Protein AF-A0A381U1M8-F1 (afdb_monomer_lite)

Sequence (579 aa):
MKIGQVRMILFVRGAVVLVLLVTGTWTYVDATQSLPVLIRAESIYTVTNGVIRNGEILIRDGKIQEVGVGIPIPTTVKEYAAEYVIPGMIDAHAHLGLDRSGRNRIPGPVTSEWKAVEHLNLNDPMIQVALSGGVTSLVTRPGSGVISSGQSVALKMKSRPGDESMVLKPYVDLKMAVRPLIGIRPGESPQTVMGWYATADEHYRQASEYMETWDAYRSGGIDQRPQVDERLEALAAVIRGDVMAHVHSHYPSEIMMVMRLARKYGFIDRLALGHAEEVFPLVELLSGTKIIPVVGPMMIVQYYGDPEPHHIIKELMEAGVSASVQTDMSRQHFKDFREYGAFLTRHGLKEEHALEALTINGAKAMMLDDRIGSIEPGKDADLVLLDGHFFDLTADRIERVFVDGVLEYEREEVLQQDQLRLVGPFEAIENEFGPEDSTYAIINAHVFTVNNGDIPNATVVVKDGKFVRVDSGRTVPPGMPVMDIGGRIVHPGYVLARAYPNDWIGDLKWQVQNDEIIEPIVPEMNAVFAVDPWFPSYKVNMDMGVTAINVTPGRANLVGGNGVVVKTVGMDIEKMVRR

InterPro domains:
  IPR006680 Amidohydrolase-related [PF01979] (313-406)
  IPR011059 Metal-dependent hydrolase, composite domain superfamily [G3DSA:2.30.40.10] (436-501)
  IPR011059 Metal-dependent hydrolase, composite domain superfamily [SSF51338] (28-408)
  IPR011059 Metal-dependent hydrolase, composite domain superfamily [SSF51338] (437-497)
  IPR032466 Metal-dependent hydrolase [SSF51556] (87-374)
  IPR051781 Metallo-dependent Hydrolase Enzymes [PTHR43135] (312-410)

Foldseek 3Di:
DDDDDDDDDDDDDDDDDDDDDDPDDPDPPPPPQDFKAKEFEQWEQQLVPGIAGRKIFIAGQQFGADIHHPDDDDPTHHYYYFHYKFFQFEFLAAQAQFPPVPPDQDPAQADQLDFSLVGGNQVGVLLVLQVLQRHQKYKRDDDAQHQWRYFIWIFGRFLDTDDPVRTPDRGLETEGEQDDNNNADVPGPDPDSVSSLVVLLVLLVVLVVVVVVCVCCVVVVDVDDDDDDSRSVSSVCLLVPVHAYEYEDAAPVSVVSVCVSCVVSVNNLRYEYEQNVHVLVCLLVQQPGNYEYAHDPDQWFDDPPDPHIDRRLQSNVVSVHQYAYHYNYNPDRDSHPLQQLLVSVVVPHDSSSSLQRRFLSSCSNRVNSQATRGNDRPHRRWMWGFNDDSSPPLDSGTAFTDGSNDTRDGDDDDDRPDDDDDQDDDDDFDDPDDPPPQWAKEFQEQEQAVVPGTAGRWMFTGDNNDTPDIHHDGDDPPPHHYGYPNNYYDYQFDEAAEDAALDHPPPPVVLVQQADQPAQADQVDERLVRHQLPRCVLVVSVVVRHQKYWHHGDDNHPHRHDIWIFGSDDRDSVVGTDD

Radius of gyration: 30.69 Å; chains: 1; bounding box: 78×107×83 Å

Structure (mmCIF, N/CA/C/O backbone):
data_AF-A0A381U1M8-F1
#
_entry.id   AF-A0A381U1M8-F1
#
loop_
_atom_site.group_PDB
_atom_site.id
_atom_site.type_symbol
_atom_site.label_atom_id
_atom_site.label_alt_id
_atom_site.label_comp_id
_atom_site.label_asym_id
_atom_site.label_entity_id
_atom_site.label_seq_id
_atom_site.pdbx_PDB_ins_code
_atom_site.Cartn_x
_atom_site.Cartn_y
_atom_site.Cartn_z
_atom_site.occupancy
_atom_site.B_iso_or_equiv
_atom_site.auth_seq_id
_atom_site.auth_comp_id
_atom_site.auth_asym_id
_atom_site.auth_atom_id
_atom_site.pdbx_PDB_model_num
ATOM 1 N N . MET A 1 1 ? 49.892 -57.057 14.000 1.00 35.03 1 MET A N 1
ATOM 2 C CA . MET A 1 1 ? 49.853 -55.785 13.239 1.00 35.03 1 MET A CA 1
ATOM 3 C C . MET A 1 1 ? 49.102 -56.062 11.941 1.00 35.03 1 MET A C 1
ATOM 5 O O . MET A 1 1 ? 49.669 -56.709 11.081 1.00 35.03 1 MET A O 1
ATOM 9 N N . LYS A 1 2 ? 47.761 -56.020 11.941 1.00 29.83 2 LYS A N 1
ATOM 10 C CA . LYS A 1 2 ? 46.850 -54.862 11.747 1.00 29.83 2 LYS A CA 1
ATOM 11 C C . LYS A 1 2 ? 46.909 -54.304 10.307 1.00 29.83 2 LYS A C 1
ATOM 13 O O . LYS A 1 2 ? 47.966 -53.820 9.945 1.00 29.83 2 LYS A O 1
ATOM 18 N N . ILE A 1 3 ? 45.859 -54.277 9.474 1.00 31.00 3 ILE A N 1
ATOM 19 C CA . ILE A 1 3 ? 44.477 -54.821 9.472 1.00 31.00 3 ILE A CA 1
ATOM 20 C C . ILE A 1 3 ? 44.132 -55.059 7.986 1.00 31.00 3 ILE A C 1
ATOM 22 O O . ILE A 1 3 ? 44.377 -54.181 7.164 1.00 31.00 3 ILE A O 1
ATOM 26 N N . GLY A 1 4 ? 43.619 -56.246 7.645 1.00 29.33 4 GLY A N 1
ATOM 27 C CA . GLY A 1 4 ? 43.347 -56.680 6.270 1.00 29.33 4 GLY A CA 1
ATOM 28 C C . GLY A 1 4 ? 41.906 -56.444 5.812 1.00 29.33 4 GLY A C 1
ATOM 29 O O . GLY A 1 4 ? 40.969 -56.524 6.604 1.00 29.33 4 GLY A O 1
ATOM 30 N N . GLN A 1 5 ? 41.751 -56.193 4.510 1.00 33.78 5 GLN A N 1
ATOM 31 C CA . GLN A 1 5 ? 40.482 -56.257 3.787 1.00 33.78 5 GLN A CA 1
ATOM 32 C C . GLN A 1 5 ? 40.053 -57.720 3.611 1.00 33.78 5 GLN A C 1
ATOM 34 O O . GLN A 1 5 ? 40.835 -58.543 3.136 1.00 33.78 5 GLN A O 1
ATOM 39 N N . VAL A 1 6 ? 38.802 -58.036 3.950 1.00 29.05 6 VAL A N 1
ATOM 40 C CA . VAL A 1 6 ? 38.196 -59.354 3.717 1.00 29.05 6 VAL A CA 1
ATOM 41 C C . VAL A 1 6 ? 36.999 -59.198 2.782 1.00 29.05 6 VAL A C 1
ATOM 43 O O . VAL A 1 6 ? 36.048 -58.481 3.077 1.00 29.05 6 VAL A O 1
ATOM 46 N N . ARG A 1 7 ? 37.071 -59.896 1.644 1.00 31.23 7 ARG A N 1
ATOM 47 C CA . ARG A 1 7 ? 35.945 -60.242 0.766 1.00 31.23 7 ARG A CA 1
ATOM 48 C C . ARG A 1 7 ? 35.165 -61.411 1.382 1.00 31.23 7 ARG A C 1
ATOM 50 O O . ARG A 1 7 ? 35.782 -62.383 1.802 1.00 31.23 7 ARG A O 1
ATOM 57 N N . MET A 1 8 ? 33.835 -61.370 1.329 1.00 25.62 8 MET A N 1
ATOM 58 C CA . MET A 1 8 ? 32.950 -62.519 1.581 1.00 25.62 8 MET A CA 1
ATOM 59 C C . MET A 1 8 ? 31.783 -62.421 0.582 1.00 25.62 8 MET A C 1
ATOM 61 O O . MET A 1 8 ? 31.054 -61.439 0.595 1.00 25.62 8 MET A O 1
ATOM 65 N N . ILE A 1 9 ? 31.819 -63.158 -0.533 1.00 28.67 9 ILE A N 1
ATOM 66 C CA . ILE A 1 9 ? 31.205 -64.483 -0.768 1.00 28.67 9 ILE A CA 1
ATOM 67 C C . ILE A 1 9 ? 29.703 -64.497 -0.436 1.00 28.67 9 ILE A C 1
ATOM 69 O O . ILE A 1 9 ? 29.313 -64.714 0.707 1.00 28.67 9 ILE A O 1
ATOM 73 N N . LEU A 1 10 ? 28.875 -64.327 -1.475 1.00 25.73 10 LEU A N 1
ATOM 74 C CA . LEU A 1 10 ? 27.472 -64.745 -1.496 1.00 25.73 10 LEU A CA 1
ATOM 75 C C . LEU A 1 10 ? 27.404 -66.189 -2.021 1.00 25.73 10 LEU A C 1
ATOM 77 O O . LEU A 1 10 ? 27.926 -66.489 -3.095 1.00 25.73 10 LEU A O 1
ATOM 81 N N . PHE A 1 11 ? 26.752 -67.074 -1.270 1.00 26.11 11 PHE A N 1
ATOM 82 C CA . PHE A 1 11 ? 26.402 -68.422 -1.714 1.00 26.11 11 PHE A CA 1
ATOM 83 C C . PHE A 1 11 ? 25.172 -68.368 -2.629 1.00 26.11 11 PHE A C 1
ATOM 85 O O . PHE A 1 11 ? 24.130 -67.837 -2.253 1.00 26.11 11 PHE A O 1
ATOM 92 N N . VAL A 1 12 ? 25.286 -68.972 -3.812 1.00 30.33 12 VAL A N 1
ATOM 93 C CA . VAL A 1 12 ? 24.169 -69.268 -4.716 1.00 30.33 12 VAL A CA 1
ATOM 94 C C . VAL A 1 12 ? 23.486 -70.557 -4.257 1.00 30.33 12 VAL A C 1
ATOM 96 O O . VAL A 1 12 ? 24.141 -71.594 -4.157 1.00 30.33 12 VAL A O 1
ATOM 99 N N . ARG A 1 13 ? 22.163 -70.527 -4.063 1.00 29.48 13 ARG A N 1
ATOM 100 C CA . ARG A 1 13 ? 21.290 -71.704 -4.191 1.00 29.48 13 ARG A CA 1
ATOM 101 C C . ARG A 1 13 ? 19.911 -71.285 -4.699 1.00 29.48 13 ARG A C 1
ATOM 103 O O . ARG A 1 13 ? 19.218 -70.543 -4.019 1.00 29.48 13 ARG A O 1
ATOM 110 N N . GLY A 1 14 ? 19.504 -71.866 -5.827 1.00 28.92 14 GLY A N 1
ATOM 111 C CA . GLY A 1 14 ? 18.095 -72.177 -6.075 1.00 28.92 14 GLY A CA 1
ATOM 112 C C . GLY A 1 14 ? 17.435 -71.508 -7.278 1.00 28.92 14 GLY A C 1
ATOM 113 O O . GLY A 1 14 ? 16.822 -70.466 -7.134 1.00 28.92 14 GLY A O 1
ATOM 114 N N . ALA A 1 15 ? 17.481 -72.226 -8.402 1.00 30.25 15 ALA A N 1
ATOM 115 C CA . ALA A 1 15 ? 16.415 -72.383 -9.396 1.00 30.25 15 ALA A CA 1
ATOM 116 C C . ALA A 1 15 ? 15.934 -71.173 -10.228 1.00 30.25 15 ALA A C 1
ATOM 118 O O . ALA A 1 15 ? 15.303 -70.231 -9.766 1.00 30.25 15 ALA A O 1
ATOM 119 N N . VAL A 1 16 ? 16.155 -71.336 -11.533 1.00 32.31 16 VAL A N 1
ATOM 120 C CA . VAL A 1 16 ? 15.501 -70.671 -12.663 1.00 32.31 16 VAL A CA 1
ATOM 121 C C . VAL A 1 16 ? 13.974 -70.726 -12.528 1.00 32.31 16 VAL A C 1
ATOM 123 O O . VAL A 1 16 ? 13.412 -71.816 -12.440 1.00 32.31 16 VAL A O 1
ATOM 126 N N . VAL A 1 17 ? 13.307 -69.571 -12.618 1.00 29.50 17 VAL A N 1
ATOM 127 C CA . VAL A 1 17 ? 11.889 -69.477 -12.993 1.00 29.50 17 VAL A CA 1
ATOM 128 C C . VAL A 1 17 ? 11.735 -68.418 -14.085 1.00 29.50 17 VAL A C 1
ATOM 130 O O . VAL A 1 17 ? 12.222 -67.297 -13.975 1.00 29.50 17 VAL A O 1
ATOM 133 N N . LEU A 1 18 ? 11.089 -68.866 -15.157 1.00 26.02 18 LEU A N 1
ATOM 134 C CA . LEU A 1 18 ? 10.565 -68.177 -16.332 1.00 26.02 18 LEU A CA 1
ATOM 135 C C . LEU A 1 18 ? 10.289 -66.666 -16.143 1.00 26.02 18 LEU A C 1
ATOM 137 O O . LEU A 1 18 ? 9.447 -66.278 -15.335 1.00 26.02 18 LEU A O 1
ATOM 141 N N . VAL A 1 19 ? 10.927 -65.819 -16.956 1.00 27.55 19 VAL A N 1
ATOM 142 C CA . VAL A 1 19 ? 10.545 -64.405 -17.110 1.00 27.55 19 VAL A CA 1
ATOM 143 C C . VAL A 1 19 ? 9.306 -64.338 -18.006 1.00 27.55 19 VAL A C 1
ATOM 145 O O . VAL A 1 19 ? 9.398 -64.495 -19.221 1.00 27.55 19 VAL A O 1
ATOM 148 N N . LEU A 1 20 ? 8.139 -64.113 -17.401 1.00 27.81 20 LEU A N 1
ATOM 149 C CA . LEU A 1 20 ? 6.952 -63.610 -18.092 1.00 27.81 20 LEU A CA 1
ATOM 150 C C . LEU A 1 20 ? 7.110 -62.093 -18.250 1.00 27.81 20 LEU A C 1
ATOM 152 O O . LEU A 1 20 ? 7.100 -61.352 -17.268 1.00 27.81 20 LEU A O 1
ATOM 156 N N . LEU A 1 21 ? 7.277 -61.637 -19.491 1.00 31.34 21 LEU A N 1
ATOM 157 C CA . LEU A 1 21 ? 7.191 -60.226 -19.865 1.00 31.34 21 LEU A CA 1
ATOM 158 C C . LEU A 1 21 ? 5.753 -59.738 -19.642 1.00 31.34 21 LEU A C 1
ATOM 160 O O . LEU A 1 21 ? 4.882 -59.948 -20.481 1.00 31.34 21 LEU A O 1
ATOM 164 N N . VAL A 1 22 ? 5.510 -59.082 -18.508 1.00 29.77 22 VAL A N 1
ATOM 165 C CA . VAL A 1 22 ? 4.328 -58.240 -18.308 1.00 29.77 22 VAL A CA 1
ATOM 166 C C . VAL A 1 22 ? 4.742 -56.814 -18.647 1.00 29.77 22 VAL A C 1
ATOM 168 O O . VAL A 1 22 ? 5.419 -56.146 -17.867 1.00 29.77 22 VAL A O 1
ATOM 171 N N . THR A 1 23 ? 4.357 -56.339 -19.829 1.00 40.28 23 THR A N 1
ATOM 172 C CA . THR A 1 23 ? 4.408 -54.915 -20.177 1.00 40.28 23 THR A CA 1
ATOM 173 C C . THR A 1 23 ? 3.305 -54.190 -19.408 1.00 40.28 23 THR A C 1
ATOM 175 O O . THR A 1 23 ? 2.226 -53.932 -19.936 1.00 40.28 23 THR A O 1
ATOM 178 N N . GLY A 1 24 ? 3.552 -53.918 -18.129 1.00 31.80 24 GLY A N 1
ATOM 179 C CA . GLY A 1 24 ? 2.744 -52.996 -17.344 1.00 31.80 24 GLY A CA 1
ATOM 180 C C . GLY A 1 24 ? 3.204 -51.575 -17.634 1.00 31.80 24 GLY A C 1
ATOM 181 O O . GLY A 1 24 ? 4.286 -51.176 -17.208 1.00 31.80 24 GLY A O 1
ATOM 182 N N . THR A 1 25 ? 2.401 -50.809 -18.366 1.00 34.72 25 THR A N 1
ATOM 183 C CA . THR A 1 25 ? 2.501 -49.349 -18.381 1.00 34.72 25 THR A CA 1
ATOM 184 C C . THR A 1 25 ? 2.248 -48.854 -16.962 1.00 34.72 25 THR A C 1
ATOM 186 O O . THR A 1 25 ? 1.112 -48.872 -16.492 1.00 34.72 25 THR A O 1
ATOM 189 N N . TRP A 1 26 ? 3.304 -48.447 -16.259 1.00 33.69 26 TRP A N 1
ATOM 190 C CA . TRP A 1 26 ? 3.168 -47.675 -15.030 1.00 33.69 26 TRP A CA 1
ATOM 191 C C . TRP A 1 26 ? 2.674 -46.285 -15.419 1.00 33.69 26 TRP A C 1
ATOM 193 O O . TRP A 1 26 ? 3.454 -45.392 -15.737 1.00 33.69 26 TRP A O 1
ATOM 203 N N . THR A 1 27 ? 1.357 -46.109 -15.445 1.00 30.77 27 THR A N 1
ATOM 204 C CA . THR A 1 27 ? 0.769 -44.781 -15.321 1.00 30.77 27 THR A CA 1
ATOM 205 C C . THR A 1 27 ? 1.081 -44.303 -13.909 1.00 30.77 27 THR A C 1
ATOM 207 O O . THR A 1 27 ? 0.524 -44.830 -12.945 1.00 30.77 27 THR A O 1
ATOM 210 N N . TYR A 1 28 ? 1.988 -43.335 -13.779 1.00 34.75 28 TYR A N 1
ATOM 211 C CA . TYR A 1 28 ? 1.998 -42.458 -12.614 1.00 34.75 28 TYR A CA 1
ATOM 212 C C . TYR A 1 28 ? 0.637 -41.760 -12.595 1.00 34.75 28 TYR A C 1
ATOM 214 O O . TYR A 1 28 ? 0.394 -40.826 -13.355 1.00 34.75 28 TYR A O 1
ATOM 222 N N . VAL 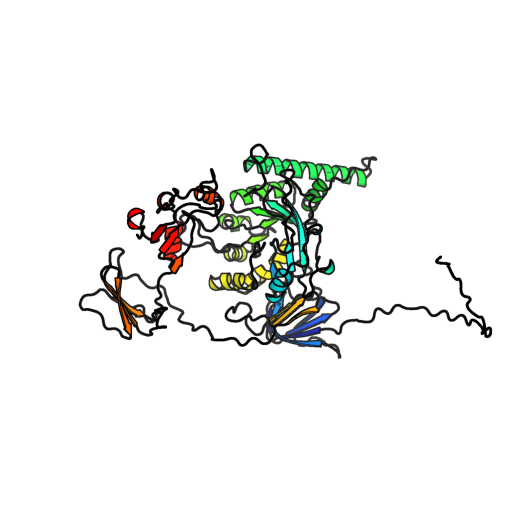A 1 29 ? -0.288 -42.290 -11.801 1.00 30.28 29 VAL A N 1
ATOM 223 C CA . VAL A 1 29 ? -1.494 -41.564 -11.431 1.00 30.28 29 VAL A CA 1
ATOM 224 C C . VAL A 1 29 ? -1.065 -40.667 -10.281 1.00 30.28 29 VAL A C 1
ATOM 226 O O . VAL A 1 29 ? -0.894 -41.136 -9.157 1.00 30.28 29 VAL A O 1
ATOM 229 N N . ASP A 1 30 ? -0.834 -39.396 -10.585 1.00 37.00 30 ASP A N 1
ATOM 230 C CA . ASP A 1 30 ? -0.715 -38.352 -9.575 1.00 37.00 30 ASP A CA 1
ATOM 231 C C . ASP A 1 30 ? -2.118 -38.132 -8.983 1.00 37.00 30 ASP A C 1
ATOM 233 O O . ASP A 1 30 ? -2.916 -37.331 -9.463 1.00 37.00 30 ASP A O 1
ATOM 237 N N . ALA A 1 31 ? -2.497 -38.992 -8.036 1.00 40.44 31 ALA A N 1
ATOM 238 C CA . ALA A 1 31 ? -3.797 -38.983 -7.375 1.00 40.44 31 ALA A CA 1
ATOM 239 C C . ALA A 1 31 ? -3.637 -38.633 -5.899 1.00 40.44 31 ALA A C 1
ATOM 241 O O . ALA A 1 31 ? -3.806 -39.468 -5.014 1.00 40.44 31 ALA A O 1
ATOM 242 N N . THR A 1 32 ? -3.426 -37.348 -5.653 1.00 40.84 32 THR A N 1
ATOM 243 C CA . THR A 1 32 ? -4.148 -36.657 -4.585 1.00 40.84 32 THR A CA 1
ATOM 244 C C . THR A 1 32 ? -4.735 -35.378 -5.168 1.00 40.84 32 THR A C 1
ATOM 246 O O . THR A 1 32 ? -4.250 -34.287 -4.888 1.00 40.84 32 THR A O 1
ATOM 249 N N . GLN A 1 33 ? -5.777 -35.498 -6.002 1.00 52.28 33 GLN A N 1
ATOM 250 C CA . GLN A 1 33 ? -6.678 -34.361 -6.203 1.00 52.28 33 GLN A CA 1
ATOM 251 C C . GLN A 1 33 ? -7.272 -34.044 -4.829 1.00 52.28 33 GLN A C 1
ATOM 253 O O . GLN A 1 33 ? -7.962 -34.883 -4.241 1.00 52.28 33 GLN A O 1
ATOM 258 N N . SER A 1 34 ? -6.931 -32.881 -4.277 1.00 73.94 34 SER A N 1
ATOM 259 C CA . SER A 1 34 ? -7.553 -32.390 -3.054 1.00 73.94 34 SER A CA 1
ATOM 260 C C . SER A 1 34 ? -9.063 -32.310 -3.275 1.00 73.94 34 SER A C 1
ATOM 262 O O . SER A 1 34 ? -9.537 -31.962 -4.359 1.00 73.94 34 SER A O 1
ATOM 264 N N . LEU A 1 35 ? -9.836 -32.697 -2.258 1.00 88.00 35 LEU A N 1
ATOM 265 C CA . LEU A 1 35 ? -11.289 -32.557 -2.315 1.00 88.00 35 LEU A CA 1
ATOM 266 C C . LEU A 1 35 ? -11.641 -31.088 -2.608 1.00 88.00 35 LEU A C 1
ATOM 268 O O . LEU A 1 35 ? -11.022 -30.211 -1.997 1.00 88.00 35 LEU A O 1
ATOM 272 N N . PRO A 1 36 ? -12.626 -30.808 -3.485 1.00 95.50 36 PRO A N 1
ATOM 273 C CA . PRO A 1 36 ? -13.111 -29.449 -3.676 1.00 95.50 36 PRO A CA 1
ATOM 274 C C . PRO A 1 36 ? -13.537 -28.842 -2.339 1.00 95.50 36 PRO A C 1
ATOM 276 O O . PRO A 1 36 ? -14.077 -29.541 -1.474 1.00 95.50 36 PRO A O 1
ATOM 279 N N . VAL A 1 37 ? -13.294 -27.548 -2.171 1.00 97.88 37 VAL A N 1
ATOM 280 C CA . VAL A 1 37 ? -13.663 -26.815 -0.959 1.00 97.88 37 VAL A CA 1
ATOM 281 C C . VAL A 1 37 ? -14.937 -26.027 -1.238 1.00 97.88 37 VAL A C 1
ATOM 283 O O . VAL A 1 37 ? -15.034 -25.342 -2.252 1.00 97.88 37 VAL A O 1
ATOM 286 N N . LEU A 1 38 ? -15.916 -26.134 -0.347 1.00 98.31 38 LEU A N 1
ATOM 287 C CA . LEU A 1 38 ? -17.125 -25.322 -0.349 1.00 98.31 38 LEU A CA 1
ATOM 288 C C . LEU A 1 38 ? -17.069 -24.361 0.835 1.00 98.31 38 LEU A C 1
ATOM 290 O O . LEU A 1 38 ? -16.888 -24.792 1.972 1.00 98.31 38 LEU A O 1
ATOM 294 N N . ILE A 1 39 ? -17.267 -23.075 0.577 1.00 98.56 39 ILE A N 1
ATOM 295 C CA . ILE A 1 39 ? -17.373 -22.051 1.616 1.00 98.56 39 ILE A CA 1
ATOM 296 C C . ILE A 1 39 ? -18.774 -21.462 1.562 1.00 98.56 39 ILE A C 1
ATOM 298 O O . ILE A 1 39 ? -19.205 -20.997 0.510 1.00 98.56 39 ILE A O 1
ATOM 302 N N . ARG A 1 40 ? -19.480 -21.480 2.690 1.00 98.50 40 ARG A N 1
ATOM 303 C CA . ARG A 1 40 ? -20.771 -20.813 2.872 1.00 98.50 40 ARG A CA 1
ATOM 304 C C . ARG A 1 40 ? -20.582 -19.565 3.710 1.00 98.50 40 ARG A C 1
ATOM 306 O O . ARG A 1 40 ? -19.889 -19.618 4.723 1.00 98.50 40 ARG A O 1
ATOM 313 N N . ALA A 1 41 ? -21.218 -18.469 3.319 1.00 98.12 41 ALA A N 1
ATOM 314 C CA . ALA A 1 41 ? -21.165 -17.254 4.114 1.00 98.12 41 ALA A CA 1
ATOM 315 C C . ALA A 1 41 ? -22.471 -16.472 4.113 1.00 98.12 41 ALA A C 1
ATOM 317 O O . ALA A 1 41 ? -23.192 -16.446 3.111 1.00 98.12 41 ALA A O 1
ATOM 318 N N . GLU A 1 42 ? -22.755 -15.787 5.221 1.00 98.12 42 GLU A N 1
ATOM 319 C CA . GLU A 1 42 ? -23.891 -14.866 5.275 1.00 98.12 42 GLU A CA 1
ATOM 320 C C . GLU A 1 42 ? -23.698 -13.706 4.294 1.00 98.12 42 GLU A C 1
ATOM 322 O O . GLU A 1 42 ? -24.664 -13.268 3.664 1.00 98.12 42 GLU A O 1
ATOM 327 N N . SER A 1 43 ? -22.457 -13.233 4.127 1.00 98.06 43 SER A N 1
ATOM 328 C CA . SER A 1 43 ? -22.104 -12.157 3.197 1.00 98.06 43 SER A CA 1
ATOM 329 C C . SER A 1 43 ? -20.762 -12.407 2.503 1.00 98.06 43 SER A C 1
ATOM 331 O O . SER A 1 43 ? -19.719 -12.453 3.148 1.00 98.06 43 SER A O 1
ATOM 333 N N . ILE A 1 44 ? -20.772 -12.500 1.173 1.00 98.50 44 ILE A N 1
ATOM 334 C CA . ILE A 1 44 ? -19.568 -12.576 0.336 1.00 98.50 44 ILE A CA 1
ATOM 335 C C . ILE A 1 44 ? -19.382 -11.235 -0.367 1.00 98.50 44 ILE A C 1
ATOM 337 O O . ILE A 1 44 ? -20.193 -10.858 -1.213 1.00 98.50 44 ILE A O 1
ATOM 341 N N . TYR A 1 45 ? -18.307 -10.528 -0.045 1.00 98.31 45 TYR A N 1
ATOM 342 C CA . TYR A 1 45 ? -17.935 -9.269 -0.679 1.00 98.31 45 TYR A CA 1
ATOM 343 C C . TYR A 1 45 ? -17.025 -9.573 -1.858 1.00 98.31 45 TYR A C 1
ATOM 345 O O . TYR A 1 45 ? -15.847 -9.876 -1.696 1.00 98.31 45 TYR A O 1
ATOM 353 N N . THR A 1 46 ? -17.577 -9.502 -3.065 1.00 98.12 46 THR A N 1
ATOM 354 C CA . THR A 1 46 ? -16.840 -9.889 -4.275 1.00 98.12 46 THR A CA 1
ATOM 355 C C . THR A 1 46 ? -15.880 -8.814 -4.774 1.00 98.12 46 THR A C 1
ATOM 357 O O . THR A 1 46 ? -15.044 -9.108 -5.624 1.00 98.12 46 THR A O 1
ATOM 360 N N . VAL A 1 47 ? -15.983 -7.593 -4.233 1.00 97.62 47 VAL A N 1
ATOM 361 C CA . VAL A 1 47 ? -15.345 -6.347 -4.696 1.00 97.62 47 VAL A CA 1
ATOM 362 C C . VAL A 1 47 ? -15.948 -5.841 -6.003 1.00 97.62 47 VAL A C 1
ATOM 364 O O . VAL A 1 47 ? -16.515 -4.758 -6.031 1.00 97.62 47 VAL A O 1
ATOM 367 N N . THR A 1 48 ? -15.910 -6.633 -7.070 1.00 95.06 48 THR A N 1
ATOM 368 C CA . THR A 1 48 ? -16.290 -6.191 -8.423 1.00 95.06 48 THR A CA 1
ATOM 369 C C . THR A 1 48 ? -17.764 -6.399 -8.774 1.00 95.06 48 THR A C 1
ATOM 371 O O . THR A 1 48 ? -18.282 -5.708 -9.647 1.00 95.06 48 THR A O 1
ATOM 374 N N . ASN A 1 49 ? -18.459 -7.324 -8.103 1.00 94.69 49 ASN A N 1
ATOM 375 C CA . ASN A 1 49 ? -19.847 -7.709 -8.399 1.00 94.69 49 ASN A CA 1
ATOM 376 C C . ASN A 1 49 ? -20.781 -7.531 -7.184 1.00 94.69 49 ASN A C 1
ATOM 378 O O . ASN A 1 49 ? -21.806 -8.204 -7.061 1.00 94.69 49 ASN A O 1
ATOM 382 N N . GLY A 1 50 ? -20.424 -6.625 -6.267 1.00 95.12 50 GLY A N 1
ATOM 383 C CA . GLY A 1 50 ? -21.198 -6.325 -5.062 1.00 95.12 50 GLY A CA 1
ATOM 384 C C . GLY A 1 50 ? -21.129 -7.417 -3.988 1.00 95.12 50 GLY A C 1
ATOM 385 O O . GLY A 1 50 ? -20.149 -8.164 -3.885 1.00 95.12 50 GLY A O 1
ATOM 386 N N . VAL A 1 51 ? -22.172 -7.483 -3.156 1.00 97.62 51 VAL A N 1
ATOM 387 C CA . VAL A 1 51 ? -22.263 -8.399 -2.009 1.00 97.62 51 VAL A CA 1
ATOM 388 C C . VAL A 1 51 ? -23.305 -9.482 -2.269 1.00 97.62 51 VAL A C 1
ATOM 390 O O . VAL A 1 51 ? -24.473 -9.180 -2.518 1.00 97.62 51 VAL A O 1
ATOM 393 N N . ILE A 1 52 ? -22.906 -10.747 -2.148 1.00 98.31 52 ILE A N 1
ATOM 394 C CA . ILE A 1 52 ? -23.803 -11.904 -2.246 1.00 98.31 52 ILE A CA 1
ATOM 395 C C . ILE A 1 52 ? -24.204 -12.319 -0.831 1.00 98.31 52 ILE A C 1
ATOM 397 O O . ILE A 1 52 ? -23.346 -12.620 -0.003 1.00 98.31 52 ILE A O 1
ATOM 401 N N . ARG A 1 53 ? -25.509 -12.331 -0.542 1.00 98.12 53 ARG A N 1
ATOM 402 C CA . ARG A 1 53 ? -26.048 -12.746 0.762 1.00 98.12 53 ARG A CA 1
ATOM 403 C C . ARG A 1 53 ? -26.418 -14.225 0.752 1.00 98.12 53 ARG A C 1
ATOM 405 O O . ARG A 1 53 ? -27.021 -14.680 -0.217 1.00 98.12 53 ARG A O 1
ATOM 412 N N . ASN A 1 54 ? -26.119 -14.938 1.840 1.00 97.75 54 ASN A N 1
ATOM 413 C CA . ASN A 1 54 ? -26.301 -16.392 1.965 1.00 97.75 54 ASN A CA 1
ATOM 414 C C . ASN A 1 54 ? -25.653 -17.149 0.796 1.00 97.75 54 ASN A C 1
ATOM 416 O O . ASN A 1 54 ? -26.284 -17.980 0.139 1.00 97.75 54 ASN A O 1
ATOM 420 N N . GLY A 1 55 ? -24.417 -16.764 0.489 1.00 98.12 55 GLY A N 1
ATOM 421 C CA . GLY A 1 55 ? -23.705 -17.211 -0.692 1.00 98.12 55 GLY A CA 1
ATOM 422 C C . GLY A 1 55 ? -22.841 -18.443 -0.452 1.00 98.12 55 GLY A C 1
ATOM 423 O O . GLY A 1 55 ? -22.525 -18.823 0.677 1.00 98.12 55 GLY A O 1
ATOM 424 N N . GLU A 1 56 ? -22.432 -19.039 -1.561 1.00 98.62 56 GLU A N 1
ATOM 425 C CA . GLU A 1 56 ? -21.572 -20.208 -1.654 1.00 98.62 56 GLU A CA 1
ATOM 426 C C . GLU A 1 56 ? -20.395 -19.894 -2.590 1.00 98.62 56 GLU A C 1
ATOM 428 O O . GLU A 1 56 ? -20.576 -19.250 -3.626 1.00 98.62 56 GLU A O 1
ATOM 433 N N . ILE A 1 57 ? -19.199 -20.372 -2.241 1.00 98.75 57 ILE A N 1
ATOM 434 C CA . ILE A 1 57 ? -18.000 -20.360 -3.088 1.00 98.75 57 ILE A CA 1
ATOM 435 C C . ILE A 1 57 ? -17.525 -21.801 -3.235 1.00 98.75 57 ILE A C 1
ATOM 437 O O . ILE A 1 57 ? -17.191 -22.448 -2.241 1.00 98.75 57 ILE A O 1
ATOM 441 N N . LEU A 1 58 ? -17.469 -22.299 -4.468 1.00 98.56 58 LEU A N 1
ATOM 442 C CA . LEU A 1 58 ? -16.882 -23.594 -4.790 1.00 98.56 58 LEU A CA 1
ATOM 443 C C . LEU A 1 58 ? -15.463 -23.390 -5.319 1.00 98.56 58 LEU A C 1
ATOM 445 O O . LEU A 1 58 ? -15.252 -22.706 -6.320 1.00 98.56 58 LEU A O 1
ATOM 449 N N . ILE A 1 59 ? -14.497 -24.021 -4.663 1.00 98.38 59 ILE A N 1
ATOM 450 C CA . ILE A 1 59 ? -13.073 -23.948 -4.984 1.00 98.38 59 ILE A CA 1
ATOM 451 C C . ILE A 1 59 ? -12.605 -25.307 -5.489 1.00 98.38 59 ILE A C 1
ATOM 453 O O . ILE A 1 59 ? -12.875 -26.347 -4.877 1.00 98.38 59 ILE A O 1
ATOM 457 N N . ARG A 1 60 ? -11.850 -25.292 -6.586 1.00 96.75 60 ARG A N 1
ATOM 458 C CA . ARG A 1 60 ? -11.252 -26.485 -7.177 1.00 96.75 60 ARG A CA 1
ATOM 459 C C . ARG A 1 60 ? -9.898 -26.156 -7.787 1.00 96.75 60 ARG A C 1
ATOM 461 O O . ARG A 1 60 ? -9.755 -25.126 -8.436 1.00 96.75 60 ARG A O 1
ATOM 468 N N . ASP A 1 61 ? -8.920 -27.035 -7.568 1.00 94.88 61 ASP A N 1
ATOM 469 C CA . ASP A 1 61 ? -7.565 -26.916 -8.130 1.00 94.88 61 ASP A CA 1
ATOM 470 C C . ASP A 1 61 ? -6.943 -25.523 -7.876 1.00 94.88 61 ASP A C 1
ATOM 472 O O . ASP A 1 61 ? -6.319 -24.913 -8.741 1.00 94.88 61 ASP A O 1
ATOM 476 N N . GLY A 1 62 ? -7.188 -25.000 -6.669 1.00 95.94 62 GLY A N 1
ATOM 477 C CA . GLY A 1 62 ? -6.712 -23.706 -6.183 1.00 95.94 62 GLY A CA 1
ATOM 478 C C . GLY A 1 62 ? -7.383 -22.462 -6.765 1.00 95.94 62 GLY A C 1
ATOM 479 O O . GLY A 1 62 ? -6.948 -21.344 -6.492 1.00 95.94 62 GLY A O 1
ATOM 480 N N . LYS A 1 63 ? -8.464 -22.631 -7.532 1.00 98.50 63 LYS A N 1
ATOM 481 C CA . LYS A 1 63 ? -9.214 -21.542 -8.164 1.00 98.50 63 LYS A CA 1
ATOM 482 C C . LYS A 1 63 ? -10.666 -21.505 -7.722 1.00 98.50 63 LYS A C 1
ATOM 484 O O . LYS A 1 63 ? -11.252 -22.526 -7.361 1.00 98.50 63 LYS A O 1
ATOM 489 N N . ILE A 1 64 ? -11.257 -20.319 -7.797 1.00 98.69 64 ILE A N 1
ATOM 490 C CA . ILE A 1 64 ? -12.695 -20.123 -7.633 1.00 98.69 64 ILE A CA 1
ATOM 491 C C . ILE A 1 64 ? -13.365 -20.714 -8.873 1.00 98.69 64 ILE A C 1
ATOM 493 O O . ILE A 1 64 ? -13.206 -20.202 -9.978 1.00 98.69 64 ILE A O 1
ATOM 497 N N . GLN A 1 65 ? -14.087 -21.817 -8.711 1.00 98.31 65 GLN A N 1
ATOM 498 C CA . GLN A 1 65 ? -14.828 -22.437 -9.805 1.00 98.31 65 GLN A CA 1
ATOM 499 C C . GLN A 1 65 ? -16.162 -21.719 -10.019 1.00 98.31 65 GLN A C 1
ATOM 501 O O . GLN A 1 65 ? -16.530 -21.423 -11.153 1.00 98.31 65 GLN A O 1
ATOM 506 N N . GLU A 1 66 ? -16.881 -21.444 -8.931 1.00 98.19 66 GLU A N 1
ATOM 507 C CA . GLU A 1 66 ? -18.202 -20.820 -8.964 1.00 98.19 66 GLU A CA 1
ATOM 508 C C . GLU A 1 66 ? -18.459 -20.058 -7.659 1.00 98.19 66 GLU A C 1
ATOM 510 O O . GLU A 1 66 ? -17.990 -20.461 -6.594 1.00 98.19 66 GLU A O 1
ATOM 515 N N . VAL A 1 67 ? -19.192 -18.950 -7.746 1.00 98.56 67 VAL A N 1
ATOM 516 C CA . VAL A 1 67 ? -19.622 -18.142 -6.602 1.00 98.56 67 VAL A CA 1
ATOM 517 C C . VAL A 1 67 ? -21.042 -17.642 -6.859 1.00 98.56 67 VAL A C 1
ATOM 519 O O . VAL A 1 67 ? -21.340 -17.166 -7.954 1.00 98.56 67 VAL A O 1
ATOM 522 N N . GLY A 1 68 ? -21.936 -17.776 -5.882 1.00 98.12 68 GLY A N 1
ATOM 523 C CA . GLY A 1 68 ? -23.348 -17.445 -6.077 1.00 98.12 68 GLY A CA 1
ATOM 524 C C . GLY A 1 68 ? -24.248 -17.934 -4.951 1.00 98.12 68 GLY A C 1
ATOM 525 O O . GLY A 1 68 ? -23.792 -18.155 -3.835 1.00 98.12 68 GLY A O 1
ATOM 526 N N . VAL A 1 69 ? -25.537 -18.095 -5.249 1.00 97.88 69 VAL A N 1
ATOM 527 C CA . VAL A 1 69 ? -26.540 -18.653 -4.330 1.00 97.88 69 VAL A CA 1
ATOM 528 C C . VAL A 1 69 ? -27.135 -19.903 -4.966 1.00 97.88 69 VAL A C 1
ATOM 530 O O . VAL A 1 69 ? -27.650 -19.829 -6.081 1.00 97.88 69 VAL A O 1
ATOM 533 N N . GLY A 1 70 ? -27.106 -21.030 -4.255 1.00 95.62 70 GLY A N 1
ATOM 534 C CA . GLY A 1 70 ? -27.640 -22.299 -4.746 1.00 95.62 70 GLY A CA 1
ATOM 535 C C . GLY A 1 70 ? -26.818 -22.880 -5.897 1.00 95.62 70 GLY A C 1
ATOM 536 O O . GLY A 1 70 ? -27.395 -23.408 -6.850 1.00 95.62 70 GLY A O 1
ATOM 537 N N . ILE A 1 71 ? -25.491 -22.745 -5.834 1.00 96.81 71 ILE A N 1
ATOM 538 C CA . ILE A 1 71 ? -24.580 -23.241 -6.868 1.00 96.81 71 ILE A CA 1
ATOM 539 C C . ILE A 1 71 ? -24.581 -24.782 -6.893 1.00 96.81 71 ILE A C 1
ATOM 541 O O . ILE A 1 71 ? -24.831 -25.427 -5.869 1.00 96.81 71 ILE A O 1
ATOM 545 N N . PRO A 1 72 ? -24.299 -25.425 -8.037 1.00 94.94 72 PRO A N 1
ATOM 546 C CA . PRO A 1 72 ? -24.156 -26.875 -8.104 1.00 94.94 72 PRO A CA 1
ATOM 547 C C . PRO A 1 72 ? -22.972 -27.373 -7.260 1.00 94.94 72 PRO A C 1
ATOM 549 O O . PRO A 1 72 ? -21.809 -27.125 -7.575 1.00 94.94 72 PRO A O 1
ATOM 552 N N . ILE A 1 73 ? -23.261 -28.135 -6.204 1.00 94.38 73 ILE A N 1
ATOM 553 C CA . ILE A 1 73 ? -22.243 -28.672 -5.293 1.00 94.38 73 ILE A CA 1
ATOM 554 C C . ILE A 1 73 ? -22.000 -30.163 -5.591 1.00 94.38 73 ILE A C 1
ATOM 556 O O . ILE A 1 73 ? -22.957 -30.944 -5.639 1.00 94.38 73 ILE A O 1
ATOM 560 N N . PRO A 1 74 ? -20.738 -30.600 -5.776 1.00 92.62 74 PRO A N 1
ATOM 561 C CA . PRO A 1 74 ? -20.394 -32.016 -5.881 1.00 92.62 74 PRO A CA 1
ATOM 562 C C . PRO A 1 74 ? -20.803 -32.818 -4.639 1.00 92.62 74 PRO A C 1
ATOM 564 O O . PRO A 1 74 ? -20.846 -32.302 -3.529 1.00 92.62 74 PRO A O 1
ATOM 567 N N . THR A 1 75 ? -21.002 -34.128 -4.782 1.00 90.81 75 THR A N 1
ATOM 568 C CA . THR A 1 75 ? -21.391 -35.004 -3.658 1.00 90.81 75 THR A CA 1
ATOM 569 C C . THR A 1 75 ? -20.363 -35.079 -2.527 1.00 90.81 75 THR A C 1
ATOM 571 O O . THR A 1 75 ? -20.693 -35.521 -1.430 1.00 90.81 75 THR A O 1
ATOM 574 N N . THR A 1 76 ? -19.105 -34.718 -2.787 1.00 94.06 76 THR A N 1
ATOM 575 C CA . THR A 1 76 ? -18.024 -34.775 -1.799 1.00 94.06 76 THR A CA 1
ATOM 576 C C . THR A 1 76 ? -17.210 -33.495 -1.872 1.00 94.06 76 THR A C 1
ATOM 578 O O . THR A 1 76 ? -16.512 -33.254 -2.855 1.00 94.06 76 THR A O 1
ATOM 581 N N . VAL A 1 77 ? -17.309 -32.690 -0.817 1.00 96.19 77 VAL A N 1
ATOM 582 C CA . VAL A 1 77 ? -16.591 -31.426 -0.642 1.00 96.19 77 VAL A CA 1
ATOM 583 C C . VAL A 1 77 ? -16.113 -31.308 0.801 1.00 96.19 77 VAL A C 1
ATOM 585 O O . VAL A 1 77 ? -16.684 -31.926 1.702 1.00 96.19 77 VAL A O 1
ATOM 588 N N . LYS A 1 78 ? -15.068 -30.514 1.030 1.00 97.06 78 LYS A N 1
ATOM 589 C CA . LYS A 1 78 ? -14.710 -30.042 2.369 1.00 97.06 78 LYS A CA 1
ATOM 590 C C . LYS A 1 78 ? -15.414 -28.713 2.612 1.00 97.06 78 LYS A C 1
ATOM 592 O O . LYS A 1 78 ? -15.211 -27.779 1.846 1.00 97.06 78 LYS A O 1
ATOM 597 N N . GLU A 1 79 ? -16.235 -28.638 3.649 1.00 96.69 79 GLU A N 1
ATOM 598 C CA . GLU A 1 79 ? -17.108 -27.490 3.885 1.00 96.69 79 GLU A CA 1
ATOM 599 C C . GLU A 1 79 ? -16.590 -26.581 5.002 1.00 96.69 79 GLU A C 1
ATOM 601 O O . GLU A 1 79 ? -16.084 -27.057 6.020 1.00 96.69 79 GLU A O 1
ATOM 606 N N . TYR A 1 80 ? -16.743 -25.275 4.800 1.00 97.81 80 TYR A N 1
ATOM 607 C CA . TYR A 1 80 ? -16.469 -24.223 5.771 1.00 97.81 80 TYR A CA 1
ATOM 608 C C . TYR A 1 80 ? -17.633 -23.234 5.808 1.00 97.81 80 TYR A C 1
ATOM 610 O O . TYR A 1 80 ? -18.302 -23.015 4.797 1.00 97.81 80 TYR A O 1
ATOM 618 N N . ALA A 1 81 ? -17.837 -22.608 6.964 1.00 96.75 81 ALA A N 1
ATOM 619 C CA . ALA A 1 81 ? -18.795 -21.528 7.153 1.00 96.75 81 ALA A CA 1
ATOM 620 C C . ALA A 1 81 ? -18.088 -20.291 7.725 1.00 96.75 81 ALA A C 1
ATOM 622 O O . ALA A 1 81 ? -17.091 -20.437 8.436 1.00 96.75 81 ALA A O 1
ATOM 623 N N . ALA A 1 82 ? -18.604 -19.108 7.404 1.00 96.56 82 ALA A N 1
ATOM 624 C CA . ALA A 1 82 ? -18.192 -17.825 7.970 1.00 96.56 82 ALA A CA 1
ATOM 625 C C . ALA A 1 82 ? -19.370 -16.840 7.960 1.00 96.56 82 ALA A C 1
ATOM 627 O O . ALA A 1 82 ? -20.310 -17.005 7.184 1.00 96.56 82 ALA A O 1
ATOM 628 N N . GLU A 1 83 ? -19.321 -15.785 8.768 1.00 96.38 83 GLU A N 1
ATOM 629 C CA . GLU A 1 83 ? -20.297 -14.697 8.639 1.00 96.38 83 GLU A CA 1
ATOM 630 C C . GLU A 1 83 ? -19.973 -13.840 7.406 1.00 96.38 83 GLU A C 1
ATOM 632 O O . GLU A 1 83 ? -20.834 -13.569 6.563 1.00 96.38 83 GLU A O 1
ATOM 637 N N . TYR A 1 84 ? -18.697 -13.482 7.247 1.00 97.81 84 TYR A N 1
ATOM 638 C CA . TYR A 1 84 ? -18.212 -12.631 6.166 1.00 97.81 84 TYR A CA 1
ATOM 639 C C . TYR A 1 84 ? -17.083 -13.312 5.397 1.00 97.81 84 TYR A C 1
ATOM 641 O O . TYR A 1 84 ? -16.215 -13.962 5.978 1.00 97.81 84 TYR A O 1
ATOM 649 N N . VAL A 1 85 ? -17.069 -13.121 4.078 1.00 98.62 85 VAL A N 1
ATOM 650 C CA . VAL A 1 85 ? -15.947 -13.495 3.211 1.00 98.62 85 VAL A CA 1
ATOM 651 C C . VAL A 1 85 ? -15.552 -12.309 2.346 1.00 98.62 85 VAL A C 1
ATOM 653 O O . VAL A 1 85 ? -16.401 -11.719 1.677 1.00 98.62 85 VAL A O 1
ATOM 656 N N . ILE A 1 86 ? -14.261 -11.991 2.338 1.00 98.62 86 ILE A N 1
ATOM 657 C CA . ILE A 1 86 ? -13.633 -11.000 1.453 1.00 98.62 86 ILE A CA 1
ATOM 658 C C . ILE A 1 86 ? -12.505 -11.684 0.656 1.00 98.62 86 ILE A C 1
ATOM 660 O O . ILE A 1 86 ? -12.003 -12.727 1.098 1.00 98.62 86 ILE A O 1
ATOM 664 N N . PRO A 1 87 ? -12.078 -11.156 -0.507 1.00 98.62 87 PRO A N 1
ATOM 665 C CA . PRO A 1 87 ? -10.870 -11.658 -1.147 1.00 98.62 87 PRO A CA 1
ATOM 666 C C . PRO A 1 87 ? -9.654 -11.371 -0.265 1.00 98.62 87 PRO A C 1
ATOM 668 O O . PRO A 1 87 ? -9.643 -10.427 0.527 1.00 98.62 87 PRO A O 1
ATOM 671 N N . GLY A 1 88 ? -8.616 -12.183 -0.432 1.00 98.19 88 GLY A N 1
ATOM 672 C CA . GLY A 1 88 ? -7.319 -11.951 0.182 1.00 98.19 88 GLY A CA 1
ATOM 673 C C . GLY A 1 88 ? -6.810 -10.538 -0.089 1.00 98.19 88 GLY A C 1
ATOM 674 O O . GLY A 1 88 ? -6.830 -10.070 -1.232 1.00 98.19 88 GLY A O 1
ATOM 675 N N . MET A 1 89 ? -6.386 -9.848 0.969 1.00 97.50 89 MET A N 1
ATOM 676 C CA . MET A 1 89 ? -5.884 -8.483 0.851 1.00 97.50 89 MET A CA 1
ATOM 677 C C . MET A 1 89 ? -4.490 -8.459 0.228 1.00 97.50 89 MET A C 1
ATOM 679 O O . MET A 1 89 ? -3.719 -9.418 0.344 1.00 97.50 89 MET A O 1
ATOM 683 N N . ILE A 1 90 ? -4.185 -7.343 -0.435 1.00 97.38 90 ILE A N 1
ATOM 684 C CA . ILE A 1 90 ? -2.995 -7.168 -1.260 1.00 97.38 90 ILE A CA 1
ATOM 685 C C . ILE A 1 90 ? -2.248 -5.914 -0.824 1.00 97.38 90 ILE A C 1
ATOM 687 O O . ILE A 1 90 ? -2.740 -4.801 -1.002 1.00 97.38 90 ILE A O 1
ATOM 691 N N . ASP A 1 91 ? -1.024 -6.091 -0.333 1.00 94.94 91 ASP A N 1
ATOM 692 C CA . ASP A 1 91 ? -0.112 -4.970 -0.111 1.00 94.94 91 ASP A CA 1
ATOM 693 C C . ASP A 1 91 ? 0.773 -4.746 -1.344 1.00 94.94 91 ASP A C 1
ATOM 695 O O . ASP A 1 91 ? 1.740 -5.469 -1.602 1.00 94.94 91 ASP A O 1
ATOM 699 N N . ALA A 1 92 ? 0.434 -3.735 -2.140 1.00 95.00 92 ALA A N 1
ATOM 700 C CA . ALA A 1 92 ? 1.112 -3.460 -3.404 1.00 95.00 92 ALA A CA 1
ATOM 701 C C . ALA A 1 92 ? 2.525 -2.857 -3.235 1.00 95.00 92 ALA A C 1
ATOM 703 O O . ALA A 1 92 ? 3.278 -2.782 -4.216 1.00 95.00 92 ALA A O 1
ATOM 704 N N . HIS A 1 93 ? 2.916 -2.443 -2.022 1.00 94.50 93 HIS A N 1
ATOM 705 C CA . HIS A 1 93 ? 4.254 -1.917 -1.752 1.00 94.50 93 HIS A CA 1
ATOM 706 C C . HIS A 1 93 ? 4.712 -2.199 -0.321 1.00 94.50 93 HIS A C 1
ATOM 708 O O . HIS A 1 93 ? 4.399 -1.478 0.626 1.00 94.50 93 HIS A O 1
ATOM 714 N N . ALA A 1 94 ? 5.593 -3.191 -0.221 1.00 91.69 94 ALA A N 1
ATOM 715 C CA . ALA A 1 94 ? 6.345 -3.509 0.977 1.00 91.69 94 ALA A CA 1
ATOM 716 C C . ALA A 1 94 ? 7.825 -3.784 0.651 1.00 91.69 94 ALA A C 1
ATOM 718 O O . ALA A 1 94 ? 8.282 -3.801 -0.496 1.00 91.69 94 ALA A O 1
ATOM 719 N N . HIS A 1 95 ? 8.584 -4.050 1.703 1.00 90.44 95 HIS A N 1
ATOM 720 C CA . HIS A 1 95 ? 9.957 -4.546 1.693 1.00 90.44 95 HIS A CA 1
ATOM 721 C C . HIS A 1 95 ? 10.086 -5.874 2.467 1.00 90.44 95 HIS A C 1
ATOM 723 O O . HIS A 1 95 ? 11.200 -6.292 2.792 1.00 90.44 95 HIS A O 1
ATOM 729 N N . LEU A 1 96 ? 8.955 -6.511 2.796 1.00 88.31 96 LEU A N 1
ATOM 730 C CA . LEU A 1 96 ? 8.874 -7.758 3.555 1.00 88.31 96 LEU A CA 1
ATOM 731 C C . LEU A 1 96 ? 9.627 -8.894 2.854 1.00 88.31 96 LEU A C 1
ATOM 733 O O . LEU A 1 96 ? 9.518 -9.054 1.640 1.00 88.31 96 LEU A O 1
ATOM 737 N N . GLY A 1 97 ? 10.374 -9.702 3.608 1.00 85.62 97 GLY A N 1
ATOM 738 C CA . GLY A 1 97 ? 11.072 -10.855 3.049 1.00 85.62 97 GLY A CA 1
ATOM 739 C C . GLY A 1 97 ? 12.232 -10.499 2.119 1.00 85.62 97 GLY A C 1
ATOM 740 O O . GLY A 1 97 ? 12.796 -11.404 1.522 1.00 85.62 97 GLY A O 1
ATOM 741 N N . LEU A 1 98 ? 12.633 -9.228 1.990 1.00 87.25 98 LEU A N 1
ATOM 742 C CA . LEU A 1 98 ? 13.884 -8.869 1.318 1.00 87.25 98 LEU A CA 1
ATOM 743 C C . LEU A 1 98 ? 15.045 -8.864 2.304 1.00 87.25 98 LEU A C 1
ATOM 745 O O . LEU A 1 98 ? 15.006 -8.187 3.336 1.00 87.25 98 LEU A O 1
ATOM 749 N N . ASP A 1 99 ? 16.125 -9.561 1.955 1.00 78.38 99 ASP A N 1
ATOM 750 C CA . ASP A 1 99 ? 17.362 -9.461 2.717 1.00 78.38 99 ASP A CA 1
ATOM 751 C C . ASP A 1 99 ? 18.041 -8.109 2.454 1.00 78.38 99 ASP A C 1
ATOM 753 O O . ASP A 1 99 ? 18.621 -7.846 1.401 1.00 78.38 99 ASP A O 1
ATOM 757 N N . ARG A 1 100 ? 17.978 -7.231 3.459 1.00 70.25 100 ARG A N 1
ATOM 758 C CA . ARG A 1 100 ? 18.588 -5.892 3.442 1.00 70.25 100 ARG A CA 1
ATOM 759 C C . ARG A 1 100 ? 19.909 -5.826 4.217 1.00 70.25 100 ARG A C 1
ATOM 761 O O . ARG A 1 100 ? 20.385 -4.730 4.519 1.00 70.25 100 ARG A O 1
ATOM 768 N N . SER A 1 101 ? 20.481 -6.967 4.609 1.00 57.72 101 SER A N 1
ATOM 769 C CA . SER A 1 101 ? 21.704 -7.038 5.422 1.00 57.72 101 SER A CA 1
ATOM 770 C C . SER A 1 101 ? 22.980 -6.705 4.633 1.00 57.72 101 SER A C 1
ATOM 772 O O . SER A 1 101 ? 23.966 -6.234 5.213 1.00 57.72 101 SER A O 1
ATOM 774 N N . GLY A 1 102 ? 22.948 -6.861 3.305 1.00 55.69 102 GLY A N 1
ATOM 775 C CA . GLY A 1 102 ? 24.044 -6.531 2.396 1.00 55.69 102 GLY A CA 1
ATOM 776 C C . GLY A 1 102 ? 24.269 -5.024 2.253 1.00 55.69 102 GLY A C 1
ATOM 777 O O . GLY A 1 102 ? 23.717 -4.382 1.364 1.00 55.69 102 GLY A O 1
ATOM 778 N N . ARG A 1 103 ? 25.132 -4.439 3.091 1.00 50.62 103 ARG A N 1
ATOM 779 C CA . ARG A 1 103 ? 25.567 -3.029 2.983 1.00 50.62 103 ARG A CA 1
ATOM 780 C C . ARG A 1 103 ? 26.679 -2.835 1.943 1.00 50.62 103 ARG A C 1
ATOM 782 O O . ARG A 1 103 ? 27.726 -2.267 2.249 1.00 50.62 103 ARG A O 1
ATOM 789 N N . ASN A 1 104 ? 26.467 -3.315 0.720 1.00 56.38 104 ASN A N 1
ATOM 790 C CA . ASN A 1 104 ? 27.396 -3.067 -0.381 1.00 56.38 104 ASN A CA 1
ATOM 791 C C . ASN A 1 104 ? 27.134 -1.707 -1.042 1.00 56.38 104 ASN A C 1
ATOM 793 O O . ASN A 1 104 ? 26.032 -1.162 -1.010 1.00 56.38 104 ASN A O 1
ATOM 797 N N . ARG A 1 105 ? 28.188 -1.148 -1.643 1.00 69.50 105 ARG A N 1
ATOM 798 C CA . ARG A 1 105 ? 28.135 0.089 -2.429 1.00 69.50 105 ARG A CA 1
ATOM 799 C C . ARG A 1 105 ? 27.174 -0.084 -3.609 1.00 69.50 105 ARG A C 1
ATOM 801 O O . ARG A 1 105 ? 27.443 -0.904 -4.481 1.00 69.50 105 ARG A O 1
ATOM 808 N N . ILE A 1 106 ? 26.123 0.737 -3.668 1.00 79.44 106 ILE A N 1
ATOM 809 C CA . ILE A 1 106 ? 25.306 0.883 -4.880 1.00 79.44 106 ILE A CA 1
ATOM 810 C C . ILE A 1 106 ? 26.206 1.485 -5.980 1.00 79.44 106 ILE A C 1
ATOM 812 O O . ILE A 1 106 ? 26.883 2.483 -5.713 1.00 79.44 106 ILE A O 1
ATOM 816 N N . PRO A 1 107 ? 26.304 0.862 -7.169 1.00 84.12 107 PRO A N 1
ATOM 817 C CA . PRO A 1 107 ? 27.294 1.220 -8.187 1.00 84.12 107 PRO A CA 1
ATOM 818 C C . PRO A 1 107 ? 26.965 2.506 -8.956 1.00 84.12 107 PRO A C 1
ATOM 820 O O . PRO A 1 107 ? 27.863 3.085 -9.563 1.00 84.12 107 PRO A O 1
ATOM 823 N N . GLY A 1 108 ? 25.714 2.964 -8.931 1.00 88.00 108 GLY A N 1
ATOM 824 C CA . GLY A 1 108 ? 25.288 4.174 -9.625 1.00 88.00 108 GLY A CA 1
ATOM 825 C C . GLY A 1 108 ? 23.789 4.444 -9.477 1.00 88.00 108 GLY A C 1
ATOM 826 O O . GLY A 1 108 ? 23.102 3.717 -8.760 1.00 88.00 108 GLY A O 1
ATOM 827 N N . PRO A 1 109 ? 23.267 5.478 -10.160 1.00 91.19 109 PRO A N 1
ATOM 828 C CA . PRO A 1 109 ? 21.882 5.922 -10.013 1.00 91.19 109 PRO A CA 1
ATOM 829 C C . PRO A 1 109 ? 20.846 4.974 -10.640 1.00 91.19 109 PRO A C 1
ATOM 831 O O . PRO A 1 109 ? 19.653 5.147 -10.399 1.00 91.19 109 PRO A O 1
ATOM 834 N N . VAL A 1 110 ? 21.266 4.004 -11.456 1.00 94.31 110 VAL A N 1
ATOM 835 C CA . VAL A 1 110 ? 20.378 3.081 -12.174 1.00 94.31 110 VAL A CA 1
ATOM 836 C C . VAL A 1 110 ? 20.928 1.661 -12.056 1.00 94.31 110 VAL A C 1
ATOM 838 O O . VAL A 1 110 ? 21.983 1.353 -12.605 1.00 94.31 110 VAL A O 1
ATOM 841 N N . THR A 1 111 ? 20.199 0.807 -11.342 1.00 94.56 111 THR A N 1
ATOM 842 C CA . THR A 1 111 ? 20.485 -0.622 -11.148 1.00 94.56 111 THR A CA 1
ATOM 843 C C . THR A 1 111 ? 19.271 -1.471 -11.536 1.00 94.56 111 THR A C 1
ATOM 845 O O . THR A 1 111 ? 18.827 -2.336 -10.782 1.00 94.56 111 THR A O 1
ATOM 848 N N . SER A 1 112 ? 18.659 -1.171 -12.687 1.00 96.81 112 SER A N 1
ATOM 849 C CA . SER A 1 112 ? 17.443 -1.838 -13.185 1.00 96.81 112 SER A CA 1
ATOM 850 C C . SER A 1 112 ? 17.608 -3.351 -13.383 1.00 96.81 112 SER A C 1
ATOM 852 O O . SER A 1 112 ? 16.623 -4.081 -13.361 1.00 96.81 112 SER A O 1
ATOM 854 N N . GLU A 1 113 ? 18.844 -3.821 -13.540 1.00 95.88 113 GLU A N 1
ATOM 855 C CA . GLU A 1 113 ? 19.201 -5.233 -13.668 1.00 95.88 113 GLU A CA 1
ATOM 856 C C . GLU A 1 113 ? 19.094 -6.029 -12.356 1.00 95.88 113 GLU A C 1
ATOM 858 O O . GLU A 1 113 ? 19.032 -7.255 -12.392 1.00 95.88 113 GLU A O 1
ATOM 863 N N . TRP A 1 114 ? 19.068 -5.366 -11.193 1.00 94.25 114 TRP A N 1
ATOM 864 C CA . TRP A 1 114 ? 18.981 -6.053 -9.900 1.00 94.25 114 TRP A CA 1
ATOM 865 C C . TRP A 1 114 ? 17.598 -6.650 -9.690 1.00 94.25 114 TRP A C 1
ATOM 867 O O . TRP A 1 114 ? 16.594 -5.973 -9.901 1.00 94.25 114 TRP A O 1
ATOM 877 N N . LYS A 1 115 ? 17.534 -7.899 -9.223 1.00 95.19 115 LYS A N 1
ATOM 878 C CA . LYS A 1 115 ? 16.275 -8.636 -9.097 1.00 95.19 115 LYS A CA 1
ATOM 879 C C . LYS A 1 115 ? 15.986 -8.968 -7.645 1.00 95.19 115 LYS A C 1
ATOM 881 O O . LYS A 1 115 ? 16.726 -9.717 -7.015 1.00 95.19 115 LYS A O 1
ATOM 886 N N . ALA A 1 116 ? 14.874 -8.450 -7.125 1.00 93.81 116 ALA A N 1
ATOM 887 C CA . ALA A 1 116 ? 14.416 -8.743 -5.769 1.00 93.81 116 ALA A CA 1
ATOM 888 C C . ALA A 1 116 ? 14.268 -10.252 -5.511 1.00 93.81 116 ALA A C 1
ATOM 890 O O . ALA A 1 116 ? 14.605 -10.715 -4.426 1.00 93.81 116 ALA A O 1
ATOM 891 N N . VAL A 1 117 ? 13.832 -11.020 -6.519 1.00 95.00 117 VAL A N 1
ATOM 892 C CA . VAL A 1 117 ? 13.633 -12.477 -6.424 1.00 95.00 117 VAL A CA 1
ATOM 893 C C . VAL A 1 117 ? 14.907 -13.249 -6.049 1.00 95.00 117 VAL A C 1
ATOM 895 O O . VAL A 1 117 ? 14.819 -14.292 -5.413 1.00 95.00 117 VAL A O 1
ATOM 898 N N . GLU A 1 118 ? 16.090 -12.724 -6.381 1.00 91.62 118 GLU A N 1
ATOM 899 C CA . GLU A 1 118 ? 17.386 -13.351 -6.076 1.00 91.62 118 GLU A CA 1
ATOM 900 C C . GLU A 1 118 ? 17.853 -13.064 -4.629 1.00 91.62 118 GLU A C 1
ATOM 902 O O . GLU A 1 118 ? 18.832 -13.645 -4.163 1.00 91.62 118 GLU A O 1
ATOM 907 N N . HIS A 1 119 ? 17.146 -12.190 -3.898 1.00 88.56 119 HIS A N 1
ATOM 908 C CA . HIS A 1 119 ? 17.517 -11.701 -2.563 1.00 88.56 119 HIS A CA 1
ATOM 909 C C . HIS A 1 119 ? 16.369 -11.794 -1.546 1.00 88.56 119 HIS A C 1
ATOM 911 O O . HIS A 1 119 ? 16.185 -10.914 -0.698 1.00 88.56 119 HIS A O 1
ATOM 917 N N . LEU A 1 120 ? 15.596 -12.877 -1.618 1.00 90.38 120 LEU A N 1
ATOM 918 C CA . LEU A 1 120 ? 14.487 -13.136 -0.707 1.00 90.38 120 LEU A CA 1
ATOM 919 C C . LEU A 1 120 ? 14.912 -13.962 0.512 1.00 90.38 120 LEU A C 1
ATOM 921 O O . LEU A 1 120 ? 15.509 -15.029 0.393 1.00 90.38 120 LEU A O 1
ATOM 925 N N . ASN A 1 121 ? 14.513 -13.506 1.694 1.00 89.62 121 ASN A N 1
ATOM 926 C CA . ASN A 1 121 ? 14.375 -14.323 2.886 1.00 89.62 121 ASN A CA 1
ATOM 927 C C . ASN A 1 121 ? 12.920 -14.793 3.011 1.00 89.62 121 ASN A C 1
ATOM 929 O O . ASN A 1 121 ? 12.107 -14.188 3.710 1.00 89.62 121 ASN A O 1
ATOM 933 N N . LEU A 1 122 ? 12.600 -15.909 2.358 1.00 90.25 122 LEU A N 1
ATOM 934 C CA . LEU A 1 122 ? 11.271 -16.520 2.434 1.00 90.25 122 LEU A CA 1
ATOM 935 C C . LEU A 1 122 ? 10.976 -17.174 3.791 1.00 90.25 122 LEU A C 1
ATOM 937 O O . LEU A 1 122 ? 9.888 -17.686 3.971 1.00 90.25 122 LEU A O 1
ATOM 941 N N . ASN A 1 123 ? 11.903 -17.160 4.752 1.00 88.12 123 ASN A N 1
ATOM 942 C CA . ASN A 1 123 ? 11.652 -17.615 6.124 1.00 88.12 123 ASN A CA 1
ATOM 943 C C . ASN A 1 123 ? 11.387 -16.442 7.085 1.00 88.12 123 ASN A C 1
ATOM 945 O O . ASN A 1 123 ? 11.482 -16.608 8.301 1.00 88.12 123 ASN A O 1
ATOM 949 N N . ASP A 1 124 ? 11.111 -15.243 6.564 1.00 86.25 124 ASP A N 1
ATOM 950 C CA . ASP A 1 124 ? 10.759 -14.089 7.388 1.00 86.25 124 ASP A CA 1
ATOM 951 C C . ASP A 1 124 ? 9.477 -14.384 8.199 1.00 86.25 124 ASP A C 1
ATOM 953 O O . ASP A 1 124 ? 8.420 -14.623 7.607 1.00 86.25 124 ASP A O 1
ATOM 957 N N . PRO A 1 125 ? 9.523 -14.367 9.546 1.00 84.50 125 PRO A N 1
ATOM 958 C CA . PRO A 1 125 ? 8.353 -14.666 10.373 1.00 84.50 125 PRO A CA 1
ATOM 959 C C . PRO A 1 125 ? 7.192 -13.692 10.138 1.00 84.50 125 PRO A C 1
ATOM 961 O O . PRO A 1 125 ? 6.040 -14.030 10.411 1.00 84.50 125 PRO A O 1
ATOM 964 N N . MET A 1 126 ? 7.459 -12.495 9.606 1.00 85.75 126 MET A N 1
ATOM 965 C CA . MET A 1 126 ? 6.411 -11.523 9.303 1.00 85.75 126 MET A CA 1
ATOM 966 C C . MET A 1 126 ? 5.504 -11.962 8.142 1.00 85.75 126 MET A C 1
ATOM 968 O O . MET A 1 126 ? 4.395 -11.450 8.029 1.00 85.75 126 MET A O 1
ATOM 972 N N . ILE A 1 127 ? 5.896 -12.963 7.343 1.00 88.94 127 ILE A N 1
ATOM 973 C CA . ILE A 1 127 ? 5.016 -13.591 6.343 1.00 88.94 127 ILE A CA 1
ATOM 974 C C . ILE A 1 127 ? 3.795 -14.230 7.018 1.00 88.94 127 ILE A C 1
ATOM 976 O O . ILE A 1 127 ? 2.664 -14.027 6.582 1.00 88.94 127 ILE A O 1
ATOM 980 N N . GLN A 1 128 ? 4.007 -14.974 8.107 1.00 89.88 128 GLN A N 1
ATOM 981 C CA . GLN A 1 128 ? 2.915 -15.606 8.855 1.00 89.88 128 GLN A CA 1
ATOM 982 C C . GLN A 1 128 ? 2.064 -14.566 9.589 1.00 89.88 128 GLN A C 1
ATOM 984 O O . GLN A 1 128 ? 0.852 -14.733 9.712 1.00 89.88 128 GLN A O 1
ATOM 989 N N . VAL A 1 129 ? 2.684 -13.474 10.049 1.00 88.44 129 VAL A N 1
ATOM 990 C CA . VAL A 1 129 ? 1.966 -12.354 10.671 1.00 88.44 129 VAL A CA 1
ATOM 991 C C . VAL A 1 129 ? 1.043 -11.679 9.656 1.00 88.44 129 VAL A C 1
ATOM 993 O O . VAL A 1 129 ? -0.146 -11.551 9.939 1.00 88.44 129 VAL A O 1
ATOM 996 N N . ALA A 1 130 ? 1.544 -11.341 8.464 1.00 90.12 130 ALA A N 1
ATOM 997 C CA . ALA A 1 130 ? 0.743 -10.773 7.379 1.00 90.12 130 ALA A CA 1
ATOM 998 C C . ALA A 1 130 ? -0.400 -11.716 6.960 1.00 90.12 130 ALA A C 1
ATOM 1000 O O . ALA A 1 130 ? -1.551 -11.288 6.859 1.00 90.12 130 ALA A O 1
ATOM 1001 N N . LEU A 1 131 ? -0.107 -13.016 6.823 1.00 92.94 131 LEU A N 1
ATOM 1002 C CA . LEU A 1 131 ? -1.111 -14.044 6.544 1.00 92.94 131 LEU A CA 1
ATOM 1003 C C . LEU A 1 131 ? -2.214 -14.072 7.607 1.00 92.94 131 LEU A C 1
ATOM 1005 O O . LEU A 1 131 ? -3.390 -14.075 7.262 1.00 92.94 131 LEU A O 1
ATOM 1009 N N . SER A 1 132 ? -1.856 -14.052 8.895 1.00 91.44 132 SER A N 1
ATOM 1010 C CA . SER A 1 132 ? -2.834 -14.038 9.995 1.00 91.44 132 SER A CA 1
ATOM 1011 C C . SER A 1 132 ? -3.694 -12.770 10.028 1.00 91.44 132 SER A C 1
ATOM 1013 O O . SER A 1 132 ? -4.749 -12.753 10.651 1.00 91.44 132 SER A O 1
ATOM 1015 N N . GLY A 1 133 ? -3.234 -11.707 9.367 1.00 91.19 133 GLY A N 1
ATOM 1016 C CA . GLY A 1 133 ? -3.965 -10.470 9.138 1.00 91.19 133 GLY A CA 1
ATOM 1017 C C . GLY A 1 133 ? -4.790 -10.445 7.857 1.00 91.19 133 GLY A C 1
ATOM 1018 O O . GLY A 1 133 ? -5.347 -9.402 7.535 1.00 91.19 133 GLY A O 1
ATOM 1019 N N . GLY A 1 134 ? -4.872 -11.555 7.116 1.00 94.50 134 GLY A N 1
ATOM 1020 C CA . GLY A 1 134 ? -5.666 -11.663 5.889 1.00 94.50 134 GLY A CA 1
ATOM 1021 C C . GLY A 1 134 ? -4.977 -11.129 4.632 1.00 94.50 134 GLY A C 1
ATOM 1022 O O . GLY A 1 134 ? -5.612 -11.060 3.579 1.00 94.50 134 GLY A O 1
ATOM 1023 N N . VAL A 1 135 ? -3.692 -10.766 4.712 1.00 95.69 135 VAL A N 1
ATOM 1024 C CA . VAL A 1 135 ? -2.880 -10.447 3.532 1.00 95.69 135 VAL A CA 1
ATOM 1025 C C . VAL A 1 135 ? -2.454 -11.757 2.880 1.00 95.69 135 VAL A C 1
ATOM 1027 O O . VAL A 1 135 ? -1.720 -12.546 3.473 1.00 95.69 135 VAL A O 1
ATOM 1030 N N . THR A 1 136 ? -2.908 -12.004 1.655 1.00 97.56 136 THR A N 1
ATOM 1031 C CA . THR A 1 136 ? -2.581 -13.236 0.914 1.00 97.56 136 THR A CA 1
ATOM 1032 C C . THR A 1 136 ? -1.520 -13.006 -0.144 1.00 97.56 136 THR A C 1
ATOM 1034 O O . THR A 1 136 ? -0.819 -13.946 -0.508 1.00 97.56 136 THR A O 1
ATOM 1037 N N . SER A 1 137 ? -1.378 -11.770 -0.625 1.00 96.88 137 SER A N 1
ATOM 1038 C CA . SER A 1 137 ? -0.382 -11.390 -1.619 1.00 96.88 137 SER A CA 1
ATOM 1039 C C . SER A 1 137 ? 0.257 -10.050 -1.275 1.00 96.88 137 SER A C 1
ATOM 1041 O O . SER A 1 137 ? -0.378 -9.173 -0.698 1.00 96.88 137 SER A O 1
ATOM 1043 N N . LEU A 1 138 ? 1.516 -9.867 -1.660 1.00 94.19 138 LEU A N 1
ATOM 1044 C CA . LEU A 1 138 ? 2.183 -8.568 -1.580 1.00 94.19 138 LEU A CA 1
ATOM 1045 C C . LEU A 1 138 ? 3.233 -8.408 -2.670 1.00 94.19 138 LEU A C 1
ATOM 1047 O O . LEU A 1 138 ? 3.680 -9.396 -3.260 1.00 94.19 138 LEU A O 1
ATOM 1051 N N . VAL A 1 139 ? 3.685 -7.175 -2.892 1.00 95.38 139 VAL A N 1
ATOM 1052 C CA . VAL A 1 139 ? 4.924 -6.924 -3.630 1.00 95.38 139 VAL A CA 1
ATOM 1053 C C . VAL A 1 139 ? 6.029 -6.504 -2.687 1.00 95.38 139 VAL A C 1
ATOM 1055 O O . VAL A 1 139 ? 5.918 -5.492 -1.996 1.00 95.38 139 VAL A O 1
ATOM 1058 N N . THR A 1 140 ? 7.141 -7.230 -2.746 1.00 92.94 140 THR A N 1
ATOM 1059 C CA . THR A 1 140 ? 8.370 -6.822 -2.081 1.00 92.94 140 THR A CA 1
ATOM 1060 C C . THR A 1 140 ? 9.352 -6.213 -3.072 1.00 92.94 140 THR A C 1
ATOM 1062 O O . THR A 1 140 ? 9.534 -6.697 -4.197 1.00 92.94 140 THR A O 1
ATOM 1065 N N . ARG A 1 141 ? 9.929 -5.074 -2.682 1.00 92.19 141 ARG A N 1
ATOM 1066 C CA . ARG A 1 141 ? 10.592 -4.151 -3.610 1.00 92.19 141 ARG A CA 1
ATOM 1067 C C . ARG A 1 141 ? 11.888 -3.592 -3.042 1.00 92.19 141 ARG A C 1
ATOM 1069 O O . ARG A 1 141 ? 11.981 -3.365 -1.835 1.00 92.19 141 ARG A O 1
ATOM 1076 N N . PRO A 1 142 ? 12.860 -3.238 -3.891 1.00 89.56 142 PRO A N 1
ATOM 1077 C CA . PRO A 1 142 ? 13.974 -2.398 -3.475 1.00 89.56 142 PRO A CA 1
ATOM 1078 C C . PRO A 1 142 ? 13.525 -1.018 -2.934 1.00 89.56 142 PRO A C 1
ATOM 1080 O O . PRO A 1 142 ? 12.419 -0.533 -3.193 1.00 89.56 142 PRO A O 1
ATOM 1083 N N . GLY A 1 143 ? 14.401 -0.369 -2.161 1.00 85.38 143 GLY A N 1
ATOM 1084 C CA . GLY A 1 143 ? 14.147 0.955 -1.575 1.00 85.38 143 GLY A CA 1
ATOM 1085 C C . GLY A 1 143 ? 14.271 2.119 -2.569 1.00 85.38 143 GLY A C 1
ATOM 1086 O O . GLY A 1 143 ? 14.506 1.931 -3.761 1.00 85.38 143 GLY A O 1
ATOM 1087 N N . SER A 1 144 ? 14.172 3.350 -2.067 1.00 86.69 144 SER A N 1
ATOM 1088 C CA . SER A 1 144 ? 14.184 4.592 -2.860 1.00 86.69 144 SER A CA 1
ATOM 1089 C C . SER A 1 144 ? 15.572 5.224 -3.051 1.00 86.69 144 SER A C 1
ATOM 1091 O O . SER A 1 144 ? 15.683 6.406 -3.356 1.00 86.69 144 SER A O 1
ATOM 1093 N N . GLY A 1 145 ? 16.653 4.470 -2.826 1.00 83.56 145 GLY A N 1
ATOM 1094 C CA . GLY A 1 145 ? 18.005 5.031 -2.719 1.00 83.56 145 GLY A CA 1
ATOM 1095 C C . GLY A 1 145 ? 18.552 5.681 -3.994 1.00 83.56 145 GLY A C 1
ATOM 1096 O O . GLY A 1 145 ? 19.384 6.580 -3.893 1.00 83.56 145 GLY A O 1
ATOM 1097 N N . VAL A 1 146 ? 18.098 5.250 -5.171 1.00 90.44 146 VAL A N 1
ATOM 1098 C CA . VAL A 1 146 ? 18.571 5.706 -6.487 1.00 90.44 146 VAL A CA 1
ATOM 1099 C C . VAL A 1 146 ? 17.404 5.806 -7.483 1.00 90.44 146 VAL A C 1
ATOM 1101 O O . VAL A 1 146 ? 16.275 5.470 -7.133 1.00 90.44 146 VAL A O 1
ATOM 1104 N N . ILE A 1 147 ? 17.648 6.281 -8.713 1.00 94.69 147 ILE A N 1
ATOM 1105 C CA . ILE A 1 147 ? 16.590 6.499 -9.721 1.00 94.69 147 ILE A CA 1
ATOM 1106 C C . ILE A 1 147 ? 15.852 5.207 -10.039 1.00 94.69 147 ILE A C 1
ATOM 1108 O O . ILE A 1 147 ? 14.631 5.230 -10.102 1.00 94.69 147 ILE A O 1
ATOM 1112 N N . SER A 1 148 ? 16.576 4.108 -10.254 1.00 95.69 148 SER A N 1
ATOM 1113 C CA . SER A 1 148 ? 16.003 2.774 -10.443 1.00 95.69 148 SER A CA 1
ATOM 1114 C C . SER A 1 148 ? 16.749 1.792 -9.563 1.00 95.69 148 SER A C 1
ATOM 1116 O O . SER A 1 148 ? 17.935 1.567 -9.788 1.00 95.69 148 SER A O 1
ATOM 1118 N N . SER A 1 149 ? 16.050 1.187 -8.609 1.00 92.00 149 SER A N 1
ATOM 1119 C CA . SER A 1 149 ? 16.647 0.292 -7.611 1.00 92.00 149 SER A CA 1
ATOM 1120 C C . SER A 1 149 ? 16.503 -1.193 -7.961 1.00 92.00 149 SER A C 1
ATOM 1122 O O . SER A 1 149 ? 16.959 -2.039 -7.195 1.00 92.00 149 SER A O 1
ATOM 1124 N N . GLY A 1 150 ? 15.876 -1.512 -9.096 1.00 95.00 150 GLY A N 1
ATOM 1125 C CA . GLY A 1 150 ? 15.752 -2.875 -9.611 1.00 95.00 150 GLY A CA 1
ATOM 1126 C C . GLY A 1 150 ? 14.309 -3.339 -9.787 1.00 95.00 150 GLY A C 1
ATOM 1127 O O . GLY A 1 150 ? 13.357 -2.559 -9.717 1.00 95.00 150 GLY A O 1
ATOM 1128 N N . GLN A 1 151 ? 14.177 -4.631 -10.043 1.00 97.56 151 GLN A N 1
ATOM 1129 C CA . GLN A 1 151 ? 12.945 -5.357 -10.316 1.00 97.56 151 GLN A CA 1
ATOM 1130 C C . GLN A 1 151 ? 12.305 -5.819 -9.007 1.00 97.56 151 GLN A C 1
ATOM 1132 O O . GLN A 1 151 ? 12.989 -6.391 -8.155 1.00 97.56 151 GLN A O 1
ATOM 1137 N N . SER A 1 152 ? 11.001 -5.598 -8.859 1.00 97.44 152 SER A N 1
ATOM 1138 C CA . SER A 1 152 ? 10.219 -6.067 -7.708 1.00 97.44 152 SER A CA 1
ATOM 1139 C C . SER A 1 152 ? 9.632 -7.461 -7.954 1.00 97.44 152 SER A C 1
ATOM 1141 O O . SER A 1 152 ? 9.456 -7.871 -9.104 1.00 97.44 152 SER A O 1
ATOM 1143 N N . VAL A 1 153 ? 9.267 -8.168 -6.880 1.00 97.25 153 VAL A N 1
ATOM 1144 C CA . VAL A 1 153 ? 8.691 -9.523 -6.934 1.00 97.25 153 VAL A CA 1
ATOM 1145 C C . VAL A 1 153 ? 7.379 -9.595 -6.160 1.00 97.25 153 VAL A C 1
ATOM 1147 O O . VAL A 1 153 ? 7.276 -9.101 -5.037 1.00 97.25 153 VAL A O 1
ATOM 1150 N N . ALA A 1 154 ? 6.369 -10.208 -6.777 1.00 97.50 154 ALA A N 1
ATOM 1151 C CA . ALA A 1 154 ? 5.088 -10.486 -6.142 1.00 97.50 154 ALA A CA 1
ATOM 1152 C C . ALA A 1 154 ? 5.141 -11.848 -5.445 1.00 97.50 154 ALA A C 1
ATOM 1154 O O . ALA A 1 154 ? 5.586 -12.831 -6.045 1.00 97.50 154 ALA A O 1
ATOM 1155 N N . LEU A 1 155 ? 4.661 -11.904 -4.206 1.00 96.44 155 LEU A N 1
ATOM 1156 C CA . LEU A 1 155 ? 4.658 -13.095 -3.362 1.00 96.44 155 LEU A CA 1
ATOM 1157 C C . LEU A 1 155 ? 3.240 -13.431 -2.901 1.00 96.44 155 LEU A C 1
ATOM 1159 O O . LEU A 1 155 ? 2.462 -12.520 -2.624 1.00 96.44 155 LEU A O 1
ATOM 1163 N N . LYS A 1 156 ? 2.951 -14.724 -2.745 1.00 96.94 156 LYS A N 1
ATOM 1164 C CA . LYS A 1 156 ? 1.810 -15.251 -1.995 1.00 96.94 156 LYS A CA 1
ATOM 1165 C C . LYS A 1 156 ? 2.246 -15.698 -0.605 1.00 96.94 156 LYS A C 1
ATOM 1167 O O . LYS A 1 156 ? 3.290 -16.334 -0.451 1.00 96.94 156 LYS A O 1
ATOM 1172 N N . MET A 1 157 ? 1.466 -15.341 0.407 1.00 94.25 157 MET A N 1
ATOM 1173 C CA . MET A 1 157 ? 1.755 -15.671 1.802 1.00 94.25 157 MET A CA 1
ATOM 1174 C C . MET A 1 157 ? 1.398 -17.133 2.084 1.00 94.25 157 MET A C 1
ATOM 1176 O O . MET A 1 157 ? 0.415 -17.640 1.556 1.00 94.25 157 MET A O 1
ATOM 1180 N N . LYS A 1 158 ? 2.187 -17.820 2.917 1.00 93.00 158 LYS A N 1
ATOM 1181 C CA . LYS A 1 158 ? 1.967 -19.233 3.267 1.00 93.00 158 LYS A CA 1
ATOM 1182 C C . LYS A 1 158 ? 2.226 -19.491 4.743 1.00 93.00 158 LYS A C 1
ATOM 1184 O O . LYS A 1 158 ? 3.069 -18.839 5.358 1.00 93.00 158 LYS A O 1
ATOM 1189 N N . SER A 1 159 ? 1.532 -20.482 5.293 1.00 91.50 159 SER A N 1
ATOM 1190 C CA . SER A 1 159 ? 1.685 -20.960 6.672 1.00 91.50 159 SER A CA 1
ATOM 1191 C C . SER A 1 159 ? 3.046 -21.591 6.926 1.00 91.50 159 SER A C 1
ATOM 1193 O O . SER A 1 159 ? 3.582 -21.518 8.029 1.00 91.50 159 SER A O 1
ATOM 1195 N N . ARG A 1 160 ? 3.620 -22.205 5.890 1.00 90.19 160 ARG A N 1
ATOM 1196 C CA . ARG A 1 160 ? 4.958 -22.794 5.876 1.00 90.19 160 ARG A CA 1
ATOM 1197 C C . ARG A 1 160 ? 5.780 -22.062 4.824 1.00 90.19 160 ARG A C 1
ATOM 1199 O O . ARG A 1 160 ? 5.902 -22.555 3.704 1.00 90.19 160 ARG A O 1
ATOM 1206 N N . PRO A 1 161 ? 6.261 -20.854 5.143 1.00 86.38 161 PRO A N 1
ATOM 1207 C CA . PRO A 1 161 ? 7.028 -20.080 4.190 1.00 86.38 161 PRO A CA 1
ATOM 1208 C C . PRO A 1 161 ? 8.429 -20.705 4.041 1.00 86.38 161 PRO A C 1
ATOM 1210 O O . PRO A 1 161 ? 8.854 -21.486 4.897 1.00 86.38 161 PRO A O 1
ATOM 1213 N N . GLY A 1 162 ? 9.130 -20.406 2.945 1.00 85.50 162 GLY A N 1
ATOM 1214 C CA . GLY A 1 162 ? 10.518 -20.851 2.756 1.00 85.50 162 GLY A CA 1
ATOM 1215 C C . GLY A 1 162 ? 10.858 -21.476 1.403 1.00 85.50 162 GLY A C 1
ATOM 1216 O O . GLY A 1 162 ? 12.019 -21.830 1.204 1.00 85.50 162 GLY A O 1
ATOM 1217 N N . ASP A 1 163 ? 9.905 -21.597 0.473 1.00 87.62 163 ASP A N 1
ATOM 1218 C CA . ASP A 1 163 ? 10.159 -22.143 -0.866 1.00 87.62 163 ASP A CA 1
ATOM 1219 C C . ASP A 1 163 ? 9.595 -21.283 -2.012 1.00 87.62 163 ASP A C 1
ATOM 1221 O O . ASP A 1 163 ? 8.762 -20.393 -1.822 1.00 87.62 163 ASP A O 1
ATOM 1225 N N . GLU A 1 164 ? 10.070 -21.559 -3.230 1.00 88.06 164 GLU A N 1
ATOM 1226 C CA . GLU A 1 164 ? 9.771 -20.787 -4.444 1.00 88.06 164 GLU A CA 1
ATOM 1227 C C . GLU A 1 164 ? 8.290 -20.796 -4.847 1.00 88.06 164 GLU A C 1
ATOM 1229 O O . GLU A 1 164 ? 7.877 -19.938 -5.625 1.00 88.06 164 GLU A O 1
ATOM 1234 N N . SER A 1 165 ? 7.461 -21.695 -4.302 1.00 91.31 165 SER A N 1
ATOM 1235 C CA . SER A 1 165 ? 6.019 -21.713 -4.584 1.00 91.31 165 SER A CA 1
ATOM 1236 C C . SER A 1 165 ? 5.282 -20.489 -4.030 1.00 91.31 165 SER A C 1
ATOM 1238 O O . SER A 1 165 ? 4.107 -20.287 -4.333 1.00 91.31 165 SER A O 1
ATOM 1240 N N . MET A 1 166 ? 5.955 -19.673 -3.215 1.00 95.62 166 MET A N 1
ATOM 1241 C CA . MET A 1 166 ? 5.485 -18.350 -2.816 1.00 95.62 166 MET A CA 1
ATOM 1242 C C . MET A 1 166 ? 5.625 -17.300 -3.925 1.00 95.62 166 MET A C 1
ATOM 1244 O O . MET A 1 166 ? 4.960 -16.273 -3.858 1.00 95.62 166 MET A O 1
ATOM 1248 N N . VAL A 1 167 ? 6.487 -17.493 -4.927 1.00 96.81 167 VAL A N 1
ATOM 1249 C CA . VAL A 1 167 ? 6.720 -16.486 -5.972 1.00 96.81 167 VAL A CA 1
ATOM 1250 C C . VAL A 1 167 ? 5.555 -16.483 -6.961 1.00 96.81 167 VAL A C 1
ATOM 1252 O O . VAL A 1 167 ? 5.400 -17.394 -7.769 1.00 96.81 167 VAL A O 1
ATOM 1255 N N . LEU A 1 168 ? 4.751 -15.418 -6.927 1.00 97.00 168 LEU A N 1
ATOM 1256 C CA . LEU A 1 168 ? 3.623 -15.220 -7.837 1.00 97.00 168 LEU A CA 1
ATOM 1257 C C . LEU A 1 168 ? 4.084 -14.706 -9.205 1.00 97.00 168 LEU A C 1
ATOM 1259 O O . LEU A 1 168 ? 3.661 -15.212 -10.246 1.00 97.00 168 LEU A O 1
ATOM 1263 N N . LYS A 1 169 ? 4.950 -13.687 -9.201 1.00 97.12 169 LYS A N 1
ATOM 1264 C CA . LYS A 1 169 ? 5.549 -13.099 -10.407 1.00 97.12 169 LYS A CA 1
ATOM 1265 C C . LYS A 1 169 ? 6.956 -12.584 -10.070 1.00 97.12 169 LYS A C 1
ATOM 1267 O O . LYS A 1 169 ? 7.059 -11.641 -9.284 1.00 97.12 169 LYS A O 1
ATOM 1272 N N . PRO A 1 170 ? 8.031 -13.162 -10.645 1.00 96.06 170 PRO A N 1
ATOM 1273 C CA . PRO A 1 170 ? 9.419 -12.850 -10.273 1.00 96.06 170 PRO A CA 1
ATOM 1274 C C . PRO A 1 170 ? 9.853 -11.428 -10.656 1.00 96.06 170 PRO A C 1
ATOM 1276 O O . PRO A 1 170 ? 10.721 -10.863 -9.998 1.00 96.06 170 PRO A O 1
ATOM 1279 N N . TYR A 1 171 ? 9.235 -10.857 -11.694 1.00 97.25 171 TYR A N 1
ATOM 1280 C CA . TYR A 1 171 ? 9.404 -9.468 -12.112 1.00 97.25 171 TYR A CA 1
ATOM 1281 C C . TYR A 1 171 ? 8.028 -8.847 -12.345 1.00 97.25 171 TYR A C 1
ATOM 1283 O O . TYR A 1 171 ? 7.416 -9.041 -13.394 1.00 97.25 171 TYR A O 1
ATOM 1291 N N . VAL A 1 172 ? 7.501 -8.162 -11.332 1.00 97.31 172 VAL A N 1
ATOM 1292 C CA . VAL A 1 172 ? 6.152 -7.572 -11.382 1.00 97.31 172 VAL A CA 1
ATOM 1293 C C . VAL A 1 172 ? 6.153 -6.128 -11.885 1.00 97.31 172 VAL A C 1
ATOM 1295 O O . VAL A 1 172 ? 5.231 -5.732 -12.595 1.00 97.31 172 VAL A O 1
ATOM 1298 N N . ASP A 1 173 ? 7.219 -5.383 -11.602 1.00 97.94 173 ASP A N 1
ATOM 1299 C CA . ASP A 1 173 ? 7.409 -3.980 -11.978 1.00 97.94 173 ASP A CA 1
ATOM 1300 C C . ASP A 1 173 ? 8.867 -3.545 -11.788 1.00 97.94 173 ASP A C 1
ATOM 1302 O O . ASP A 1 173 ? 9.652 -4.210 -11.098 1.00 97.94 173 ASP A O 1
ATOM 1306 N N . LEU A 1 174 ? 9.207 -2.394 -12.370 1.00 98.12 174 LEU A N 1
ATOM 1307 C CA . LEU A 1 174 ? 10.475 -1.710 -12.145 1.00 98.12 174 LEU A CA 1
ATOM 1308 C C . LEU A 1 174 ? 10.325 -0.626 -11.067 1.00 98.12 174 LEU A C 1
ATOM 1310 O O . LEU A 1 174 ? 9.587 0.346 -11.257 1.00 98.12 174 LEU A O 1
ATOM 1314 N N . LYS A 1 175 ? 11.065 -0.751 -9.957 1.00 96.94 175 LYS A N 1
ATOM 1315 C CA . LYS A 1 175 ? 11.084 0.253 -8.886 1.00 96.94 175 LYS A CA 1
ATOM 1316 C C . LYS A 1 175 ? 11.969 1.430 -9.275 1.00 96.94 175 LYS A C 1
ATOM 1318 O O . LYS A 1 175 ? 13.185 1.289 -9.417 1.00 96.94 175 LYS A O 1
ATOM 1323 N N . MET A 1 176 ? 11.361 2.609 -9.329 1.00 96.69 176 MET A N 1
ATOM 1324 C CA . MET A 1 176 ? 12.045 3.886 -9.471 1.00 96.69 176 MET A CA 1
ATOM 1325 C C . MET A 1 176 ? 11.774 4.816 -8.286 1.00 96.69 176 MET A C 1
ATOM 1327 O O . MET A 1 176 ? 10.806 4.631 -7.547 1.00 96.69 176 MET A O 1
ATOM 1331 N N . ALA A 1 177 ? 12.605 5.842 -8.110 1.00 93.94 177 ALA A N 1
ATOM 1332 C CA . ALA A 1 177 ? 12.384 6.884 -7.113 1.00 93.94 177 ALA A CA 1
ATOM 1333 C C . ALA A 1 177 ? 12.834 8.259 -7.593 1.00 93.94 177 ALA A C 1
ATOM 1335 O O . ALA A 1 177 ? 13.860 8.377 -8.258 1.00 93.94 177 ALA A O 1
ATOM 1336 N N . VAL A 1 178 ? 12.080 9.299 -7.224 1.00 90.00 178 VAL A N 1
ATOM 1337 C CA . VAL A 1 178 ? 12.462 10.699 -7.452 1.00 90.00 178 VAL A CA 1
ATOM 1338 C C . VAL A 1 178 ? 13.241 11.244 -6.259 1.00 90.00 178 VAL A C 1
ATOM 1340 O O . VAL A 1 178 ? 14.375 11.687 -6.429 1.00 90.00 178 VAL A O 1
ATOM 1343 N N . ARG A 1 179 ? 12.652 11.205 -5.056 1.00 78.06 179 ARG A N 1
ATOM 1344 C CA . ARG A 1 179 ? 13.267 11.585 -3.771 1.00 78.06 179 ARG A CA 1
ATOM 1345 C C . ARG A 1 179 ? 12.586 10.826 -2.612 1.00 78.06 179 ARG A C 1
ATOM 1347 O O . ARG A 1 179 ? 11.414 10.501 -2.760 1.00 78.06 179 ARG A O 1
ATOM 1354 N N . PRO A 1 180 ? 13.277 10.613 -1.470 1.00 63.81 180 PRO A N 1
ATOM 1355 C CA . PRO A 1 180 ? 14.691 10.919 -1.229 1.00 63.81 180 PRO A CA 1
ATOM 1356 C C . PRO A 1 180 ? 15.623 9.858 -1.841 1.00 63.81 180 PRO A C 1
ATOM 1358 O O . PRO A 1 180 ? 15.424 8.665 -1.630 1.00 63.81 180 PRO A O 1
ATOM 1361 N N . LEU A 1 181 ? 16.676 10.299 -2.544 1.00 70.19 181 LEU A N 1
ATOM 1362 C CA . LEU A 1 181 ? 17.699 9.428 -3.145 1.00 70.19 181 LEU A CA 1
ATOM 1363 C C . LEU A 1 181 ? 18.871 9.213 -2.182 1.00 70.19 181 LEU A C 1
ATOM 1365 O O . LEU A 1 181 ? 19.985 9.687 -2.401 1.00 70.19 181 LEU A O 1
ATOM 1369 N N . ILE A 1 182 ? 18.604 8.515 -1.081 1.00 64.50 182 ILE A N 1
ATOM 1370 C CA . ILE A 1 182 ? 19.553 8.331 0.032 1.00 64.50 182 ILE A CA 1
ATOM 1371 C C . ILE A 1 182 ? 20.839 7.562 -0.335 1.00 64.50 182 ILE A C 1
ATOM 1373 O O . ILE A 1 182 ? 21.748 7.456 0.484 1.00 64.50 182 ILE A O 1
ATOM 1377 N N . GLY A 1 183 ? 20.912 6.992 -1.539 1.00 64.38 183 GLY A N 1
ATOM 1378 C CA . GLY A 1 183 ? 22.066 6.258 -2.053 1.00 64.38 183 GLY A CA 1
ATOM 1379 C C . GLY A 1 183 ? 22.995 7.075 -2.953 1.00 64.38 183 GLY A C 1
ATOM 1380 O O . GLY A 1 183 ? 24.083 6.588 -3.261 1.00 64.38 183 GLY A O 1
ATOM 1381 N N . ILE A 1 184 ? 22.604 8.288 -3.368 1.00 76.88 184 ILE A N 1
ATOM 1382 C CA . ILE A 1 184 ? 23.423 9.138 -4.244 1.00 76.88 184 ILE A CA 1
ATOM 1383 C C . ILE A 1 184 ? 24.438 9.923 -3.413 1.00 76.88 184 ILE A C 1
ATOM 1385 O O . ILE A 1 184 ? 24.081 10.623 -2.465 1.00 76.88 184 ILE A O 1
ATOM 1389 N N . ARG A 1 185 ? 25.721 9.825 -3.771 1.00 74.94 185 ARG A N 1
ATOM 1390 C CA . ARG A 1 185 ? 26.806 10.477 -3.024 1.00 74.94 185 ARG A CA 1
ATOM 1391 C C . ARG A 1 185 ? 27.063 11.905 -3.500 1.00 74.94 185 ARG A C 1
ATOM 1393 O O . ARG A 1 185 ? 26.800 12.219 -4.662 1.00 74.94 185 ARG A O 1
ATOM 1400 N N . PRO A 1 186 ? 27.685 12.754 -2.659 1.00 73.94 186 PRO A N 1
ATOM 1401 C CA . PRO A 1 186 ? 28.256 14.013 -3.122 1.00 73.94 186 PRO A CA 1
ATOM 1402 C C . PRO A 1 186 ? 29.188 13.788 -4.323 1.00 73.94 186 PRO A C 1
ATOM 1404 O O . PRO A 1 186 ? 30.094 12.957 -4.265 1.00 73.94 186 PRO A O 1
ATOM 1407 N N . GLY A 1 187 ? 28.954 14.523 -5.412 1.00 77.12 187 GLY A N 1
ATOM 1408 C CA . GLY A 1 187 ? 29.718 14.410 -6.661 1.00 77.12 187 GLY A CA 1
ATOM 1409 C C . GLY A 1 187 ? 29.165 13.412 -7.688 1.00 77.12 187 GLY A C 1
ATOM 1410 O O . GLY A 1 187 ? 29.660 13.386 -8.812 1.00 77.12 187 GLY A O 1
ATOM 1411 N N . GLU A 1 188 ? 28.130 12.635 -7.356 1.00 82.00 188 GLU A N 1
ATOM 1412 C CA . GLU A 1 188 ? 27.429 11.749 -8.297 1.00 82.00 188 GLU A CA 1
ATOM 1413 C C . GLU A 1 188 ? 26.128 12.408 -8.797 1.00 82.00 188 GLU A C 1
ATOM 1415 O O . GLU A 1 188 ? 25.445 13.106 -8.050 1.00 82.00 188 GLU A O 1
ATOM 1420 N N . SER A 1 189 ? 25.759 12.205 -10.065 1.00 82.56 189 SER A N 1
ATOM 1421 C CA . SER A 1 189 ? 24.445 12.625 -10.580 1.00 82.56 189 SER A CA 1
ATOM 1422 C C . SER A 1 189 ? 23.390 11.556 -10.251 1.00 82.56 189 SER A C 1
ATOM 1424 O O . SER A 1 189 ? 23.697 10.372 -10.405 1.00 82.56 189 SER A O 1
ATOM 1426 N N . PRO A 1 190 ? 22.153 11.921 -9.861 1.00 87.81 190 PRO A N 1
ATOM 1427 C CA . PRO A 1 190 ? 21.602 13.278 -9.804 1.00 87.81 190 PRO A CA 1
ATOM 1428 C C . PRO A 1 190 ? 21.663 13.948 -8.420 1.00 87.81 190 PRO A C 1
ATOM 1430 O O . PRO A 1 190 ? 21.301 13.358 -7.411 1.00 87.81 190 PRO A O 1
ATOM 1433 N N . GLN A 1 191 ? 22.008 15.241 -8.392 1.00 83.38 191 GLN A N 1
ATOM 1434 C CA . GLN A 1 191 ? 21.903 16.100 -7.193 1.00 83.38 191 GLN A CA 1
ATOM 1435 C C . GLN A 1 191 ? 20.672 17.022 -7.217 1.00 83.38 191 GLN A C 1
ATOM 1437 O O . GLN A 1 191 ? 20.357 17.698 -6.242 1.00 83.38 191 GLN A O 1
ATOM 1442 N N . THR A 1 192 ? 19.978 17.092 -8.354 1.00 86.06 192 THR A N 1
ATOM 1443 C CA . THR A 1 192 ? 18.815 17.959 -8.570 1.00 86.06 192 THR A CA 1
ATOM 1444 C C . THR A 1 192 ? 17.733 17.189 -9.317 1.00 86.06 192 THR A C 1
ATOM 1446 O O . THR A 1 192 ? 18.030 16.218 -10.009 1.00 86.06 192 THR A O 1
ATOM 1449 N N . VAL A 1 193 ? 16.480 17.647 -9.250 1.00 87.69 193 VAL A N 1
ATOM 1450 C CA . VAL A 1 193 ? 15.383 17.057 -10.044 1.00 87.69 193 VAL A CA 1
ATOM 1451 C C . VAL A 1 193 ? 15.599 17.209 -11.557 1.00 87.69 193 VAL A C 1
ATOM 1453 O O . VAL A 1 193 ? 15.186 16.351 -12.327 1.00 87.69 193 VAL A O 1
ATOM 1456 N N . MET A 1 194 ? 16.322 18.246 -11.997 1.00 90.00 194 MET A N 1
ATOM 1457 C CA . MET A 1 194 ? 16.725 18.393 -13.403 1.00 90.00 194 MET A CA 1
ATOM 1458 C C . MET A 1 194 ? 17.750 17.327 -13.800 1.00 90.00 194 MET A C 1
ATOM 1460 O O . MET A 1 194 ? 17.606 16.686 -14.837 1.00 90.00 194 MET A O 1
ATOM 1464 N N . GLY A 1 195 ? 18.762 17.109 -12.952 1.00 91.38 195 GLY A N 1
ATOM 1465 C CA . GLY A 1 195 ? 19.743 16.042 -13.143 1.00 91.38 195 GLY A CA 1
ATOM 1466 C C . GLY A 1 195 ? 19.095 14.662 -13.095 1.00 91.38 195 GLY A C 1
ATOM 1467 O O . GLY A 1 195 ? 19.486 13.783 -13.859 1.00 91.38 195 GLY A O 1
ATOM 1468 N N . TRP A 1 196 ? 18.075 14.486 -12.249 1.00 93.44 196 TRP A N 1
ATOM 1469 C CA . TRP A 1 196 ? 17.275 13.266 -12.202 1.00 93.44 196 TRP A CA 1
ATOM 1470 C C . TRP A 1 196 ? 16.622 13.016 -13.555 1.00 93.44 196 TRP A C 1
ATOM 1472 O O . TRP A 1 196 ? 16.857 11.963 -14.140 1.00 93.44 196 TRP A O 1
ATOM 1482 N N . TYR A 1 197 ? 15.891 14.005 -14.087 1.00 95.50 197 TYR A N 1
ATOM 1483 C CA . TYR A 1 197 ? 15.198 13.856 -15.365 1.00 95.50 197 TYR A CA 1
ATOM 1484 C C . TYR A 1 197 ? 16.179 13.558 -16.491 1.00 95.50 197 TYR A C 1
ATOM 1486 O O . TYR A 1 197 ? 15.982 12.586 -17.203 1.00 95.50 197 TYR A O 1
ATOM 1494 N N . ALA A 1 198 ? 17.267 14.325 -16.608 1.00 96.31 198 ALA A N 1
ATOM 1495 C CA . ALA A 1 198 ? 18.285 14.091 -17.632 1.00 96.31 198 ALA A CA 1
ATOM 1496 C C . ALA A 1 198 ? 18.902 12.683 -17.538 1.00 96.31 198 ALA A C 1
ATOM 1498 O O . ALA A 1 198 ? 19.119 12.036 -18.557 1.00 96.31 198 ALA A O 1
ATOM 1499 N N . THR A 1 199 ? 19.149 12.189 -16.320 1.00 96.00 199 THR A N 1
ATOM 1500 C CA . THR A 1 199 ? 19.714 10.848 -16.107 1.00 96.00 199 THR A CA 1
ATOM 1501 C C . THR A 1 199 ? 18.708 9.752 -16.466 1.00 96.00 199 THR A C 1
ATOM 1503 O O . THR A 1 199 ? 19.077 8.797 -17.146 1.00 96.00 199 THR A O 1
ATOM 1506 N N . ALA A 1 200 ? 17.449 9.871 -16.035 1.00 97.06 200 ALA A N 1
ATOM 1507 C CA . ALA A 1 200 ? 16.402 8.905 -16.370 1.00 97.06 200 ALA A CA 1
ATOM 1508 C C . ALA A 1 200 ? 16.111 8.896 -17.880 1.00 97.06 200 ALA A C 1
ATOM 1510 O O . ALA A 1 200 ? 16.047 7.831 -18.487 1.00 97.06 200 ALA A O 1
ATOM 1511 N N . ASP A 1 201 ? 15.990 10.079 -18.483 1.00 98.25 201 ASP A N 1
ATOM 1512 C CA . ASP A 1 201 ? 15.773 10.274 -19.917 1.00 98.25 201 ASP A CA 1
ATOM 1513 C C . ASP A 1 201 ? 16.861 9.590 -20.749 1.00 98.25 201 ASP A C 1
ATOM 1515 O O . ASP A 1 201 ? 16.563 8.843 -21.676 1.00 98.25 201 ASP A O 1
ATOM 1519 N N . GLU A 1 202 ? 18.126 9.759 -20.366 1.00 98.12 202 GLU A N 1
ATOM 1520 C CA . GLU A 1 202 ? 19.246 9.114 -21.047 1.00 98.12 202 GLU A CA 1
ATOM 1521 C C . GLU A 1 202 ? 19.159 7.580 -21.006 1.00 98.12 202 GLU A C 1
ATOM 1523 O O . GLU A 1 202 ? 19.334 6.929 -22.034 1.00 98.12 202 GLU A O 1
ATOM 1528 N N . HIS A 1 203 ? 18.825 6.985 -19.858 1.00 98.00 203 HIS A N 1
ATOM 1529 C CA . HIS A 1 203 ? 18.724 5.524 -19.742 1.00 98.00 203 HIS A CA 1
ATOM 1530 C C . HIS A 1 203 ? 17.521 4.958 -20.505 1.00 98.00 203 HIS A C 1
ATOM 1532 O O . HIS A 1 203 ? 17.638 3.917 -21.149 1.00 98.00 203 HIS A O 1
ATOM 1538 N N . TYR A 1 204 ? 16.375 5.644 -20.490 1.00 98.56 204 TYR A N 1
ATOM 1539 C CA . TYR A 1 204 ? 15.227 5.229 -21.298 1.00 98.56 204 TYR A CA 1
ATOM 1540 C C . TYR A 1 204 ? 15.476 5.428 -22.800 1.00 98.56 204 TYR A C 1
ATOM 1542 O O . TYR A 1 204 ? 15.050 4.595 -23.593 1.00 98.56 204 TYR A O 1
ATOM 1550 N N . ARG A 1 205 ? 16.224 6.466 -23.207 1.00 98.75 205 ARG A N 1
ATOM 1551 C CA . ARG A 1 205 ? 16.681 6.633 -24.599 1.00 98.75 205 ARG A CA 1
ATOM 1552 C C . ARG A 1 205 ? 17.546 5.450 -25.036 1.00 98.75 205 ARG A C 1
ATOM 1554 O O . ARG A 1 205 ? 17.280 4.866 -26.080 1.00 98.75 205 ARG A O 1
ATOM 1561 N N . GLN A 1 206 ? 18.528 5.069 -24.219 1.00 98.62 206 GLN A N 1
ATOM 1562 C CA . GLN A 1 206 ? 19.377 3.903 -24.481 1.00 98.62 206 GLN A CA 1
ATOM 1563 C C . GLN A 1 206 ? 18.562 2.603 -24.557 1.00 98.62 206 GLN A C 1
ATOM 1565 O O . GLN A 1 206 ? 18.827 1.768 -25.417 1.00 98.62 206 GLN A O 1
ATOM 1570 N N . ALA A 1 207 ? 17.546 2.436 -23.704 1.00 98.50 207 ALA A N 1
ATOM 1571 C CA . ALA A 1 207 ? 16.659 1.274 -23.747 1.00 98.50 207 ALA A CA 1
ATOM 1572 C C . ALA A 1 207 ? 15.813 1.228 -25.034 1.00 98.50 207 ALA A C 1
ATOM 1574 O O . ALA A 1 207 ? 15.676 0.158 -25.628 1.00 98.50 207 ALA A O 1
ATOM 1575 N N . SER A 1 208 ? 15.303 2.370 -25.510 1.00 98.44 208 SER A N 1
ATOM 1576 C CA . SER A 1 208 ? 14.628 2.461 -26.813 1.00 98.44 208 SER A CA 1
ATOM 1577 C C . SER A 1 208 ? 15.559 2.076 -27.967 1.00 98.44 208 SER A C 1
ATOM 1579 O O . SER A 1 208 ? 15.194 1.248 -28.795 1.00 98.44 208 SER A O 1
ATOM 1581 N N . GLU A 1 209 ? 16.784 2.608 -27.997 1.00 98.44 209 GLU A N 1
ATOM 1582 C CA . GLU A 1 209 ? 17.785 2.284 -29.030 1.00 98.44 209 GLU A CA 1
ATOM 1583 C C . GLU A 1 209 ? 18.192 0.804 -28.995 1.00 98.44 209 GLU A C 1
ATOM 1585 O O . GLU A 1 209 ? 18.367 0.155 -30.031 1.00 98.44 209 GLU A O 1
ATOM 1590 N N . TYR A 1 210 ? 18.294 0.240 -27.793 1.00 98.44 210 TYR A N 1
ATOM 1591 C CA . TYR A 1 210 ? 18.509 -1.185 -27.583 1.00 98.44 210 TYR A CA 1
ATOM 1592 C C . TYR A 1 210 ? 17.360 -2.021 -28.169 1.00 98.44 210 TYR A C 1
ATOM 1594 O O . TYR A 1 210 ? 17.620 -2.988 -28.888 1.00 98.44 210 TYR A O 1
ATOM 1602 N N . MET A 1 211 ? 16.100 -1.631 -27.941 1.00 98.06 211 MET A N 1
ATOM 1603 C CA . MET A 1 211 ? 14.934 -2.295 -28.541 1.00 98.06 211 MET A CA 1
ATOM 1604 C C . MET A 1 211 ? 14.949 -2.219 -30.071 1.00 98.06 211 MET A C 1
ATOM 1606 O O . MET A 1 211 ? 14.795 -3.249 -30.724 1.00 98.06 211 MET A O 1
ATOM 1610 N N . GLU A 1 212 ? 15.209 -1.040 -30.641 1.00 97.69 212 GLU A N 1
ATOM 1611 C CA . GLU A 1 212 ? 15.309 -0.844 -32.094 1.00 97.69 212 GLU A CA 1
ATOM 1612 C C . GLU A 1 212 ? 16.387 -1.744 -32.715 1.00 97.69 212 GLU A C 1
ATOM 1614 O O . GLU A 1 212 ? 16.174 -2.361 -33.761 1.00 97.69 212 GLU A O 1
ATOM 1619 N N . THR A 1 213 ? 17.529 -1.887 -32.036 1.00 97.88 213 THR A N 1
ATOM 1620 C CA . THR A 1 213 ? 18.623 -2.762 -32.476 1.00 97.88 213 THR A CA 1
ATOM 1621 C C . THR A 1 213 ? 18.200 -4.238 -32.471 1.00 97.88 213 THR A C 1
ATOM 1623 O O . THR A 1 213 ? 18.499 -4.982 -33.411 1.00 97.88 213 THR A O 1
ATOM 1626 N N . TRP A 1 214 ? 17.470 -4.682 -31.443 1.00 97.75 214 TRP A N 1
ATOM 1627 C CA . TRP A 1 214 ? 16.922 -6.042 -31.386 1.00 97.75 214 TRP A CA 1
ATOM 1628 C C . TRP A 1 214 ? 15.849 -6.299 -32.439 1.00 97.75 214 TRP A C 1
ATOM 1630 O O . TRP A 1 214 ? 15.827 -7.382 -33.026 1.00 97.75 214 TRP A O 1
ATOM 1640 N N . ASP A 1 215 ? 14.985 -5.327 -32.709 1.00 97.56 215 ASP A N 1
ATOM 1641 C CA . ASP A 1 215 ? 13.940 -5.451 -33.722 1.00 97.56 215 ASP A CA 1
ATOM 1642 C C . ASP A 1 215 ? 14.532 -5.471 -35.137 1.00 97.56 215 ASP A C 1
ATOM 1644 O O . ASP A 1 215 ? 14.110 -6.279 -35.971 1.00 97.56 215 ASP A O 1
ATOM 1648 N N . ALA A 1 216 ? 15.585 -4.689 -35.397 1.00 97.56 216 ALA A N 1
ATOM 1649 C CA . ALA A 1 216 ? 16.363 -4.775 -36.631 1.00 97.56 216 ALA A CA 1
ATOM 1650 C C . ALA A 1 216 ? 16.991 -6.167 -36.811 1.00 97.56 216 ALA A C 1
ATOM 1652 O O . ALA A 1 216 ? 16.920 -6.736 -37.897 1.00 97.56 216 ALA A O 1
ATOM 1653 N N . TYR A 1 217 ? 17.547 -6.766 -35.753 1.00 97.62 217 TYR A N 1
ATOM 1654 C CA . TYR A 1 217 ? 18.087 -8.128 -35.822 1.00 97.62 217 TYR A CA 1
ATOM 1655 C C . TYR A 1 217 ? 16.992 -9.174 -36.085 1.00 97.62 217 TYR A C 1
ATOM 1657 O O . TYR A 1 217 ? 17.123 -10.005 -36.982 1.00 97.62 217 TYR A O 1
ATOM 1665 N N . ARG A 1 218 ? 15.874 -9.115 -35.348 1.00 96.50 218 ARG A N 1
ATOM 1666 C CA . ARG A 1 218 ? 14.748 -10.062 -35.482 1.00 96.50 218 ARG A CA 1
ATOM 1667 C C . ARG A 1 218 ? 14.060 -9.985 -36.845 1.00 96.50 218 ARG A C 1
ATOM 1669 O O . ARG A 1 218 ? 13.555 -10.997 -37.321 1.00 96.50 218 ARG A O 1
ATOM 1676 N N . SER A 1 219 ? 14.043 -8.806 -37.463 1.00 97.31 219 SER A N 1
ATOM 1677 C CA . SER A 1 219 ? 13.497 -8.588 -38.809 1.00 97.31 219 SER A CA 1
ATOM 1678 C C . SER A 1 219 ? 14.495 -8.876 -39.940 1.00 97.31 219 SER A C 1
ATOM 1680 O O . SER A 1 219 ? 14.113 -8.814 -41.108 1.00 97.31 219 SER A O 1
ATOM 1682 N N . GLY A 1 220 ? 15.751 -9.217 -39.623 1.00 96.00 220 GLY A N 1
ATOM 1683 C CA . GLY A 1 220 ? 16.803 -9.487 -40.608 1.00 96.00 220 GLY A CA 1
ATOM 1684 C C . GLY A 1 220 ? 17.443 -8.235 -41.221 1.00 96.00 220 GLY A C 1
ATOM 1685 O O . GLY A 1 220 ? 18.115 -8.334 -42.242 1.00 96.00 220 GLY A O 1
ATOM 1686 N N . GLY A 1 221 ? 17.239 -7.058 -40.625 1.00 96.06 221 GLY A N 1
ATOM 1687 C CA . GLY A 1 221 ? 17.880 -5.802 -41.027 1.00 96.06 221 GLY A CA 1
ATOM 1688 C C . GLY A 1 221 ? 19.358 -5.699 -40.633 1.00 96.06 221 GLY A C 1
ATOM 1689 O O . GLY A 1 221 ? 20.087 -4.905 -41.224 1.00 96.06 221 GLY A O 1
ATOM 1690 N N . ILE A 1 222 ? 19.811 -6.508 -39.668 1.00 96.06 222 ILE A N 1
ATOM 1691 C CA . ILE A 1 222 ? 21.228 -6.687 -39.319 1.00 96.06 222 ILE A CA 1
ATOM 1692 C C . ILE A 1 222 ? 21.541 -8.169 -39.075 1.00 96.06 222 ILE A C 1
ATOM 1694 O O . ILE A 1 222 ? 20.726 -8.894 -38.508 1.00 96.06 222 ILE A O 1
ATOM 1698 N N . ASP A 1 223 ? 22.745 -8.605 -39.455 1.00 94.81 223 ASP A N 1
ATOM 1699 C CA . ASP A 1 223 ? 23.177 -10.006 -39.309 1.00 94.81 223 ASP A CA 1
ATOM 1700 C C . ASP A 1 223 ? 23.770 -10.311 -37.925 1.00 94.81 223 ASP A C 1
ATOM 1702 O O . ASP A 1 223 ? 23.717 -11.442 -37.432 1.00 94.81 223 ASP A O 1
ATOM 1706 N N . GLN A 1 224 ? 24.374 -9.306 -37.287 1.00 95.44 224 GLN A N 1
ATOM 1707 C CA . GLN A 1 224 ? 25.027 -9.483 -35.998 1.00 95.44 224 GLN A CA 1
ATOM 1708 C C . GLN A 1 224 ? 23.992 -9.482 -34.876 1.00 95.44 224 GLN A C 1
ATOM 1710 O O . GLN A 1 224 ? 23.285 -8.498 -34.669 1.00 95.44 224 GLN A O 1
ATOM 1715 N N . ARG A 1 225 ? 23.960 -10.571 -34.102 1.00 95.94 225 ARG A N 1
ATOM 1716 C CA . ARG A 1 225 ? 23.135 -10.661 -32.896 1.00 95.94 225 ARG A CA 1
ATOM 1717 C C . ARG A 1 225 ? 23.567 -9.591 -31.877 1.00 95.94 225 ARG A C 1
ATOM 1719 O O . ARG A 1 225 ? 24.733 -9.619 -31.470 1.00 95.94 225 ARG A O 1
ATOM 1726 N N . PRO A 1 226 ? 22.660 -8.702 -31.430 1.00 95.62 226 PRO A N 1
ATOM 1727 C CA . PRO A 1 226 ? 22.967 -7.717 -30.399 1.00 95.62 226 PRO A CA 1
ATOM 1728 C C . PRO A 1 226 ? 23.343 -8.391 -29.075 1.00 95.62 226 PRO A C 1
ATOM 1730 O O . PRO A 1 226 ? 22.866 -9.488 -28.762 1.00 95.62 226 PRO A O 1
ATOM 1733 N N . GLN A 1 227 ? 24.211 -7.746 -28.293 1.00 96.38 227 GLN A N 1
ATOM 1734 C CA . GLN A 1 227 ? 24.510 -8.208 -26.938 1.00 96.38 227 GLN A CA 1
ATOM 1735 C C . GLN A 1 227 ? 23.321 -7.922 -26.020 1.00 96.38 227 GLN A C 1
ATOM 1737 O O . GLN A 1 227 ? 22.664 -6.892 -26.148 1.00 96.38 227 GLN A O 1
ATOM 1742 N N . VAL A 1 228 ? 23.048 -8.845 -25.101 1.00 97.06 228 VAL A N 1
ATOM 1743 C CA . VAL A 1 228 ? 22.050 -8.628 -24.051 1.00 97.06 228 VAL A CA 1
ATOM 1744 C C . VAL A 1 228 ? 22.669 -7.718 -22.995 1.00 97.06 228 VAL A C 1
ATOM 1746 O O . VAL A 1 228 ? 23.712 -8.053 -22.437 1.00 97.06 228 VAL A O 1
ATOM 1749 N N . ASP A 1 229 ? 22.012 -6.594 -22.721 1.00 98.00 229 ASP A N 1
ATOM 1750 C CA . ASP A 1 229 ? 22.298 -5.731 -21.576 1.00 98.00 229 ASP A CA 1
ATOM 1751 C C . ASP A 1 229 ? 21.120 -5.854 -20.605 1.00 98.00 229 ASP A C 1
ATOM 1753 O O . ASP A 1 229 ? 20.011 -5.414 -20.907 1.00 98.00 229 ASP A O 1
ATOM 1757 N N . GLU A 1 230 ? 21.334 -6.492 -19.453 1.00 97.69 230 GLU A N 1
ATOM 1758 C CA . GLU A 1 230 ? 20.256 -6.782 -18.497 1.00 97.69 230 GLU A CA 1
ATOM 1759 C C . GLU A 1 230 ? 19.610 -5.517 -17.914 1.00 97.69 230 GLU A C 1
ATOM 1761 O O . GLU A 1 230 ? 18.428 -5.535 -17.560 1.00 97.69 230 GLU A O 1
ATOM 1766 N N . ARG A 1 231 ? 20.350 -4.403 -17.841 1.00 97.56 231 ARG A N 1
ATOM 1767 C CA . ARG A 1 231 ? 19.821 -3.130 -17.341 1.00 97.56 231 ARG A CA 1
ATOM 1768 C C . ARG A 1 231 ? 18.885 -2.513 -18.365 1.00 97.56 231 ARG A C 1
ATOM 1770 O O . ARG A 1 231 ? 17.785 -2.087 -18.008 1.00 97.56 231 ARG A O 1
ATOM 1777 N N . LEU A 1 232 ? 19.312 -2.477 -19.627 1.00 98.50 232 LEU A N 1
ATOM 1778 C CA . LEU A 1 232 ? 18.482 -1.966 -20.716 1.00 98.50 232 LEU A CA 1
ATOM 1779 C C . LEU A 1 232 ? 17.290 -2.884 -20.989 1.00 98.50 232 LEU A C 1
ATOM 1781 O O . LEU A 1 232 ? 16.212 -2.375 -21.264 1.00 98.50 232 LEU A O 1
ATOM 1785 N N . GLU A 1 233 ? 17.434 -4.203 -20.838 1.00 98.25 233 GLU A N 1
ATOM 1786 C CA . GLU A 1 233 ? 16.322 -5.152 -20.964 1.00 98.25 233 GLU A CA 1
ATOM 1787 C C . GLU A 1 233 ? 15.237 -4.914 -19.901 1.00 98.25 233 GLU A C 1
ATOM 1789 O O . GLU A 1 233 ? 14.048 -4.930 -20.219 1.00 98.25 233 GLU A O 1
ATOM 1794 N N . ALA A 1 234 ? 15.627 -4.621 -18.655 1.00 98.12 234 ALA A N 1
ATOM 1795 C CA . ALA A 1 234 ? 14.683 -4.277 -17.592 1.00 98.12 234 ALA A CA 1
ATOM 1796 C C . ALA A 1 234 ? 13.937 -2.959 -17.876 1.00 98.12 234 ALA A C 1
ATOM 1798 O O . ALA A 1 234 ? 12.723 -2.870 -17.708 1.00 98.12 234 ALA A O 1
ATOM 1799 N N . LEU A 1 235 ? 14.632 -1.930 -18.369 1.00 98.38 235 LEU A N 1
ATOM 1800 C CA . LEU A 1 235 ? 13.989 -0.678 -18.794 1.00 98.38 235 LEU A CA 1
ATOM 1801 C C . LEU A 1 235 ? 13.094 -0.884 -20.029 1.00 98.38 235 LEU A C 1
ATOM 1803 O O . LEU A 1 235 ? 11.996 -0.333 -20.106 1.00 98.38 235 LEU A O 1
ATOM 1807 N N . ALA A 1 236 ? 13.528 -1.715 -20.976 1.00 98.31 236 ALA A N 1
ATOM 1808 C CA . ALA A 1 236 ? 12.775 -2.063 -22.175 1.00 98.31 236 ALA A CA 1
ATOM 1809 C C . ALA A 1 236 ? 11.468 -2.797 -21.847 1.00 98.31 236 ALA A C 1
ATOM 1811 O O . ALA A 1 236 ? 10.465 -2.562 -22.516 1.00 98.31 236 ALA A O 1
ATOM 1812 N N . ALA A 1 237 ? 11.435 -3.628 -20.799 1.00 98.19 237 ALA A N 1
ATOM 1813 C CA . ALA A 1 237 ? 10.209 -4.285 -20.338 1.00 98.19 237 ALA A CA 1
ATOM 1814 C C . ALA A 1 237 ? 9.113 -3.279 -19.935 1.00 98.19 237 ALA A C 1
ATOM 1816 O O . ALA A 1 237 ? 7.933 -3.510 -20.204 1.00 98.19 237 ALA A O 1
ATOM 1817 N N . VAL A 1 238 ? 9.491 -2.127 -19.367 1.00 98.25 238 VAL A N 1
ATOM 1818 C CA . VAL A 1 238 ? 8.560 -1.021 -19.077 1.00 98.25 238 VAL A CA 1
ATOM 1819 C C . VAL A 1 238 ? 8.053 -0.380 -20.372 1.00 98.25 238 VAL A C 1
ATOM 1821 O O . VAL A 1 238 ? 6.849 -0.179 -20.523 1.00 98.25 238 VAL A O 1
ATOM 1824 N N . ILE A 1 239 ? 8.948 -0.091 -21.327 1.00 98.38 239 ILE A N 1
ATOM 1825 C CA . ILE A 1 239 ? 8.592 0.526 -22.621 1.00 98.38 239 ILE A CA 1
ATOM 1826 C C . ILE A 1 239 ? 7.646 -0.384 -23.422 1.00 98.38 239 ILE A C 1
ATOM 1828 O O . ILE A 1 239 ? 6.631 0.079 -23.942 1.00 98.38 239 ILE A O 1
ATOM 1832 N N . ARG A 1 240 ? 7.945 -1.688 -23.498 1.00 97.12 240 ARG A N 1
ATOM 1833 C CA . ARG A 1 240 ? 7.080 -2.696 -24.142 1.00 97.12 240 ARG A CA 1
ATOM 1834 C C . ARG A 1 240 ? 5.752 -2.870 -23.418 1.00 97.12 240 ARG A C 1
ATOM 1836 O O . ARG A 1 240 ? 4.746 -3.217 -24.034 1.00 97.12 240 ARG A O 1
ATOM 1843 N N . GLY A 1 241 ? 5.751 -2.584 -22.121 1.00 96.75 241 GLY A N 1
ATOM 1844 C CA . GLY A 1 241 ? 4.580 -2.680 -21.280 1.00 96.75 241 GLY A CA 1
ATOM 1845 C C . GLY A 1 241 ? 4.318 -4.068 -20.717 1.00 96.75 241 GLY A C 1
ATOM 1846 O O . GLY A 1 241 ? 3.162 -4.391 -20.442 1.00 96.75 241 GLY A O 1
ATOM 1847 N N . ASP A 1 242 ? 5.382 -4.854 -20.551 1.00 97.06 242 ASP A N 1
ATOM 1848 C CA . ASP A 1 242 ? 5.373 -6.172 -19.907 1.00 97.06 242 ASP A CA 1
ATOM 1849 C C . ASP A 1 242 ? 5.139 -6.042 -18.387 1.00 97.06 242 ASP A C 1
ATOM 1851 O O . ASP A 1 242 ? 4.594 -6.937 -17.731 1.00 97.06 242 ASP A O 1
ATOM 1855 N N . VAL A 1 243 ? 5.567 -4.908 -17.825 1.00 97.62 243 VAL A N 1
ATOM 1856 C CA . VAL A 1 243 ? 5.470 -4.570 -16.406 1.00 97.62 243 VAL A CA 1
ATOM 1857 C C . VAL A 1 243 ? 5.163 -3.082 -16.209 1.00 97.62 243 VAL A C 1
ATOM 1859 O O . VAL A 1 243 ? 5.361 -2.265 -17.111 1.00 97.62 243 VAL A O 1
ATOM 1862 N N . MET A 1 244 ? 4.708 -2.722 -15.010 1.00 97.38 244 MET A N 1
ATOM 1863 C CA . MET A 1 244 ? 4.539 -1.325 -14.601 1.00 97.38 244 MET A CA 1
ATOM 1864 C C . MET A 1 244 ? 5.897 -0.675 -14.291 1.00 97.38 244 MET A C 1
ATOM 1866 O O . MET A 1 244 ? 6.826 -1.332 -13.813 1.00 97.38 244 MET A O 1
ATOM 1870 N N . ALA A 1 245 ? 5.997 0.639 -14.484 1.00 98.06 245 ALA A N 1
ATOM 1871 C CA . ALA A 1 245 ? 6.937 1.453 -13.723 1.00 98.06 245 ALA A CA 1
ATOM 1872 C C . ALA A 1 245 ? 6.265 1.837 -12.407 1.00 98.06 245 ALA A C 1
ATOM 1874 O O . ALA A 1 245 ? 5.168 2.395 -12.416 1.00 98.06 245 ALA A O 1
ATOM 1875 N N . HIS A 1 246 ? 6.919 1.583 -11.280 1.00 98.06 246 HIS A N 1
ATOM 1876 C CA . HIS A 1 246 ? 6.425 2.037 -9.988 1.00 98.06 246 HIS A CA 1
ATOM 1877 C C . HIS A 1 246 ? 7.387 3.041 -9.397 1.00 98.06 246 HIS A C 1
ATOM 1879 O O . HIS A 1 246 ? 8.533 2.722 -9.068 1.00 98.06 246 HIS A O 1
ATOM 1885 N N . VAL A 1 247 ? 6.911 4.269 -9.274 1.00 97.31 247 VAL A N 1
ATOM 1886 C CA . VAL A 1 247 ? 7.768 5.415 -9.035 1.00 97.31 247 VAL A CA 1
ATOM 1887 C C . VAL A 1 247 ? 7.428 6.017 -7.689 1.00 97.31 247 VAL A C 1
ATOM 1889 O O . VAL A 1 247 ? 6.332 6.522 -7.478 1.00 97.31 247 VAL A O 1
ATOM 1892 N N . HIS A 1 248 ? 8.390 5.957 -6.778 1.00 95.19 248 HIS A N 1
ATOM 1893 C CA . HIS A 1 248 ? 8.339 6.647 -5.497 1.00 95.19 248 HIS A CA 1
ATOM 1894 C C . HIS A 1 248 ? 8.387 8.157 -5.740 1.00 95.19 248 HIS A C 1
ATOM 1896 O O . HIS A 1 248 ? 9.408 8.690 -6.193 1.00 95.19 248 HIS A O 1
ATOM 1902 N N . SER A 1 249 ? 7.289 8.840 -5.426 1.00 91.94 249 SER A N 1
ATOM 1903 C CA . SER A 1 249 ? 7.134 10.288 -5.589 1.00 91.94 249 SER A CA 1
ATOM 1904 C C . SER A 1 249 ? 6.145 10.830 -4.565 1.00 91.94 249 SER A C 1
ATOM 1906 O O . SER A 1 249 ? 5.080 10.245 -4.396 1.00 91.94 249 SER A O 1
ATOM 1908 N N . HIS A 1 250 ? 6.467 11.958 -3.933 1.00 86.81 250 HIS A N 1
ATOM 1909 C CA . HIS A 1 250 ? 5.592 12.568 -2.925 1.00 86.81 250 HIS A CA 1
ATOM 1910 C C . HIS A 1 250 ? 4.861 13.788 -3.484 1.00 86.81 250 HIS A C 1
ATOM 1912 O O . HIS A 1 250 ? 3.650 13.905 -3.329 1.00 86.81 250 HIS A O 1
ATOM 1918 N N . TYR A 1 251 ? 5.591 14.671 -4.175 1.00 86.88 251 TYR A N 1
ATOM 1919 C CA . TYR A 1 251 ? 5.095 16.004 -4.525 1.00 86.88 251 TYR A CA 1
ATOM 1920 C C . TYR A 1 251 ? 4.462 16.061 -5.926 1.00 86.88 251 TYR A C 1
ATOM 1922 O O . TYR A 1 251 ? 4.966 15.411 -6.853 1.00 86.88 251 TYR A O 1
ATOM 1930 N N . PRO A 1 252 ? 3.481 16.958 -6.164 1.00 90.19 252 PRO A N 1
ATOM 1931 C CA . PRO A 1 252 ? 2.867 17.151 -7.480 1.00 90.19 252 PRO A CA 1
ATOM 1932 C C . PRO A 1 252 ? 3.877 17.386 -8.608 1.00 90.19 252 PRO A C 1
ATOM 1934 O O . PRO A 1 252 ? 3.780 16.815 -9.692 1.00 90.19 252 PRO A O 1
ATOM 1937 N N . SER A 1 253 ? 4.900 18.207 -8.352 1.00 89.44 253 SER A N 1
ATOM 1938 C CA . SER A 1 253 ? 5.924 18.532 -9.354 1.00 89.44 253 SER A CA 1
ATOM 1939 C C . SER A 1 253 ? 6.760 17.317 -9.777 1.00 89.44 253 SER A C 1
ATOM 1941 O O . SER A 1 253 ? 7.151 17.217 -10.943 1.00 89.44 253 SER A O 1
ATOM 1943 N N . GLU A 1 254 ? 6.997 16.378 -8.856 1.00 92.12 254 GLU A N 1
ATOM 1944 C CA . GLU A 1 254 ? 7.695 15.119 -9.123 1.00 92.12 254 GLU A CA 1
ATOM 1945 C C . GLU A 1 254 ? 6.818 14.197 -9.961 1.00 92.12 254 GLU A C 1
ATOM 1947 O O . GLU A 1 254 ? 7.272 13.690 -10.985 1.00 92.12 254 GLU A O 1
ATOM 1952 N N . ILE A 1 255 ? 5.546 14.053 -9.584 1.00 95.44 255 ILE A N 1
ATOM 1953 C CA . ILE A 1 255 ? 4.569 13.246 -10.319 1.00 95.44 255 ILE A CA 1
ATOM 1954 C C . ILE A 1 255 ? 4.443 13.757 -11.760 1.00 95.44 255 ILE A C 1
ATOM 1956 O O . ILE A 1 255 ? 4.598 12.989 -12.707 1.00 95.44 255 ILE A O 1
ATOM 1960 N N . MET A 1 256 ? 4.285 15.069 -11.961 1.00 95.94 256 MET A N 1
ATOM 1961 C CA . MET A 1 256 ? 4.237 15.665 -13.301 1.00 95.94 256 MET A CA 1
ATOM 1962 C C . MET A 1 256 ? 5.518 15.414 -14.109 1.00 95.94 256 MET A C 1
ATOM 1964 O O . MET A 1 256 ? 5.462 15.222 -15.323 1.00 95.94 256 MET A O 1
ATOM 1968 N N . MET A 1 257 ? 6.686 15.436 -13.465 1.00 95.69 257 MET A N 1
ATOM 1969 C CA . MET A 1 257 ? 7.962 15.126 -14.112 1.00 95.69 257 MET A CA 1
ATOM 1970 C C . MET A 1 257 ? 8.020 13.662 -14.567 1.00 95.69 257 MET A C 1
ATOM 1972 O O . MET A 1 257 ? 8.397 13.396 -15.709 1.00 95.69 257 MET A O 1
ATOM 1976 N N . VAL A 1 258 ? 7.595 12.728 -13.717 1.00 97.12 258 VAL A N 1
ATOM 1977 C CA . VAL A 1 258 ? 7.505 11.300 -14.050 1.00 97.12 258 VAL A CA 1
ATOM 1978 C C . VAL A 1 258 ? 6.511 11.073 -15.190 1.00 97.12 258 VAL A C 1
ATOM 1980 O O . VAL A 1 258 ? 6.824 10.365 -16.143 1.00 97.12 258 VAL A O 1
ATOM 1983 N N . MET A 1 259 ? 5.359 11.747 -15.171 1.00 97.62 259 MET A N 1
ATOM 1984 C CA . MET A 1 259 ? 4.382 11.688 -16.262 1.00 97.62 259 MET A CA 1
ATOM 1985 C C . MET A 1 259 ? 4.960 12.189 -17.593 1.00 97.62 259 MET A C 1
ATOM 1987 O O . MET A 1 259 ? 4.647 11.623 -18.639 1.00 97.62 259 MET A O 1
ATOM 1991 N N . ARG A 1 260 ? 5.813 13.226 -17.594 1.00 97.69 260 ARG A N 1
ATOM 1992 C CA . ARG A 1 260 ? 6.498 13.690 -18.820 1.00 97.69 260 ARG A CA 1
ATOM 1993 C C . ARG A 1 260 ? 7.413 12.609 -19.393 1.00 97.69 260 ARG A C 1
ATOM 1995 O O . ARG A 1 260 ? 7.347 12.352 -20.594 1.00 97.69 260 ARG A O 1
ATOM 2002 N N . LEU A 1 261 ? 8.202 11.954 -18.539 1.00 98.25 261 LEU A N 1
ATOM 2003 C CA . LEU A 1 261 ? 9.066 10.840 -18.938 1.00 98.25 261 LEU A CA 1
ATOM 2004 C C . LEU A 1 261 ? 8.227 9.682 -19.504 1.00 98.25 261 LEU A C 1
ATOM 2006 O O . LEU A 1 261 ? 8.477 9.211 -20.611 1.00 98.25 261 LEU A O 1
ATOM 2010 N N . ALA A 1 262 ? 7.170 9.293 -18.791 1.00 98.25 262 ALA A N 1
ATOM 2011 C CA . ALA A 1 262 ? 6.289 8.201 -19.185 1.00 98.25 262 ALA A CA 1
ATOM 2012 C C . ALA A 1 262 ? 5.566 8.460 -20.514 1.00 98.25 262 ALA A C 1
ATOM 2014 O O . ALA A 1 262 ? 5.431 7.553 -21.333 1.00 98.25 262 ALA A O 1
ATOM 2015 N N . ARG A 1 263 ? 5.140 9.705 -20.778 1.00 98.31 263 ARG A N 1
ATOM 2016 C CA . ARG A 1 263 ? 4.576 10.093 -22.082 1.00 98.31 263 ARG A CA 1
ATOM 2017 C C . ARG A 1 263 ? 5.618 10.034 -23.196 1.00 98.31 263 ARG A C 1
ATOM 2019 O O . ARG A 1 263 ? 5.287 9.568 -24.280 1.00 98.31 263 ARG A O 1
ATOM 2026 N N . LYS A 1 264 ? 6.855 10.478 -22.938 1.00 98.56 264 LYS A N 1
ATOM 2027 C CA . LYS A 1 264 ? 7.936 10.471 -23.937 1.00 98.56 264 LYS A CA 1
ATOM 2028 C C . LYS A 1 264 ? 8.261 9.056 -24.427 1.00 98.56 264 LYS A C 1
ATOM 2030 O O . LYS A 1 264 ? 8.480 8.874 -25.618 1.00 98.56 264 LYS A O 1
ATOM 2035 N N . TYR A 1 265 ? 8.254 8.077 -23.525 1.00 98.44 265 TYR A N 1
ATOM 2036 C CA . TYR A 1 265 ? 8.627 6.688 -23.819 1.00 98.44 265 TYR A CA 1
ATOM 2037 C C . TYR A 1 265 ? 7.435 5.720 -23.902 1.00 98.44 265 TYR A C 1
ATOM 2039 O O . TYR A 1 265 ? 7.629 4.511 -23.957 1.00 98.44 265 TYR A O 1
ATOM 2047 N N . GLY A 1 266 ? 6.198 6.228 -23.925 1.00 97.62 266 GLY A N 1
ATOM 2048 C CA . GLY A 1 266 ? 5.006 5.426 -24.226 1.00 97.62 266 GLY A CA 1
ATOM 2049 C C . GLY A 1 266 ? 4.489 4.515 -23.102 1.00 97.62 266 GLY A C 1
ATOM 2050 O O . GLY A 1 266 ? 3.691 3.623 -23.377 1.00 97.62 266 GLY A O 1
ATOM 2051 N N . PHE A 1 267 ? 4.880 4.741 -21.844 1.00 97.38 267 PHE A N 1
ATOM 2052 C CA . PHE A 1 267 ? 4.464 3.916 -20.697 1.00 97.38 267 PHE A CA 1
ATOM 2053 C C . PHE A 1 267 ? 3.539 4.634 -19.695 1.00 97.38 267 PHE A C 1
ATOM 2055 O O . PHE A 1 267 ? 3.340 4.156 -18.583 1.00 97.38 267 PHE A O 1
ATOM 2062 N N . ILE A 1 268 ? 2.929 5.766 -20.074 1.00 97.44 268 ILE A N 1
ATOM 2063 C CA . ILE A 1 268 ? 2.030 6.550 -19.197 1.00 97.44 268 ILE A CA 1
ATOM 2064 C C . ILE A 1 268 ? 0.858 5.742 -18.613 1.00 97.44 268 ILE A C 1
ATOM 2066 O O . ILE A 1 268 ? 0.466 5.977 -17.476 1.00 97.44 268 ILE A O 1
ATOM 2070 N N . ASP A 1 269 ? 0.351 4.759 -19.358 1.00 95.00 269 ASP A N 1
ATOM 2071 C CA . ASP A 1 269 ? -0.749 3.880 -18.941 1.00 95.00 269 ASP A CA 1
ATOM 2072 C C . ASP A 1 269 ? -0.305 2.718 -18.035 1.00 95.00 269 ASP A C 1
ATOM 2074 O O . ASP A 1 269 ? -1.118 1.870 -17.671 1.00 95.00 269 ASP A O 1
ATOM 2078 N N . ARG A 1 270 ? 0.991 2.641 -17.719 1.00 95.75 270 ARG A N 1
ATOM 2079 C CA . ARG A 1 270 ? 1.610 1.577 -16.919 1.00 95.75 270 ARG A CA 1
ATOM 2080 C C . ARG A 1 270 ? 2.453 2.169 -15.795 1.00 95.75 270 ARG A C 1
ATOM 2082 O O . ARG A 1 270 ? 3.606 1.789 -15.588 1.00 95.75 270 ARG A O 1
ATOM 2089 N N . LEU A 1 271 ? 1.878 3.156 -15.115 1.00 97.62 271 LEU A N 1
ATOM 2090 C CA . LEU A 1 271 ? 2.531 3.913 -14.061 1.00 97.62 271 LEU A CA 1
ATOM 2091 C C . LEU A 1 271 ? 1.796 3.722 -12.733 1.00 97.62 271 LEU A C 1
ATOM 2093 O O . LEU A 1 271 ? 0.641 4.121 -12.588 1.00 97.62 271 LEU A O 1
ATOM 2097 N N . ALA A 1 272 ? 2.503 3.173 -11.751 1.00 98.00 272 ALA A N 1
ATOM 2098 C CA . ALA A 1 272 ? 2.106 3.203 -10.353 1.00 98.00 272 ALA A CA 1
ATOM 2099 C C . ALA A 1 272 ? 2.888 4.309 -9.626 1.00 98.00 272 ALA A C 1
ATOM 2101 O O . ALA A 1 272 ? 4.105 4.428 -9.791 1.00 98.00 272 ALA A O 1
ATOM 2102 N N . LEU A 1 273 ? 2.204 5.134 -8.834 1.00 97.44 273 LEU A N 1
ATOM 2103 C CA . LEU A 1 273 ? 2.829 6.208 -8.054 1.00 97.44 273 LEU A CA 1
ATOM 2104 C C . LEU A 1 273 ? 2.900 5.775 -6.591 1.00 97.44 273 LEU A C 1
ATOM 2106 O O . LEU A 1 273 ? 1.881 5.775 -5.911 1.00 97.44 273 LEU A O 1
ATOM 2110 N N . GLY A 1 274 ? 4.081 5.386 -6.118 1.00 95.12 274 GLY A N 1
ATOM 2111 C CA . GLY A 1 274 ? 4.284 4.988 -4.726 1.00 95.12 274 GLY A CA 1
ATOM 2112 C C . GLY A 1 274 ? 4.327 6.200 -3.797 1.00 95.12 274 GLY A C 1
ATOM 2113 O O . GLY A 1 274 ? 4.923 7.223 -4.152 1.00 95.12 274 GLY A O 1
ATOM 2114 N N . HIS A 1 275 ? 3.757 6.050 -2.601 1.00 92.69 275 HIS A N 1
ATOM 2115 C CA . HIS A 1 275 ? 3.504 7.097 -1.601 1.00 92.69 275 HIS A CA 1
ATOM 2116 C C . HIS A 1 275 ? 2.461 8.113 -2.058 1.00 92.69 275 HIS A C 1
ATOM 2118 O O . HIS A 1 275 ? 1.369 8.133 -1.506 1.00 92.69 275 HIS A O 1
ATOM 2124 N N . ALA A 1 276 ? 2.776 8.939 -3.062 1.00 92.81 276 ALA A N 1
ATOM 2125 C CA . ALA A 1 276 ? 1.854 9.902 -3.670 1.00 92.81 276 ALA A CA 1
ATOM 2126 C C . ALA A 1 276 ? 1.060 10.748 -2.646 1.00 92.81 276 ALA A C 1
ATOM 2128 O O . ALA A 1 276 ? -0.095 11.096 -2.873 1.00 92.81 276 ALA A O 1
ATOM 2129 N N . GLU A 1 277 ? 1.682 11.075 -1.512 1.00 87.25 277 GLU A N 1
ATOM 2130 C CA . GLU A 1 277 ? 1.008 11.650 -0.339 1.00 87.25 277 GLU A CA 1
ATOM 2131 C C . GLU A 1 277 ? 0.465 13.058 -0.606 1.00 87.25 277 GLU A C 1
ATOM 2133 O O . GLU A 1 277 ? -0.573 13.422 -0.069 1.00 87.25 277 GLU A O 1
ATOM 2138 N N . GLU A 1 278 ? 1.095 13.823 -1.503 1.00 88.56 278 GLU A N 1
ATOM 2139 C CA . GLU A 1 278 ? 0.611 15.141 -1.923 1.00 88.56 278 GLU A CA 1
ATOM 2140 C C . GLU A 1 278 ? 0.013 15.133 -3.339 1.00 88.56 278 GLU A C 1
ATOM 2142 O O . GLU A 1 278 ? 0.096 16.117 -4.070 1.00 88.56 278 GLU A O 1
ATOM 2147 N N . VAL A 1 279 ? -0.579 14.023 -3.785 1.00 92.50 279 VAL A N 1
ATOM 2148 C CA . VAL A 1 279 ? -1.165 13.932 -5.138 1.00 92.50 279 VAL A CA 1
ATOM 2149 C C . VAL A 1 279 ? -2.480 14.704 -5.300 1.00 92.50 279 VAL A C 1
ATOM 2151 O O . VAL A 1 279 ? -2.903 14.931 -6.432 1.00 92.50 279 VAL A O 1
ATOM 2154 N N . PHE A 1 280 ? -3.111 15.143 -4.207 1.00 91.25 280 PHE A N 1
ATOM 2155 C CA . PHE A 1 280 ? -4.420 15.812 -4.198 1.00 91.25 280 PHE A CA 1
ATOM 2156 C C . PHE A 1 280 ? -4.579 16.973 -5.213 1.00 91.25 280 PHE A C 1
ATOM 2158 O O . PHE A 1 280 ? -5.627 17.039 -5.859 1.00 91.25 280 PHE A O 1
ATOM 2165 N N . PRO A 1 281 ? -3.570 17.824 -5.518 1.00 92.88 281 PRO A N 1
ATOM 2166 C CA . PRO A 1 281 ? -3.722 18.872 -6.537 1.00 92.88 281 PRO A CA 1
ATOM 2167 C C . PRO A 1 281 ? -3.798 18.335 -7.974 1.00 92.88 281 PRO A C 1
ATOM 2169 O O . PRO A 1 281 ? -4.083 19.088 -8.903 1.00 92.88 281 PRO A O 1
ATOM 2172 N N . LEU A 1 282 ? -3.475 17.057 -8.184 1.00 95.44 282 LEU A N 1
ATOM 2173 C CA . LEU A 1 282 ? -3.433 16.399 -9.489 1.00 95.44 282 LEU A CA 1
ATOM 2174 C C . LEU A 1 282 ? -4.624 15.466 -9.729 1.00 95.44 282 LEU A C 1
ATOM 2176 O O . LEU A 1 282 ? -4.656 14.813 -10.768 1.00 95.44 282 LEU A O 1
ATOM 2180 N N . VAL A 1 283 ? -5.603 15.395 -8.822 1.00 95.94 283 VAL A N 1
ATOM 2181 C CA . VAL A 1 283 ? -6.749 14.473 -8.933 1.00 95.94 283 VAL A CA 1
ATOM 2182 C C . VAL A 1 283 ? -7.470 14.616 -10.279 1.00 95.94 283 VAL A C 1
ATOM 2184 O O . VAL A 1 283 ? -7.662 13.623 -10.981 1.00 95.94 283 VAL A O 1
ATOM 2187 N N . GLU A 1 284 ? -7.781 15.845 -10.703 1.00 94.88 284 GLU A N 1
ATOM 2188 C CA . GLU A 1 284 ? -8.412 16.107 -12.007 1.00 94.88 284 GLU A CA 1
ATOM 2189 C C . GLU A 1 284 ? -7.529 15.648 -13.178 1.00 94.88 284 GLU A C 1
ATOM 2191 O O . GLU A 1 284 ? -8.018 15.063 -14.141 1.00 94.88 284 GLU A O 1
ATOM 2196 N N . LEU A 1 285 ? -6.211 15.852 -13.077 1.00 95.25 285 LEU A N 1
ATOM 2197 C CA . LEU A 1 285 ? -5.251 15.449 -14.107 1.00 95.25 285 LEU A CA 1
ATOM 2198 C C . LEU A 1 285 ? -5.120 13.921 -14.226 1.00 95.25 285 LEU A C 1
ATOM 2200 O O . LEU A 1 285 ? -4.791 13.415 -15.302 1.00 95.25 285 LEU A O 1
ATOM 2204 N N . LEU A 1 286 ? -5.322 13.196 -13.124 1.00 96.25 286 LEU A N 1
ATOM 2205 C CA . LEU A 1 286 ? -5.262 11.736 -13.084 1.00 96.25 286 LEU A CA 1
ATOM 2206 C C . LEU A 1 286 ? -6.584 11.077 -13.490 1.00 96.25 286 LEU A C 1
ATOM 2208 O O . LEU A 1 286 ? -6.571 9.913 -13.903 1.00 96.25 286 LEU A O 1
ATOM 2212 N N . SER A 1 287 ? -7.705 11.796 -13.409 1.00 95.12 287 SER A N 1
ATOM 2213 C CA . SER A 1 287 ? -9.015 11.278 -13.806 1.00 95.12 287 SER A CA 1
ATOM 2214 C C . SER A 1 287 ? -9.012 10.803 -15.265 1.00 95.12 287 SER A C 1
ATOM 2216 O O . SER A 1 287 ? -8.474 11.453 -16.163 1.00 95.12 287 SER A O 1
ATOM 2218 N N . GLY A 1 288 ? -9.564 9.610 -15.501 1.00 90.62 288 GLY A N 1
ATOM 2219 C CA . GLY A 1 288 ? -9.589 8.964 -16.818 1.00 90.62 288 GLY A CA 1
ATOM 2220 C C . GLY A 1 288 ? -8.254 8.371 -17.291 1.00 90.62 288 GLY A C 1
ATOM 2221 O O . GLY A 1 288 ? -8.203 7.796 -18.379 1.00 90.62 288 GLY A O 1
ATOM 2222 N N . THR A 1 289 ? -7.178 8.477 -16.505 1.00 94.94 289 THR A N 1
ATOM 2223 C CA . THR A 1 289 ? -5.910 7.788 -16.790 1.00 94.94 289 THR A CA 1
ATOM 2224 C C . THR A 1 289 ? -5.900 6.371 -16.209 1.00 94.94 289 THR A C 1
ATOM 2226 O O . THR A 1 289 ? -6.732 6.015 -15.378 1.00 94.94 289 THR A O 1
ATOM 2229 N N . LYS A 1 290 ? -4.928 5.552 -16.629 1.00 95.94 290 LYS A N 1
ATOM 2230 C CA . LYS A 1 290 ? -4.642 4.238 -16.022 1.00 95.94 290 LYS A CA 1
ATOM 2231 C C . LYS A 1 290 ? -3.558 4.300 -14.939 1.00 95.94 290 LYS A C 1
ATOM 2233 O O . LYS A 1 290 ? -3.035 3.265 -14.538 1.00 95.94 290 LYS A O 1
ATOM 2238 N N . ILE A 1 291 ? -3.185 5.504 -14.505 1.00 97.88 291 ILE A N 1
ATOM 2239 C CA . ILE A 1 291 ? -2.188 5.703 -13.453 1.00 97.88 291 ILE A CA 1
ATOM 2240 C C . ILE A 1 291 ? -2.813 5.292 -12.122 1.00 97.88 291 ILE A C 1
ATOM 2242 O O . ILE A 1 291 ? -3.935 5.698 -11.825 1.00 97.88 291 ILE A O 1
ATOM 2246 N N . ILE A 1 292 ? -2.081 4.521 -11.319 1.00 98.19 292 ILE A N 1
ATOM 2247 C CA . ILE A 1 292 ? -2.570 4.035 -10.024 1.00 98.19 292 ILE A CA 1
ATOM 2248 C C . ILE A 1 292 ? -1.683 4.584 -8.905 1.00 98.19 292 ILE A C 1
ATOM 2250 O O . ILE A 1 292 ? -0.556 4.113 -8.723 1.00 98.19 292 ILE A O 1
ATOM 2254 N N . PRO A 1 293 ? -2.153 5.577 -8.136 1.00 98.00 293 PRO A N 1
ATOM 2255 C CA . PRO A 1 293 ? -1.528 5.937 -6.874 1.00 98.00 293 PRO A CA 1
ATOM 2256 C C . PRO A 1 293 ? -1.610 4.779 -5.875 1.00 98.00 293 PRO A C 1
ATOM 2258 O O . PRO A 1 293 ? -2.688 4.257 -5.591 1.00 98.00 293 PRO A O 1
ATOM 2261 N N . VAL A 1 294 ? -0.457 4.380 -5.349 1.00 97.44 294 VAL A N 1
ATOM 2262 C CA . VAL A 1 294 ? -0.301 3.416 -4.262 1.00 97.44 294 VAL A CA 1
ATOM 2263 C C . VAL A 1 294 ? 0.099 4.231 -3.035 1.00 97.44 294 VAL A C 1
ATOM 2265 O O . VAL A 1 294 ? 1.264 4.577 -2.849 1.00 97.44 294 VAL A O 1
ATOM 2268 N N . VAL A 1 295 ? -0.905 4.643 -2.269 1.00 95.56 295 VAL A N 1
ATOM 2269 C CA . VAL A 1 295 ? -0.787 5.675 -1.238 1.00 95.56 295 VAL A CA 1
ATOM 2270 C C . VAL A 1 295 ? -0.503 5.040 0.115 1.00 95.56 295 VAL A C 1
ATOM 2272 O O . VAL A 1 295 ? -1.069 3.998 0.443 1.00 95.56 295 VAL A O 1
ATOM 2275 N N . GLY A 1 296 ? 0.386 5.657 0.890 1.00 89.31 296 GLY A N 1
ATOM 2276 C CA . GLY A 1 296 ? 0.724 5.229 2.246 1.00 89.31 296 GLY A CA 1
ATOM 2277 C C . GLY A 1 296 ? 2.215 5.358 2.578 1.00 89.31 296 GLY A C 1
ATOM 2278 O O . GLY A 1 296 ? 3.037 5.558 1.679 1.00 89.31 296 GLY A O 1
ATOM 2279 N N . PRO A 1 297 ? 2.595 5.220 3.860 1.00 81.94 297 PRO A N 1
ATOM 2280 C CA . PRO A 1 297 ? 1.731 4.862 4.991 1.00 81.94 297 PRO A CA 1
ATOM 2281 C C . PRO A 1 297 ? 0.838 6.013 5.490 1.00 81.94 297 PRO A C 1
ATOM 2283 O O . PRO A 1 297 ? -0.040 5.786 6.320 1.00 81.94 297 PRO A O 1
ATOM 2286 N N . MET A 1 298 ? 1.023 7.238 4.986 1.00 82.75 298 MET A N 1
ATOM 2287 C CA . MET A 1 298 ? 0.154 8.377 5.292 1.00 82.75 298 MET A CA 1
ATOM 2288 C C . MET A 1 298 ? -0.938 8.512 4.227 1.00 82.75 298 MET A C 1
ATOM 2290 O O . MET A 1 298 ? -0.656 8.708 3.049 1.00 82.75 298 MET A O 1
ATOM 2294 N N . MET A 1 299 ? -2.196 8.390 4.652 1.00 88.06 299 MET A N 1
ATOM 2295 C CA . MET A 1 299 ? -3.367 8.399 3.756 1.00 88.06 299 MET A CA 1
ATOM 2296 C C . MET A 1 299 ? -4.220 9.664 3.881 1.00 88.06 299 MET A C 1
ATOM 2298 O O . MET A 1 299 ? -5.031 9.965 3.003 1.00 88.06 299 MET A O 1
ATOM 2302 N N . ILE A 1 300 ? -4.070 10.349 5.013 1.00 86.69 300 ILE A N 1
ATOM 2303 C CA . ILE A 1 300 ? -4.700 11.621 5.334 1.00 86.69 300 ILE A CA 1
ATOM 2304 C C . ILE A 1 300 ? -3.568 12.576 5.671 1.00 86.69 300 ILE A C 1
ATOM 2306 O O . ILE A 1 300 ? -2.767 12.279 6.559 1.00 86.69 300 ILE A O 1
ATOM 2310 N N . VAL A 1 301 ? -3.483 13.689 4.951 1.00 80.12 301 VAL A N 1
ATOM 2311 C CA . VAL A 1 301 ? -2.394 14.654 5.113 1.00 80.12 301 VAL A CA 1
ATOM 2312 C C . VAL A 1 301 ? -2.950 16.057 5.254 1.00 80.12 301 VAL A C 1
ATOM 2314 O O . VAL A 1 301 ? -3.868 16.448 4.541 1.00 80.12 301 VAL A O 1
ATOM 2317 N N . GLN A 1 302 ? -2.375 16.832 6.165 1.00 75.69 302 GLN A N 1
ATOM 2318 C CA . GLN A 1 302 ? -2.642 18.262 6.236 1.00 75.69 302 GLN A CA 1
ATOM 2319 C C . GLN A 1 302 ? -1.691 18.978 5.279 1.00 75.69 302 GLN A C 1
ATOM 2321 O O . GLN A 1 302 ? -0.487 18.718 5.325 1.00 75.69 302 GLN A O 1
ATOM 2326 N N . TYR A 1 303 ? -2.196 19.876 4.433 1.00 72.56 303 TYR A N 1
ATOM 2327 C CA . TYR A 1 303 ? -1.345 20.727 3.597 1.00 72.56 303 TYR A CA 1
ATOM 2328 C C . TYR A 1 303 ? -1.122 22.095 4.246 1.00 72.56 303 TYR A C 1
ATOM 2330 O O . TYR A 1 303 ? -1.970 22.603 4.980 1.00 72.56 303 TYR A O 1
ATOM 2338 N N . TYR A 1 304 ? 0.044 22.700 4.000 1.00 63.16 304 TYR A N 1
ATOM 2339 C CA . TYR A 1 304 ? 0.421 23.972 4.614 1.00 63.16 304 TYR A CA 1
ATOM 2340 C C . TYR A 1 304 ? -0.608 25.073 4.314 1.00 63.16 304 TYR A C 1
ATOM 2342 O O . TYR A 1 304 ? -0.824 25.439 3.160 1.00 63.16 304 TYR A O 1
ATOM 2350 N N . GLY A 1 305 ? -1.196 25.639 5.369 1.00 63.06 305 GLY A N 1
ATOM 2351 C CA . GLY A 1 305 ? -2.164 26.734 5.270 1.00 63.06 305 GLY A CA 1
ATOM 2352 C C . GLY A 1 305 ? -3.599 26.304 4.957 1.00 63.06 305 GLY A C 1
ATOM 2353 O O . GLY A 1 305 ? -4.483 27.157 5.005 1.00 63.06 305 GLY A O 1
ATOM 2354 N N . ASP A 1 306 ? -3.842 25.018 4.696 1.00 68.81 306 ASP A N 1
ATOM 2355 C CA . ASP A 1 306 ? -5.192 24.459 4.671 1.00 68.81 306 ASP A CA 1
ATOM 2356 C C . ASP A 1 306 ? -5.592 24.079 6.109 1.00 68.81 306 ASP A C 1
ATOM 2358 O O . ASP A 1 306 ? -4.766 23.484 6.811 1.00 68.81 306 ASP A O 1
ATOM 2362 N N . PRO A 1 307 ? -6.778 24.464 6.610 1.00 67.69 307 PRO A N 1
ATOM 2363 C CA . PRO A 1 307 ? -7.287 23.973 7.887 1.00 67.69 307 PRO A CA 1
ATOM 2364 C C . PRO A 1 307 ? -7.845 22.543 7.825 1.00 67.69 307 PRO A C 1
ATOM 2366 O O . PRO A 1 307 ? -7.908 21.904 8.871 1.00 67.69 307 PRO A O 1
ATOM 2369 N N . GLU A 1 308 ? -8.247 22.046 6.651 1.00 78.06 308 GLU A N 1
ATOM 2370 C CA . GLU A 1 308 ? -8.895 20.739 6.501 1.00 78.06 308 GLU A CA 1
ATOM 2371 C C . GLU A 1 308 ? -7.921 19.703 5.926 1.00 78.06 308 GLU A C 1
ATOM 2373 O O . GLU A 1 308 ? -7.173 20.007 4.991 1.00 78.06 308 GLU A O 1
ATOM 2378 N N . PRO A 1 309 ? -7.873 18.479 6.469 1.00 81.81 309 PRO A N 1
ATOM 2379 C CA . PRO A 1 309 ? -6.960 17.465 5.973 1.00 81.81 309 PRO A CA 1
ATOM 2380 C C . PRO A 1 309 ? -7.452 16.872 4.648 1.00 81.81 309 PRO A C 1
ATOM 2382 O O . PRO A 1 309 ? -8.633 16.572 4.471 1.00 81.81 309 PRO A O 1
ATOM 2385 N N . HIS A 1 310 ? -6.515 16.617 3.739 1.00 87.69 310 HIS A N 1
ATOM 2386 C CA . HIS A 1 310 ? -6.771 15.927 2.485 1.00 87.69 310 HIS A CA 1
ATOM 2387 C C . HIS A 1 310 ? -6.870 14.429 2.688 1.00 87.69 310 HIS A C 1
ATOM 2389 O O . HIS A 1 310 ? -6.004 13.797 3.299 1.00 87.69 310 HIS A O 1
ATOM 2395 N N . HIS A 1 311 ? -7.905 13.844 2.102 1.00 92.81 311 HIS A N 1
ATOM 2396 C CA . HIS A 1 311 ? -8.226 12.441 2.251 1.00 92.81 311 HIS A CA 1
ATOM 2397 C C . HIS A 1 311 ? -7.932 11.699 0.950 1.00 92.81 311 HIS A C 1
ATOM 2399 O O . HIS A 1 311 ? -8.818 11.411 0.147 1.00 92.81 311 HIS A O 1
ATOM 2405 N N . ILE A 1 312 ? -6.656 11.387 0.736 1.00 94.56 312 ILE A N 1
ATOM 2406 C CA . ILE A 1 312 ? -6.097 11.142 -0.599 1.00 94.56 312 ILE A CA 1
ATOM 2407 C C . ILE A 1 312 ? -6.816 10.028 -1.371 1.00 94.56 312 ILE A C 1
ATOM 2409 O O . ILE A 1 312 ? -7.231 10.234 -2.509 1.00 94.56 312 ILE A O 1
ATOM 2413 N N . ILE A 1 313 ? -7.025 8.857 -0.757 1.00 96.44 313 ILE A N 1
ATOM 2414 C CA . ILE A 1 313 ? -7.741 7.743 -1.412 1.00 96.44 313 ILE A CA 1
ATOM 2415 C C . ILE A 1 313 ? -9.181 8.122 -1.752 1.00 96.44 313 ILE A C 1
ATOM 2417 O O . ILE A 1 313 ? -9.659 7.795 -2.835 1.00 96.44 313 ILE A O 1
ATOM 2421 N N . LYS A 1 314 ? -9.870 8.822 -0.846 1.00 96.19 314 LYS A N 1
ATOM 2422 C CA . LYS A 1 314 ? -11.254 9.252 -1.055 1.00 96.19 314 LYS A CA 1
ATOM 2423 C C . LYS A 1 314 ? -11.345 10.212 -2.232 1.00 96.19 314 LYS A C 1
ATOM 2425 O O . LYS A 1 314 ? -12.136 9.968 -3.134 1.00 96.19 314 LYS A O 1
ATOM 2430 N N . GLU A 1 315 ? -10.510 11.244 -2.246 1.00 95.75 315 GLU A N 1
ATOM 2431 C CA . GLU A 1 315 ? -10.479 12.246 -3.314 1.00 95.75 315 GLU A CA 1
ATOM 2432 C C . GLU A 1 315 ? -10.180 11.617 -4.683 1.00 95.75 315 GLU A C 1
ATOM 2434 O O . GLU A 1 315 ? -10.869 11.903 -5.661 1.00 95.75 315 GLU A O 1
ATOM 2439 N N . LEU A 1 316 ? -9.206 10.701 -4.748 1.00 97.38 316 LEU A N 1
ATOM 2440 C CA . LEU A 1 316 ? -8.869 9.973 -5.974 1.00 97.38 316 LEU A CA 1
ATOM 2441 C C . LEU A 1 316 ? -10.037 9.110 -6.468 1.00 97.38 316 LEU A C 1
ATOM 2443 O O . LEU A 1 316 ? -10.439 9.213 -7.628 1.00 97.38 316 LEU A O 1
ATOM 2447 N N . MET A 1 317 ? -10.602 8.275 -5.594 1.00 97.00 317 MET A N 1
ATOM 2448 C CA . MET A 1 317 ? -11.632 7.311 -5.987 1.00 97.00 317 MET A CA 1
ATOM 2449 C C . MET A 1 317 ? -12.978 7.979 -6.290 1.00 97.00 317 MET A C 1
ATOM 2451 O O . MET A 1 317 ? -13.677 7.547 -7.204 1.00 97.00 317 MET A O 1
ATOM 2455 N N . GLU A 1 318 ? -13.333 9.069 -5.604 1.00 95.31 318 GLU A N 1
ATOM 2456 C CA . GLU A 1 318 ? -14.513 9.880 -5.946 1.00 95.31 318 GLU A CA 1
ATOM 2457 C C . GLU A 1 318 ? -14.373 10.576 -7.308 1.00 95.31 318 GLU A C 1
ATOM 2459 O O . GLU A 1 318 ? -15.373 10.769 -7.9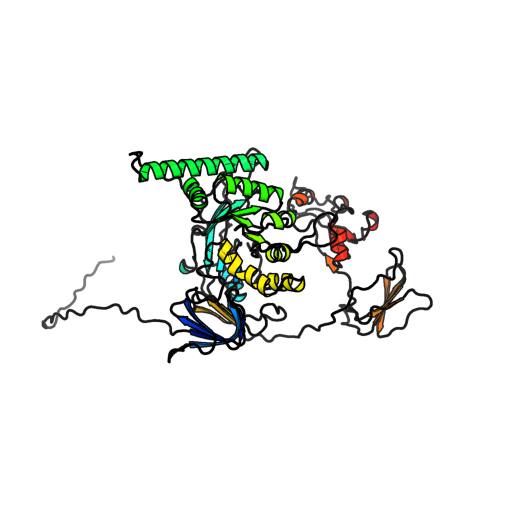99 1.00 95.31 318 GLU A O 1
ATOM 2464 N N . ALA A 1 319 ? -13.145 10.881 -7.736 1.00 96.06 319 ALA A N 1
ATOM 2465 C CA . ALA A 1 319 ? -12.842 11.389 -9.075 1.00 96.06 319 ALA A CA 1
ATOM 2466 C C . ALA A 1 319 ? -12.679 10.286 -10.144 1.00 96.06 319 ALA A C 1
ATOM 2468 O O . ALA A 1 319 ? -12.308 10.578 -11.287 1.00 96.06 319 ALA A O 1
ATOM 2469 N N . GLY A 1 320 ? -12.936 9.021 -9.792 1.00 95.62 320 GLY A N 1
ATOM 2470 C CA . GLY A 1 320 ? -12.831 7.873 -10.694 1.00 95.62 320 GLY A CA 1
ATOM 2471 C C . GLY A 1 320 ? -11.400 7.383 -10.948 1.00 95.62 320 GLY A C 1
ATOM 2472 O O . GLY A 1 320 ? -11.180 6.618 -11.887 1.00 95.62 320 GLY A O 1
ATOM 2473 N N . VAL A 1 321 ? -10.423 7.807 -10.142 1.00 97.44 321 VAL A N 1
ATOM 2474 C CA . VAL A 1 321 ? -9.038 7.318 -10.202 1.00 97.44 321 VAL A CA 1
ATOM 2475 C C . VAL A 1 321 ? -8.901 6.093 -9.302 1.00 97.44 321 VAL A C 1
ATOM 2477 O O . VAL A 1 321 ? -9.172 6.156 -8.106 1.00 97.44 321 VAL A O 1
ATOM 2480 N N . SER A 1 322 ? -8.457 4.965 -9.863 1.00 96.94 322 SER A N 1
ATOM 2481 C CA . SER A 1 322 ? -8.134 3.782 -9.053 1.00 96.94 322 SER A CA 1
ATOM 2482 C C . SER A 1 322 ? -6.935 4.079 -8.155 1.00 96.94 322 SER A C 1
ATOM 2484 O O . SER A 1 322 ? -5.900 4.526 -8.643 1.00 96.94 322 SER A O 1
ATOM 2486 N N . ALA A 1 323 ? -7.058 3.793 -6.861 1.00 97.81 323 ALA A N 1
ATOM 2487 C CA . ALA A 1 323 ? -5.992 3.987 -5.885 1.00 97.81 323 ALA A CA 1
ATOM 2488 C C . ALA A 1 323 ? -5.886 2.774 -4.953 1.00 97.81 323 ALA A C 1
ATOM 2490 O O . ALA A 1 323 ? -6.894 2.145 -4.628 1.00 97.81 323 ALA A O 1
ATOM 2491 N N . SER A 1 324 ? -4.662 2.439 -4.553 1.00 97.44 324 SER A N 1
ATOM 2492 C CA . SER A 1 324 ? -4.338 1.331 -3.647 1.00 97.44 324 SER A CA 1
ATOM 2493 C C . SER A 1 324 ? -3.727 1.868 -2.361 1.00 97.44 324 SER A C 1
ATOM 2495 O O . SER A 1 324 ? -3.080 2.912 -2.375 1.00 97.44 324 SER A O 1
ATOM 2497 N N . VAL A 1 325 ? -3.874 1.128 -1.268 1.00 95.25 325 VAL A N 1
ATOM 2498 C CA . VAL A 1 325 ? -3.118 1.360 -0.029 1.00 95.25 325 VAL A CA 1
ATOM 2499 C C . VAL A 1 325 ? -1.774 0.622 -0.092 1.00 95.25 325 VAL A C 1
ATOM 2501 O O . VAL A 1 325 ? -1.672 -0.420 -0.743 1.00 95.25 325 VAL A O 1
ATOM 2504 N N . GLN A 1 326 ? -0.757 1.152 0.589 1.00 92.62 326 GLN A N 1
ATOM 2505 C CA . GLN A 1 326 ? 0.494 0.459 0.915 1.00 92.62 326 GLN A CA 1
ATOM 2506 C C . GLN A 1 326 ? 0.877 0.614 2.385 1.00 92.62 326 GLN A C 1
ATOM 2508 O O . GLN A 1 326 ? 0.608 1.647 3.002 1.00 92.62 326 GLN A O 1
ATOM 2513 N N . THR A 1 327 ? 1.588 -0.381 2.917 1.00 89.12 327 THR A N 1
ATOM 2514 C CA . THR A 1 327 ? 2.178 -0.282 4.262 1.00 89.12 327 THR A CA 1
ATOM 2515 C C . THR A 1 327 ? 3.579 0.324 4.270 1.00 89.12 327 THR A C 1
ATOM 2517 O O . THR A 1 327 ? 3.992 0.875 5.288 1.00 89.12 327 THR A O 1
ATOM 2520 N N . ASP A 1 328 ? 4.332 0.192 3.168 1.00 89.25 328 ASP A N 1
ATOM 2521 C CA . ASP A 1 328 ? 5.785 0.425 3.130 1.00 89.25 328 ASP A CA 1
ATOM 2522 C C . ASP A 1 328 ? 6.559 -0.431 4.170 1.00 89.25 328 ASP A C 1
ATOM 2524 O O . ASP A 1 328 ? 7.628 -0.077 4.685 1.00 89.25 328 ASP A O 1
ATOM 2528 N N . MET A 1 329 ? 6.006 -1.600 4.524 1.00 79.56 329 MET A N 1
ATOM 2529 C CA . MET A 1 329 ? 6.509 -2.435 5.614 1.00 79.56 329 MET A CA 1
ATOM 2530 C C . MET A 1 329 ? 7.906 -2.975 5.313 1.00 79.56 329 MET A C 1
ATOM 2532 O O . MET A 1 329 ? 8.112 -3.716 4.358 1.00 79.56 329 MET A O 1
ATOM 2536 N N . SER A 1 330 ? 8.874 -2.675 6.182 1.00 69.88 330 SER A N 1
ATOM 2537 C CA . SER A 1 330 ? 10.248 -3.194 6.072 1.00 69.88 330 SER A CA 1
ATOM 2538 C C . SER A 1 330 ? 10.698 -4.088 7.219 1.00 69.88 330 SER A C 1
ATOM 2540 O O . SER A 1 330 ? 11.350 -5.099 6.983 1.00 69.88 330 SER A O 1
ATOM 2542 N N . ARG A 1 331 ? 10.397 -3.693 8.458 1.00 58.72 331 ARG A N 1
ATOM 2543 C CA . ARG A 1 331 ? 10.685 -4.441 9.700 1.00 58.72 331 ARG A CA 1
ATOM 2544 C C . ARG A 1 331 ? 9.626 -4.223 10.785 1.00 58.72 331 ARG A C 1
ATOM 2546 O O . ARG A 1 331 ? 9.785 -4.709 11.898 1.00 58.72 331 ARG A O 1
ATOM 2553 N N . GLN A 1 332 ? 8.633 -3.381 10.511 1.00 52.88 332 GLN A N 1
ATOM 2554 C CA . GLN A 1 332 ? 7.638 -2.961 11.490 1.00 52.88 332 GLN A CA 1
ATOM 2555 C C . GLN A 1 332 ? 6.502 -3.983 11.535 1.00 52.88 332 GLN A C 1
ATOM 2557 O O . GLN A 1 332 ? 6.123 -4.544 10.513 1.00 52.88 332 GLN A O 1
ATOM 2562 N N . HIS A 1 333 ? 6.026 -4.247 12.749 1.00 53.34 333 HIS A N 1
ATOM 2563 C CA . HIS A 1 333 ? 5.116 -5.334 13.086 1.00 53.34 333 HIS A CA 1
ATOM 2564 C C . HIS A 1 333 ? 3.679 -4.878 12.868 1.00 53.34 333 HIS A C 1
ATOM 2566 O O . HIS A 1 333 ? 3.073 -4.308 13.775 1.00 53.34 333 HIS A O 1
ATOM 2572 N N . PHE A 1 334 ? 3.144 -5.099 11.673 1.00 64.06 334 PHE A N 1
ATOM 2573 C CA . PHE A 1 334 ? 1.745 -4.808 11.414 1.00 64.06 334 PHE A CA 1
ATOM 2574 C C . PHE A 1 334 ? 1.033 -6.065 10.952 1.00 64.06 334 PHE A C 1
ATOM 2576 O O . PHE A 1 334 ? 1.207 -6.519 9.825 1.00 64.06 334 PHE A O 1
ATOM 2583 N N . LYS A 1 335 ? 0.274 -6.661 11.874 1.00 76.06 335 LYS A N 1
ATOM 2584 C CA . LYS A 1 335 ? -0.599 -7.785 11.548 1.00 76.06 335 LYS A CA 1
ATOM 2585 C C . LYS A 1 335 ? -1.732 -7.306 10.652 1.00 76.06 335 LYS A C 1
ATOM 2587 O O . LYS A 1 335 ? -2.004 -7.938 9.645 1.00 76.06 335 LYS A O 1
ATOM 2592 N N . ASP A 1 336 ? -2.390 -6.208 11.006 1.00 80.50 336 ASP A N 1
ATOM 2593 C CA . ASP A 1 336 ? -3.748 -5.968 10.537 1.00 80.50 336 ASP A CA 1
ATOM 2594 C C . ASP A 1 336 ? -3.855 -4.893 9.449 1.00 80.50 336 ASP A C 1
ATOM 2596 O O . ASP A 1 336 ? -4.163 -3.736 9.710 1.00 80.50 336 ASP A O 1
ATOM 2600 N N . PHE A 1 337 ? -3.685 -5.290 8.187 1.00 88.00 337 PHE A N 1
ATOM 2601 C CA . PHE A 1 337 ? -3.856 -4.391 7.037 1.00 88.00 337 PHE A CA 1
ATOM 2602 C C . PHE A 1 337 ? -5.263 -3.753 6.948 1.00 88.00 337 PHE A C 1
ATOM 2604 O O . PHE A 1 337 ? -5.423 -2.700 6.326 1.00 88.00 337 PHE A O 1
ATOM 2611 N N . ARG A 1 338 ? -6.281 -4.321 7.618 1.00 91.19 338 ARG A N 1
ATOM 2612 C CA . ARG A 1 338 ? -7.652 -3.773 7.657 1.00 91.19 338 ARG A CA 1
ATOM 2613 C C . ARG A 1 338 ? -7.720 -2.453 8.413 1.00 91.19 338 ARG A C 1
ATOM 2615 O O . ARG A 1 338 ? -8.647 -1.679 8.179 1.00 91.19 338 ARG A O 1
ATOM 2622 N N . GLU A 1 339 ? -6.741 -2.167 9.272 1.00 90.19 339 GLU A N 1
ATOM 2623 C CA . GLU A 1 339 ? -6.644 -0.901 9.995 1.00 90.19 339 GLU A CA 1
ATOM 2624 C C . GLU A 1 339 ? -6.661 0.309 9.063 1.00 90.19 339 GLU A C 1
ATOM 2626 O O . GLU A 1 339 ? -7.349 1.286 9.356 1.00 90.19 339 GLU A O 1
ATOM 2631 N N . TYR A 1 340 ? -6.006 0.229 7.901 1.00 91.31 340 TYR A N 1
ATOM 2632 C CA . TYR A 1 340 ? -6.040 1.307 6.913 1.00 91.31 340 TYR A CA 1
ATOM 2633 C C . TYR A 1 340 ? -7.450 1.526 6.358 1.00 91.31 340 TYR A C 1
ATOM 2635 O O . TYR A 1 340 ? -7.916 2.662 6.287 1.00 91.31 340 TYR A O 1
ATOM 2643 N N . GLY A 1 341 ? -8.165 0.454 6.005 1.00 92.56 341 GLY A N 1
ATOM 2644 C CA . GLY A 1 341 ? -9.538 0.554 5.504 1.00 92.56 341 GLY A CA 1
ATOM 2645 C C . GLY A 1 341 ? -10.517 1.056 6.565 1.00 92.56 341 GLY A C 1
ATOM 2646 O O . GLY A 1 341 ? -11.313 1.955 6.300 1.00 92.56 341 GLY A O 1
ATOM 2647 N N . ALA A 1 342 ? -10.415 0.555 7.796 1.00 92.19 342 ALA A N 1
ATOM 2648 C CA . ALA A 1 342 ? -11.222 1.019 8.921 1.00 92.19 342 ALA A CA 1
ATOM 2649 C C . ALA A 1 342 ? -10.938 2.491 9.268 1.00 92.19 342 ALA A C 1
ATOM 2651 O O . ALA A 1 342 ? -11.857 3.259 9.553 1.00 92.19 342 ALA A O 1
ATOM 2652 N N . PHE A 1 343 ? -9.671 2.909 9.215 1.00 90.69 343 PHE A N 1
ATOM 2653 C CA . PHE A 1 343 ? -9.280 4.300 9.412 1.00 90.69 343 PHE A CA 1
ATOM 2654 C C . PHE A 1 343 ? -9.876 5.202 8.326 1.00 90.69 343 PHE A C 1
ATOM 2656 O O . PHE A 1 343 ? -10.534 6.187 8.652 1.00 90.69 343 PHE A O 1
ATOM 2663 N N . LEU A 1 344 ? -9.718 4.841 7.049 1.00 92.44 344 LEU A N 1
ATOM 2664 C CA . LEU A 1 344 ? -10.242 5.614 5.920 1.00 92.44 344 LEU A CA 1
ATOM 2665 C C . LEU A 1 344 ? -11.779 5.702 5.932 1.00 92.44 344 LEU A C 1
ATOM 2667 O O . LEU A 1 344 ? -12.344 6.764 5.675 1.00 92.44 344 LEU A O 1
ATOM 2671 N N . THR A 1 345 ? -12.472 4.605 6.245 1.00 92.88 345 THR A N 1
ATOM 2672 C CA . THR A 1 345 ? -13.947 4.573 6.284 1.00 92.88 345 THR A CA 1
ATOM 2673 C C . THR A 1 345 ? -14.515 5.429 7.408 1.00 92.88 345 THR A C 1
ATOM 2675 O O . THR A 1 345 ? -15.464 6.183 7.188 1.00 92.88 345 THR A O 1
ATOM 2678 N N . ARG A 1 346 ? -13.883 5.417 8.590 1.00 89.19 346 ARG A N 1
ATOM 2679 C CA . ARG A 1 346 ? -14.248 6.300 9.714 1.00 89.19 346 ARG A CA 1
ATOM 2680 C C . ARG A 1 346 ? -14.087 7.788 9.407 1.00 89.19 346 ARG A C 1
ATOM 2682 O O . ARG A 1 346 ? -14.707 8.602 10.082 1.00 89.19 346 ARG A O 1
ATOM 2689 N N . HIS A 1 347 ? -13.302 8.129 8.392 1.00 87.69 347 HIS A N 1
ATOM 2690 C CA . HIS A 1 347 ? -13.085 9.499 7.939 1.00 87.69 347 HIS A CA 1
ATOM 2691 C C . HIS A 1 347 ? -13.783 9.795 6.590 1.00 87.69 347 HIS A C 1
ATOM 2693 O O . HIS A 1 347 ? -13.532 10.811 5.947 1.00 87.69 347 HIS A O 1
ATOM 2699 N N . GLY A 1 348 ? -14.743 8.952 6.185 1.00 89.56 348 GLY A N 1
ATOM 2700 C CA . GLY A 1 348 ? -15.700 9.262 5.118 1.00 89.56 348 GLY A CA 1
ATOM 2701 C C . GLY A 1 348 ? -15.459 8.563 3.780 1.00 89.56 348 GLY A C 1
ATOM 2702 O O . GLY A 1 348 ? -16.194 8.834 2.828 1.00 89.56 348 GLY A O 1
ATOM 2703 N N . LEU A 1 349 ? -14.476 7.662 3.671 1.00 95.31 349 LEU A N 1
ATOM 2704 C CA . LEU A 1 349 ? -14.378 6.764 2.516 1.00 95.31 349 LEU A CA 1
ATOM 2705 C C . LEU A 1 349 ? -15.517 5.730 2.548 1.00 95.31 349 LEU A C 1
ATOM 2707 O O . LEU A 1 349 ? -15.850 5.185 3.598 1.00 95.31 349 LEU A O 1
ATOM 2711 N N . LYS A 1 350 ? -16.100 5.407 1.390 1.00 95.38 350 LYS A N 1
ATOM 2712 C CA . LYS A 1 350 ? -17.070 4.305 1.287 1.00 95.38 350 LYS A CA 1
ATOM 2713 C C . LYS A 1 350 ? -16.390 2.962 1.558 1.00 95.38 350 LYS A C 1
ATOM 2715 O O . LYS A 1 350 ? -15.284 2.729 1.078 1.00 95.38 350 LYS A O 1
ATOM 2720 N N . GLU A 1 351 ? -17.071 2.051 2.249 1.00 94.31 351 GLU A N 1
ATOM 2721 C CA . GLU A 1 351 ? -16.526 0.718 2.560 1.00 94.31 351 GLU A CA 1
ATOM 2722 C C . GLU A 1 351 ? -16.138 -0.075 1.307 1.00 94.31 351 GLU A C 1
ATOM 2724 O O . GLU A 1 351 ? -15.086 -0.708 1.285 1.00 94.31 351 GLU A O 1
ATOM 2729 N N . GLU A 1 352 ? -16.941 0.016 0.244 1.00 95.06 352 GLU A N 1
ATOM 2730 C CA . GLU A 1 352 ? -16.661 -0.610 -1.056 1.00 95.06 352 GLU A CA 1
ATOM 2731 C C . GLU A 1 352 ? -15.325 -0.124 -1.634 1.00 95.06 352 GLU A C 1
ATOM 2733 O O . GLU A 1 352 ? -14.470 -0.931 -1.994 1.00 95.06 352 GLU A O 1
ATOM 2738 N N . HIS A 1 353 ? -15.099 1.193 -1.628 1.00 97.25 353 HIS A N 1
ATOM 2739 C CA . HIS A 1 353 ? -13.848 1.794 -2.090 1.00 97.25 353 HIS A CA 1
ATOM 2740 C C . HIS A 1 353 ? -12.658 1.408 -1.202 1.00 97.25 353 HIS A C 1
ATOM 2742 O O . HIS A 1 353 ? -11.561 1.167 -1.700 1.00 97.25 353 HIS A O 1
ATOM 2748 N N . ALA A 1 354 ? -12.859 1.329 0.115 1.00 96.69 354 ALA A N 1
ATOM 2749 C CA . ALA A 1 354 ? -11.817 0.871 1.025 1.00 96.69 354 ALA A CA 1
ATOM 2750 C C . ALA A 1 354 ? -11.419 -0.579 0.719 1.00 96.69 354 ALA A C 1
ATOM 2752 O O . ALA A 1 354 ? -10.231 -0.884 0.658 1.00 96.69 354 ALA A O 1
ATOM 2753 N N . LEU A 1 355 ? -12.390 -1.462 0.463 1.00 97.31 355 LEU A N 1
ATOM 2754 C CA . LEU A 1 355 ? -12.099 -2.843 0.096 1.00 97.31 355 LEU A CA 1
ATOM 2755 C C . LEU A 1 355 ? -11.388 -2.928 -1.263 1.00 97.31 355 LEU A C 1
ATOM 2757 O O . LEU A 1 355 ? -10.391 -3.638 -1.364 1.00 97.31 355 LEU A O 1
ATOM 2761 N N . GLU A 1 356 ? -11.817 -2.167 -2.276 1.00 98.25 356 GLU A N 1
ATOM 2762 C CA . GLU A 1 356 ? -11.121 -2.068 -3.570 1.00 98.25 356 GLU A CA 1
ATOM 2763 C C . GLU A 1 356 ? -9.656 -1.625 -3.419 1.00 98.25 356 GLU A C 1
ATOM 2765 O O . GLU A 1 356 ? -8.763 -2.203 -4.048 1.00 98.25 356 GLU A O 1
ATOM 2770 N N . ALA A 1 357 ? -9.400 -0.623 -2.571 1.00 97.88 357 ALA A N 1
ATOM 2771 C CA . ALA A 1 357 ? -8.067 -0.078 -2.323 1.00 97.88 357 ALA A CA 1
ATOM 2772 C C . ALA A 1 357 ? -7.133 -1.052 -1.583 1.00 97.88 357 ALA A C 1
ATOM 2774 O O . ALA A 1 357 ? -5.918 -0.972 -1.756 1.00 97.88 357 ALA A O 1
ATOM 2775 N N . LEU A 1 358 ? -7.685 -1.978 -0.792 1.00 97.38 358 LEU A N 1
ATOM 2776 C CA . LEU A 1 358 ? -6.936 -3.035 -0.100 1.00 97.38 358 LEU A CA 1
ATOM 2777 C C . LEU A 1 358 ? -6.794 -4.323 -0.935 1.00 97.38 358 LEU A C 1
ATOM 2779 O O . LEU A 1 358 ? -6.172 -5.281 -0.477 1.00 97.38 358 LEU A O 1
ATOM 2783 N N . THR A 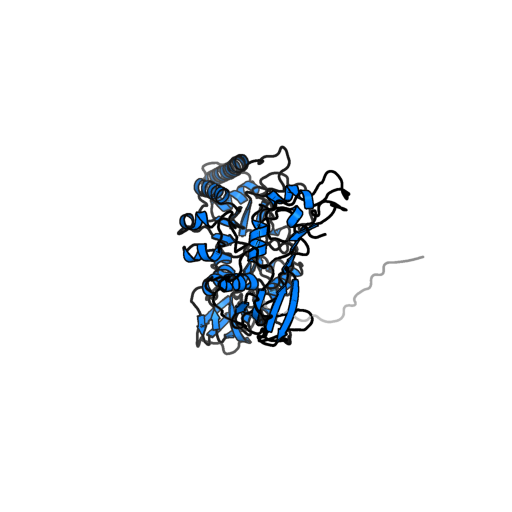1 359 ? -7.414 -4.392 -2.121 1.00 98.56 359 THR A N 1
ATOM 2784 C CA . THR A 1 359 ? -7.514 -5.623 -2.926 1.00 98.56 359 THR A CA 1
ATOM 2785 C C . THR A 1 359 ? -7.265 -5.342 -4.416 1.00 98.56 359 THR A C 1
ATOM 2787 O O . THR A 1 359 ? -6.115 -5.216 -4.843 1.00 98.56 359 THR A O 1
ATOM 2790 N N . ILE A 1 360 ? -8.317 -5.233 -5.235 1.00 98.62 360 ILE A N 1
ATOM 2791 C CA . ILE A 1 360 ? -8.246 -5.203 -6.700 1.00 98.62 360 ILE A CA 1
ATOM 2792 C C . ILE A 1 360 ? -7.397 -4.053 -7.249 1.00 98.62 360 ILE A C 1
ATOM 2794 O O . ILE A 1 360 ? -6.741 -4.222 -8.274 1.00 98.62 360 ILE A O 1
ATOM 2798 N N . ASN A 1 361 ? -7.351 -2.892 -6.590 1.00 98.44 361 ASN A N 1
ATOM 2799 C CA . ASN A 1 361 ? -6.535 -1.777 -7.076 1.00 98.44 361 ASN A CA 1
ATOM 2800 C C . ASN A 1 361 ? -5.034 -2.039 -6.886 1.00 98.44 361 ASN A C 1
ATOM 2802 O O . ASN A 1 361 ? -4.243 -1.667 -7.756 1.00 98.44 361 ASN A O 1
ATOM 2806 N N . GLY A 1 362 ? -4.652 -2.760 -5.828 1.00 97.44 362 GLY A N 1
ATOM 2807 C CA . GLY A 1 362 ? -3.296 -3.283 -5.665 1.00 97.44 362 GLY A CA 1
ATOM 2808 C C . GLY A 1 362 ? -2.954 -4.311 -6.746 1.00 97.44 362 GLY A C 1
ATOM 2809 O O . GLY A 1 362 ? -1.903 -4.217 -7.377 1.00 97.44 362 GLY A O 1
ATOM 2810 N N . ALA A 1 363 ? -3.882 -5.225 -7.055 1.00 98.38 363 ALA A N 1
ATOM 2811 C CA . ALA A 1 363 ? -3.712 -6.193 -8.144 1.00 98.38 363 ALA A CA 1
ATOM 2812 C C . ALA A 1 363 ? -3.529 -5.514 -9.517 1.00 98.38 363 ALA A C 1
ATOM 2814 O O . ALA A 1 363 ? -2.641 -5.897 -10.281 1.00 98.38 363 ALA A O 1
ATOM 2815 N N . LYS A 1 364 ? -4.299 -4.457 -9.814 1.00 98.06 364 LYS A N 1
ATOM 2816 C CA . LYS A 1 364 ? -4.140 -3.648 -11.038 1.00 98.06 364 LYS A CA 1
ATOM 2817 C C . LYS A 1 364 ? -2.777 -2.951 -11.085 1.00 98.06 364 LYS A C 1
ATOM 2819 O O . LYS A 1 364 ? -2.128 -2.967 -12.129 1.00 98.06 364 LYS A O 1
ATOM 2824 N N . ALA A 1 365 ? -2.298 -2.401 -9.962 1.00 96.81 365 ALA A N 1
ATOM 2825 C CA . ALA A 1 365 ? -0.961 -1.797 -9.861 1.00 96.81 365 ALA A CA 1
ATOM 2826 C C . ALA A 1 365 ? 0.181 -2.806 -10.103 1.00 96.81 365 ALA A C 1
ATOM 2828 O O . ALA A 1 365 ? 1.313 -2.409 -10.377 1.00 96.81 365 ALA A O 1
ATOM 2829 N N . MET A 1 366 ? -0.124 -4.104 -10.027 1.00 94.50 366 MET A N 1
ATOM 2830 C CA . MET A 1 366 ? 0.782 -5.226 -10.283 1.00 94.50 366 MET A CA 1
ATOM 2831 C C . MET A 1 366 ? 0.571 -5.887 -11.657 1.00 94.50 366 MET A C 1
ATOM 2833 O O . MET A 1 366 ? 1.354 -6.762 -12.035 1.00 94.50 366 MET A O 1
ATOM 2837 N N . MET A 1 367 ? -0.469 -5.495 -12.405 1.00 96.81 367 MET A N 1
ATOM 2838 C CA . MET A 1 367 ? -0.963 -6.207 -13.596 1.00 96.81 367 MET A CA 1
ATOM 2839 C C . MET A 1 367 ? -1.266 -7.690 -13.309 1.00 96.81 367 MET A C 1
ATOM 2841 O O . MET A 1 367 ? -0.790 -8.575 -14.023 1.00 96.81 367 MET A O 1
ATOM 2845 N N . LEU A 1 368 ? -1.981 -7.947 -12.211 1.00 98.06 368 LEU A N 1
ATOM 2846 C CA . LEU A 1 368 ? -2.383 -9.279 -11.734 1.00 98.06 368 LEU A CA 1
ATOM 2847 C C . LEU A 1 368 ? -3.881 -9.345 -11.376 1.00 98.06 368 LEU A C 1
ATOM 2849 O O . LEU A 1 368 ? -4.328 -10.283 -10.713 1.00 98.06 368 LEU A O 1
ATOM 2853 N N . ASP A 1 369 ? -4.664 -8.347 -11.788 1.00 98.06 369 ASP A N 1
ATOM 2854 C CA . ASP A 1 369 ? -6.106 -8.256 -11.538 1.00 98.06 369 ASP A CA 1
ATOM 2855 C C . ASP A 1 369 ? -6.930 -9.308 -12.295 1.00 98.06 369 ASP A C 1
ATOM 2857 O O . ASP A 1 369 ? -8.099 -9.510 -11.981 1.00 98.06 369 ASP A O 1
ATOM 2861 N N . ASP A 1 370 ? -6.328 -10.038 -13.234 1.00 97.81 370 ASP A N 1
ATOM 2862 C CA . ASP A 1 370 ? -6.892 -11.235 -13.862 1.00 97.81 370 ASP A CA 1
ATOM 2863 C C . ASP A 1 370 ? -6.800 -12.484 -12.966 1.00 97.81 370 ASP A C 1
ATOM 2865 O O . ASP A 1 370 ? -7.549 -13.441 -13.166 1.00 97.81 370 ASP A O 1
ATOM 2869 N N . ARG A 1 371 ? -5.913 -12.477 -11.961 1.00 98.25 371 ARG A N 1
ATOM 2870 C CA . ARG A 1 371 ? -5.664 -13.618 -11.068 1.00 98.25 371 ARG A CA 1
ATOM 2871 C C . ARG A 1 371 ? -6.141 -13.420 -9.638 1.00 98.25 371 ARG A C 1
ATOM 2873 O O . ARG A 1 371 ? -6.617 -14.387 -9.052 1.00 98.25 371 ARG A O 1
ATOM 2880 N N . ILE A 1 372 ? -5.984 -12.224 -9.071 1.00 98.75 372 ILE A N 1
ATOM 2881 C CA . ILE A 1 372 ? -6.216 -11.950 -7.642 1.00 98.75 372 ILE A CA 1
ATOM 2882 C C . ILE A 1 372 ? -6.971 -10.631 -7.423 1.00 98.75 372 ILE A C 1
ATOM 2884 O O . ILE A 1 372 ? -7.151 -9.836 -8.344 1.00 98.75 372 ILE A O 1
ATOM 2888 N N . GLY A 1 373 ? -7.407 -10.390 -6.184 1.00 98.12 373 GLY A N 1
ATOM 2889 C CA . GLY A 1 373 ? -7.981 -9.111 -5.746 1.00 98.12 373 GLY A CA 1
ATOM 2890 C C . GLY A 1 373 ? -9.506 -9.004 -5.828 1.00 98.12 373 GLY A C 1
ATOM 2891 O O . GLY A 1 373 ? -10.055 -7.991 -5.412 1.00 98.12 373 GLY A O 1
ATOM 2892 N N . SER A 1 374 ? -10.207 -10.027 -6.319 1.00 98.75 374 SER A N 1
ATOM 2893 C CA . SER A 1 374 ? -11.674 -10.115 -6.269 1.00 98.75 374 SER A CA 1
ATOM 2894 C C . SER A 1 374 ? -12.142 -11.571 -6.240 1.00 98.75 374 SER A C 1
ATOM 2896 O O . SER A 1 374 ? -11.386 -12.483 -6.579 1.00 98.75 374 SER A O 1
ATOM 2898 N N . ILE A 1 375 ? -13.395 -11.793 -5.831 1.00 98.81 375 ILE A N 1
ATOM 2899 C CA . ILE A 1 375 ? -14.003 -13.131 -5.787 1.00 98.81 375 ILE A CA 1
ATOM 2900 C C . ILE A 1 375 ? -14.793 -13.342 -7.078 1.00 98.81 375 ILE A C 1
ATOM 2902 O O . ILE A 1 375 ? -15.964 -12.974 -7.170 1.00 98.81 375 ILE A O 1
ATOM 2906 N N . GLU A 1 376 ? -14.139 -13.918 -8.085 1.00 98.50 376 GLU A N 1
ATOM 2907 C CA . GLU A 1 376 ? -14.719 -14.179 -9.407 1.00 98.50 376 GLU A CA 1
ATOM 2908 C C . GLU A 1 376 ? -14.303 -15.563 -9.922 1.00 98.50 376 GLU A C 1
ATOM 2910 O O . GLU A 1 376 ? -13.179 -15.999 -9.654 1.00 98.50 376 GLU A O 1
ATOM 2915 N N . PRO A 1 377 ? -15.158 -16.257 -10.697 1.00 98.44 377 PRO A N 1
ATOM 2916 C CA . PRO A 1 377 ? -14.782 -17.520 -11.321 1.00 98.44 377 PRO A CA 1
ATOM 2917 C C . PRO A 1 377 ? -13.496 -17.408 -12.158 1.00 98.44 377 PRO A C 1
ATOM 2919 O O . PRO A 1 377 ? -13.322 -16.473 -12.935 1.00 98.44 377 PRO A O 1
ATOM 2922 N N . GLY A 1 378 ? -12.601 -18.386 -12.017 1.00 98.25 378 GLY A N 1
ATOM 2923 C CA . GLY A 1 378 ? -11.311 -18.471 -12.710 1.00 98.25 378 GLY A CA 1
ATOM 2924 C C . GLY A 1 378 ? -10.128 -17.840 -11.964 1.00 98.25 378 GLY A C 1
ATOM 2925 O O . GLY A 1 378 ? -8.977 -18.234 -12.210 1.00 98.25 378 GLY A O 1
ATOM 2926 N N . LYS A 1 379 ? -10.391 -16.925 -11.021 1.00 98.75 379 LYS A N 1
ATOM 2927 C CA . LYS A 1 379 ? -9.360 -16.319 -10.168 1.00 98.75 379 LYS A CA 1
ATOM 2928 C C . LYS A 1 379 ? -8.824 -17.307 -9.142 1.00 98.75 379 LYS A C 1
ATOM 2930 O O . LYS A 1 379 ? -9.448 -18.328 -8.843 1.00 98.75 379 LYS A O 1
ATOM 2935 N N . ASP A 1 380 ? -7.630 -17.022 -8.643 1.00 98.75 380 ASP A N 1
ATOM 2936 C CA . ASP A 1 380 ? -7.016 -17.809 -7.582 1.00 98.75 380 ASP A CA 1
ATOM 2937 C C . ASP A 1 380 ? -7.869 -17.688 -6.311 1.00 98.75 380 ASP A C 1
ATOM 2939 O O . ASP A 1 380 ? -8.384 -16.615 -5.990 1.00 98.75 380 ASP A O 1
ATOM 2943 N N . ALA A 1 381 ? -8.063 -18.800 -5.602 1.00 98.56 381 ALA A N 1
ATOM 2944 C CA . ALA A 1 381 ? -8.923 -18.852 -4.423 1.00 98.56 381 ALA A CA 1
ATOM 2945 C C . ALA A 1 381 ? -8.203 -18.333 -3.168 1.00 98.56 381 ALA A C 1
ATOM 2947 O O . ALA A 1 381 ? -7.954 -19.079 -2.219 1.00 98.56 381 ALA A O 1
ATOM 2948 N N . ASP A 1 382 ? -7.890 -17.039 -3.192 1.00 98.75 382 ASP A N 1
ATOM 2949 C CA . ASP A 1 382 ? -7.301 -16.293 -2.086 1.00 98.75 382 ASP A CA 1
ATOM 2950 C C . ASP A 1 382 ? -8.428 -15.590 -1.312 1.00 98.75 382 ASP A C 1
ATOM 2952 O O . ASP A 1 382 ? -9.014 -14.625 -1.808 1.00 98.75 382 ASP A O 1
ATOM 2956 N N . LEU A 1 383 ? -8.778 -16.086 -0.122 1.00 98.75 383 LEU A N 1
ATOM 2957 C CA . LEU A 1 383 ? -9.992 -15.687 0.607 1.00 98.75 383 LEU A CA 1
ATOM 2958 C C . LEU A 1 383 ? -9.725 -15.507 2.101 1.00 98.75 383 LEU A C 1
ATOM 2960 O O . LEU A 1 383 ? -8.974 -16.275 2.698 1.00 98.75 383 LEU A O 1
ATOM 2964 N N . VAL A 1 384 ? -10.412 -14.549 2.718 1.00 98.44 384 VAL A N 1
ATOM 2965 C CA . VAL A 1 384 ? -10.409 -14.326 4.171 1.00 98.44 384 VAL A CA 1
ATOM 2966 C C . VAL A 1 384 ? -11.823 -14.545 4.695 1.00 98.44 384 VAL A C 1
ATOM 2968 O O . VAL A 1 384 ? -12.767 -13.925 4.207 1.00 98.44 384 VAL A O 1
ATOM 2971 N N . LEU A 1 385 ? -11.964 -15.438 5.672 1.00 98.25 385 LEU A N 1
ATOM 2972 C CA . LEU A 1 385 ? -13.218 -15.763 6.353 1.00 98.25 385 LEU A CA 1
ATOM 2973 C C . LEU A 1 385 ? -13.218 -15.089 7.720 1.00 98.25 385 LEU A C 1
ATOM 2975 O O . LEU A 1 385 ? -12.233 -15.204 8.456 1.00 98.25 385 LEU A O 1
ATOM 2979 N N . LEU A 1 386 ? -14.311 -14.405 8.049 1.00 95.81 386 LEU A N 1
ATOM 2980 C CA . LEU A 1 386 ? -14.430 -13.611 9.264 1.00 95.81 386 LEU A CA 1
ATOM 2981 C C . LEU A 1 386 ? -15.716 -13.908 10.043 1.00 95.81 386 LEU A C 1
ATOM 2983 O O . LEU A 1 386 ? -16.766 -14.175 9.452 1.00 95.81 386 LEU A O 1
ATOM 2987 N N . ASP A 1 387 ? -15.620 -13.774 11.366 1.00 91.75 387 ASP A N 1
ATOM 2988 C CA . ASP A 1 387 ? -16.712 -13.916 12.348 1.00 91.75 387 ASP A CA 1
ATOM 2989 C C . ASP A 1 387 ? -17.448 -12.594 12.633 1.00 91.75 387 ASP A C 1
ATOM 2991 O O . ASP A 1 387 ? -18.090 -12.422 13.667 1.00 91.75 387 ASP A O 1
ATOM 2995 N N . GLY A 1 388 ? -17.278 -11.613 11.752 1.00 90.00 388 GLY A N 1
ATOM 2996 C CA . GLY A 1 388 ? -17.866 -10.296 11.892 1.00 90.00 388 GLY A CA 1
ATOM 2997 C C . GLY A 1 388 ? -17.396 -9.353 10.796 1.00 90.00 388 GLY A C 1
ATOM 2998 O O . GLY A 1 388 ? -16.645 -9.726 9.889 1.00 90.00 388 GLY A O 1
ATOM 2999 N N . HIS A 1 389 ? -17.847 -8.104 10.880 1.00 90.12 389 HIS A N 1
ATOM 3000 C CA . HIS A 1 389 ? -17.557 -7.104 9.861 1.00 90.12 389 HIS A CA 1
ATOM 3001 C C . HIS A 1 389 ? -16.043 -6.871 9.700 1.00 90.12 389 HIS A C 1
ATOM 3003 O O . HIS A 1 389 ? -15.322 -6.690 10.678 1.00 90.12 389 HIS A O 1
ATOM 3009 N N . PHE A 1 390 ? -15.551 -6.809 8.461 1.00 88.12 390 PHE A N 1
ATOM 3010 C CA . PHE A 1 390 ? -14.112 -6.763 8.159 1.00 88.12 390 PHE A CA 1
ATOM 3011 C C . PHE A 1 390 ? -13.412 -5.447 8.535 1.00 88.12 390 PHE A C 1
ATOM 3013 O O . PHE A 1 390 ? -12.190 -5.427 8.613 1.00 88.12 390 PHE A O 1
ATOM 3020 N N . PHE A 1 391 ? -14.150 -4.375 8.831 1.00 90.94 391 PHE A N 1
ATOM 3021 C CA . PHE A 1 391 ? -13.595 -3.144 9.426 1.00 90.94 391 PHE A CA 1
ATOM 3022 C C . PHE A 1 391 ? -13.924 -2.964 10.913 1.00 90.94 391 PHE A C 1
ATOM 3024 O O . PHE A 1 391 ? -13.649 -1.911 11.494 1.00 90.94 391 PHE A O 1
ATOM 3031 N N . ASP A 1 392 ? -14.495 -3.986 11.552 1.00 87.56 392 ASP A N 1
ATOM 3032 C CA . ASP A 1 392 ? -14.566 -4.027 13.005 1.00 87.56 392 ASP A CA 1
ATOM 3033 C C . ASP A 1 392 ? -13.232 -4.509 13.587 1.00 87.56 392 ASP A C 1
ATOM 3035 O O . ASP A 1 392 ? -12.910 -5.694 13.570 1.00 87.56 392 ASP A O 1
ATOM 3039 N N . LEU A 1 393 ? -12.474 -3.559 14.131 1.00 84.38 393 LEU A N 1
ATOM 3040 C CA . LEU A 1 393 ? -11.178 -3.795 14.769 1.00 84.38 393 LEU A CA 1
ATOM 3041 C C . LEU A 1 393 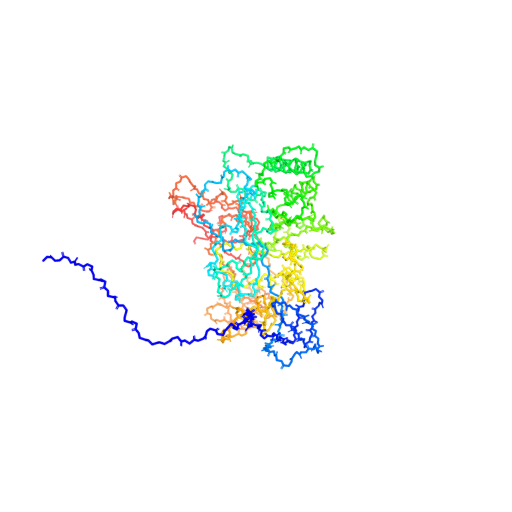? -11.275 -3.984 16.289 1.00 84.38 393 LEU A C 1
ATOM 3043 O O . LEU A 1 393 ? -10.260 -3.968 16.980 1.00 84.38 393 LEU A O 1
ATOM 3047 N N . THR A 1 394 ? -12.483 -4.102 16.849 1.00 75.12 394 THR A N 1
ATOM 3048 C CA . THR A 1 394 ? -12.641 -4.358 18.292 1.00 75.12 394 THR A CA 1
ATOM 3049 C C . THR A 1 394 ? -12.221 -5.773 18.685 1.00 75.12 394 THR A C 1
ATOM 3051 O O . THR A 1 394 ? -11.935 -6.021 19.856 1.00 75.12 394 THR A O 1
ATOM 3054 N N . ALA A 1 395 ? -12.165 -6.685 17.712 1.00 74.56 395 ALA A N 1
ATOM 3055 C CA . ALA A 1 395 ? -11.667 -8.048 17.832 1.00 74.56 395 ALA A CA 1
ATOM 3056 C C . ALA A 1 395 ? -10.753 -8.380 16.657 1.00 74.56 395 ALA A C 1
ATOM 3058 O O . ALA A 1 395 ? -10.861 -7.804 15.574 1.00 74.56 395 ALA A O 1
ATOM 3059 N N . ASP A 1 396 ? -9.954 -9.425 16.823 1.00 82.38 396 ASP A N 1
ATOM 3060 C CA . ASP A 1 396 ? -9.342 -10.088 15.683 1.00 82.38 396 ASP A CA 1
ATOM 3061 C C . ASP A 1 396 ? -10.394 -10.887 14.900 1.00 82.38 396 ASP A C 1
ATOM 3063 O O . ASP A 1 396 ? -10.602 -12.051 15.204 1.00 82.38 396 ASP A O 1
ATOM 3067 N N . ARG A 1 397 ? -11.085 -10.279 13.925 1.00 88.31 397 ARG A N 1
ATOM 3068 C CA . ARG A 1 397 ? -12.196 -10.943 13.203 1.00 88.31 397 ARG A CA 1
ATOM 3069 C C . ARG A 1 397 ? -11.798 -12.057 12.225 1.00 88.31 397 ARG A C 1
ATOM 3071 O O . ARG A 1 397 ? -12.678 -12.681 11.647 1.00 88.31 397 ARG A O 1
ATOM 3078 N N . ILE A 1 398 ? -10.510 -12.286 11.964 1.00 93.00 398 ILE A N 1
ATOM 3079 C CA . ILE A 1 398 ? -10.079 -13.242 10.931 1.00 93.00 398 ILE A CA 1
ATOM 3080 C C . ILE A 1 398 ? -10.080 -14.652 11.506 1.00 93.00 398 ILE A C 1
ATOM 3082 O O . ILE A 1 398 ? -9.274 -14.977 12.372 1.00 93.00 398 ILE A O 1
ATOM 3086 N N . GLU A 1 399 ? -10.961 -15.510 10.999 1.00 94.56 399 GLU A N 1
ATOM 3087 C CA . GLU A 1 399 ? -11.035 -16.907 11.421 1.00 94.56 399 GLU A CA 1
ATOM 3088 C C . GLU A 1 399 ? -10.132 -17.798 10.588 1.00 94.56 399 GLU A C 1
ATOM 3090 O O . GLU A 1 399 ? -9.445 -18.662 11.130 1.00 94.56 399 GLU A O 1
ATOM 3095 N N . ARG A 1 400 ? -10.167 -17.627 9.263 1.00 96.94 400 ARG A N 1
ATOM 3096 C CA . ARG A 1 400 ? -9.433 -18.478 8.325 1.00 96.94 400 ARG A CA 1
ATOM 3097 C C . ARG A 1 400 ? -8.950 -17.694 7.121 1.00 96.94 400 ARG A C 1
ATOM 3099 O O . ARG A 1 400 ? -9.639 -16.793 6.648 1.00 96.94 400 ARG A O 1
ATOM 3106 N N . VAL A 1 401 ? -7.798 -18.090 6.590 1.00 98.06 401 VAL A N 1
ATOM 3107 C CA . VAL A 1 401 ? -7.261 -17.545 5.338 1.00 98.06 401 VAL A CA 1
ATOM 3108 C C . VAL A 1 401 ? -6.907 -18.679 4.394 1.00 98.06 401 VAL A C 1
ATOM 3110 O O . VAL A 1 401 ? -6.202 -19.620 4.768 1.00 98.06 401 VAL A O 1
ATOM 3113 N N . PHE A 1 402 ? -7.413 -18.571 3.171 1.00 98.56 402 PHE A N 1
ATOM 3114 C CA . PHE A 1 402 ? -7.094 -19.452 2.062 1.00 98.56 402 PHE A CA 1
ATOM 3115 C C . PHE A 1 402 ? -6.164 -18.741 1.086 1.00 98.56 402 PHE A C 1
ATOM 3117 O O . PHE A 1 402 ? -6.367 -17.564 0.789 1.00 98.56 402 PHE A O 1
ATOM 3124 N N . VAL A 1 403 ? -5.174 -19.466 0.573 1.00 98.44 403 VAL A N 1
ATOM 3125 C CA . VAL A 1 403 ? -4.280 -19.020 -0.503 1.00 98.44 403 VAL A CA 1
ATOM 3126 C C . VAL A 1 403 ? -4.184 -20.150 -1.514 1.00 98.44 403 VAL A C 1
ATOM 3128 O O . VAL A 1 403 ? -3.939 -21.293 -1.131 1.00 98.44 403 VAL A O 1
ATOM 3131 N N . ASP A 1 404 ? -4.452 -19.862 -2.787 1.00 97.56 404 ASP A N 1
ATOM 3132 C CA . ASP A 1 404 ? -4.590 -20.880 -3.836 1.00 97.56 404 ASP A CA 1
ATOM 3133 C C . ASP A 1 404 ? -5.536 -22.023 -3.410 1.00 97.56 404 ASP A C 1
ATOM 3135 O O . ASP A 1 404 ? -5.265 -23.205 -3.630 1.00 97.56 404 ASP A O 1
ATOM 3139 N N . GLY A 1 405 ? -6.635 -21.690 -2.722 1.00 96.88 405 GLY A N 1
ATOM 3140 C CA . GLY A 1 405 ? -7.626 -22.653 -2.231 1.00 96.88 405 GLY A CA 1
ATOM 3141 C C . GLY A 1 405 ? -7.160 -23.568 -1.092 1.00 96.88 405 GLY A C 1
ATOM 3142 O O . GLY A 1 405 ? -7.922 -24.436 -0.662 1.00 96.88 405 GLY A O 1
ATOM 3143 N N . VAL A 1 406 ? -5.942 -23.385 -0.581 1.00 96.31 406 VAL A N 1
ATOM 3144 C CA . VAL A 1 406 ? -5.393 -24.117 0.565 1.00 96.31 406 VAL A CA 1
ATOM 3145 C C . VAL A 1 406 ? -5.637 -23.315 1.837 1.00 96.31 406 VAL A C 1
ATOM 3147 O O . VAL A 1 406 ? -5.376 -22.120 1.869 1.00 96.31 406 VAL A O 1
ATOM 3150 N N . LEU A 1 407 ? -6.127 -23.966 2.897 1.00 97.12 407 LEU A N 1
ATOM 3151 C CA . LEU A 1 407 ? -6.248 -23.349 4.221 1.00 97.12 407 LEU A CA 1
ATOM 3152 C C . LEU A 1 407 ? -4.845 -23.140 4.815 1.00 97.12 407 LEU A C 1
ATOM 3154 O O . LEU A 1 407 ? -4.211 -24.107 5.237 1.00 97.12 407 LEU A O 1
ATOM 3158 N N . GLU A 1 408 ? -4.381 -21.894 4.849 1.00 96.19 408 GLU A N 1
ATOM 3159 C CA . GLU A 1 408 ? -3.050 -21.508 5.338 1.00 96.19 408 GLU A CA 1
ATOM 3160 C C . GLU A 1 408 ? -3.111 -20.877 6.744 1.00 96.19 408 GLU A C 1
ATOM 3162 O O . GLU A 1 408 ? -2.135 -20.881 7.488 1.00 96.19 408 GLU A O 1
ATOM 3167 N N . TYR A 1 409 ? -4.25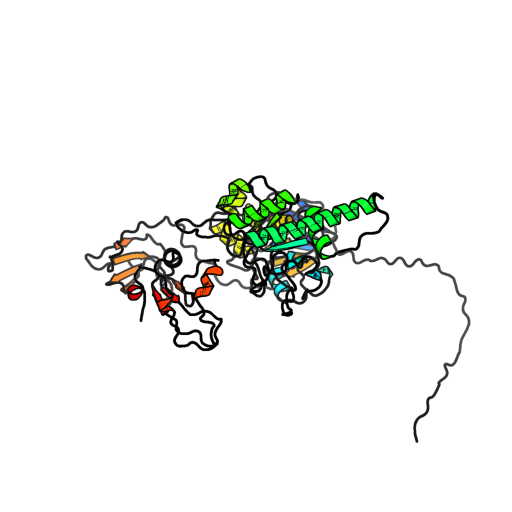9 -20.360 7.172 1.00 95.44 409 TYR A N 1
ATOM 3168 C CA . TYR A 1 409 ? -4.422 -19.857 8.536 1.00 95.44 409 TYR A CA 1
ATOM 3169 C C . TYR A 1 409 ? -5.766 -20.270 9.106 1.00 95.44 409 TYR A C 1
ATOM 3171 O O . TYR A 1 409 ? -6.777 -20.210 8.409 1.00 95.44 409 TYR A O 1
ATOM 3179 N N . GLU A 1 410 ? -5.766 -20.651 10.379 1.00 94.88 410 GLU A N 1
ATOM 3180 C CA . GLU A 1 410 ? -6.959 -20.846 11.192 1.00 94.88 410 GLU A CA 1
ATOM 3181 C C . GLU A 1 410 ? -6.665 -20.307 12.596 1.00 94.88 410 GLU A C 1
ATOM 3183 O O . GLU A 1 410 ? -5.665 -20.678 13.215 1.00 94.88 410 GLU A O 1
ATOM 3188 N N . ARG A 1 411 ? -7.499 -19.378 13.065 1.00 88.94 411 ARG A N 1
ATOM 3189 C CA . ARG A 1 411 ? -7.377 -18.743 14.378 1.00 88.94 411 ARG A CA 1
ATOM 3190 C C . ARG A 1 411 ? -7.702 -19.766 15.470 1.00 88.94 411 ARG A C 1
ATOM 3192 O O . ARG A 1 411 ? -8.737 -20.427 15.414 1.00 88.94 411 ARG A O 1
ATOM 3199 N N . GLU A 1 412 ? -6.839 -19.877 16.477 1.00 83.62 412 GLU A N 1
ATOM 3200 C CA . GLU A 1 412 ? -7.158 -20.620 17.705 1.00 83.62 412 GLU A CA 1
ATOM 3201 C C . GLU A 1 412 ? -8.222 -19.871 18.530 1.00 83.62 412 GLU A C 1
ATOM 3203 O O . GLU A 1 412 ? -8.442 -18.680 18.336 1.00 83.62 412 GLU A O 1
ATOM 3208 N N . GLU A 1 413 ? -8.916 -20.547 19.446 1.00 70.94 413 GLU A N 1
ATOM 3209 C CA . GLU A 1 413 ? -9.999 -19.936 20.228 1.00 70.94 413 GLU A CA 1
ATOM 3210 C C . GLU A 1 413 ? -9.482 -18.743 21.065 1.00 70.94 413 GLU A C 1
ATOM 3212 O O . GLU A 1 413 ? -8.662 -18.911 21.970 1.00 70.94 413 GLU A O 1
ATOM 3217 N N . VAL A 1 414 ? -9.954 -17.525 20.765 1.00 59.12 414 VAL A N 1
ATOM 3218 C CA . VAL A 1 414 ? -9.609 -16.304 21.511 1.00 59.12 414 VAL A CA 1
ATOM 3219 C C . VAL A 1 414 ? -10.846 -15.795 22.244 1.00 59.12 414 VAL A C 1
ATOM 3221 O O . VAL A 1 414 ? -11.853 -15.453 21.629 1.00 59.12 414 VAL A O 1
ATOM 3224 N N . LEU A 1 415 ? -10.764 -15.698 23.573 1.00 53.31 415 LEU A N 1
ATOM 3225 C CA . LEU A 1 415 ? -11.780 -15.021 24.378 1.00 53.31 415 LEU A CA 1
ATOM 3226 C C . LEU A 1 415 ? -11.620 -13.508 24.215 1.00 53.31 415 LEU A C 1
ATOM 3228 O O . LEU A 1 415 ? -10.690 -12.913 24.762 1.00 53.31 415 LEU A O 1
ATOM 3232 N N . GLN A 1 416 ? -12.533 -12.883 23.477 1.00 54.78 416 GLN A N 1
ATOM 3233 C CA . GLN A 1 416 ? -12.597 -11.431 23.394 1.00 54.78 416 GLN A CA 1
ATOM 3234 C C . GLN A 1 416 ? -13.087 -10.866 24.735 1.00 54.78 416 GLN A C 1
ATOM 3236 O O . GLN A 1 416 ? -14.182 -11.191 25.195 1.00 54.78 416 GLN A O 1
ATOM 3241 N N . GLN A 1 417 ? -12.263 -10.034 25.371 1.00 50.94 417 GLN A N 1
ATOM 3242 C CA . GLN A 1 417 ? -12.643 -9.302 26.575 1.00 50.94 417 GLN A CA 1
ATOM 3243 C C . GLN A 1 417 ? -13.108 -7.898 26.188 1.00 50.94 417 GLN A C 1
ATOM 3245 O O . GLN A 1 417 ? -12.381 -7.167 25.524 1.00 50.94 417 GLN A O 1
ATOM 3250 N N . ASP A 1 418 ? -14.320 -7.575 26.639 1.00 52.66 418 ASP A N 1
ATOM 3251 C CA . ASP A 1 418 ? -14.984 -6.270 26.635 1.00 52.66 418 ASP A CA 1
ATOM 3252 C C . ASP A 1 418 ? -15.329 -5.643 25.268 1.00 52.66 418 ASP A C 1
ATOM 3254 O O . ASP A 1 418 ? -14.509 -5.459 24.374 1.00 52.66 418 ASP A O 1
ATOM 3258 N N . GLN A 1 419 ? -16.599 -5.254 25.119 1.00 55.66 419 GLN A N 1
ATOM 3259 C CA . GLN A 1 419 ? -17.071 -4.453 23.989 1.00 55.66 419 GLN A CA 1
ATOM 3260 C C . GLN A 1 419 ? -16.775 -2.968 24.232 1.00 55.66 419 GLN A C 1
ATOM 3262 O O . GLN A 1 419 ? -16.976 -2.458 25.338 1.00 55.66 419 GLN A O 1
ATOM 3267 N N . LEU A 1 420 ? -16.361 -2.243 23.187 1.00 58.88 420 LEU A N 1
ATOM 3268 C CA . LEU A 1 420 ? -16.226 -0.788 23.261 1.00 58.88 420 LEU A CA 1
ATOM 3269 C C . LEU A 1 420 ? -17.585 -0.138 23.549 1.00 58.88 420 LEU A C 1
ATOM 3271 O O . LEU A 1 420 ? -18.577 -0.387 22.863 1.00 58.88 420 LEU A O 1
ATOM 3275 N N . ARG A 1 421 ? -17.624 0.759 24.538 1.00 60.19 421 ARG A N 1
ATOM 3276 C CA . ARG A 1 421 ? -18.807 1.573 24.822 1.00 60.19 421 ARG A CA 1
ATOM 3277 C C . ARG A 1 421 ? -18.882 2.731 23.831 1.00 60.19 421 ARG A C 1
ATOM 3279 O O . ARG A 1 421 ? -18.034 3.618 23.849 1.00 60.19 421 ARG A O 1
ATOM 3286 N N . LEU A 1 422 ? -19.928 2.753 23.010 1.00 61.97 422 LEU A N 1
ATOM 3287 C CA . LEU A 1 422 ? -20.233 3.894 22.150 1.00 61.97 422 LEU A CA 1
ATOM 3288 C C . LEU A 1 422 ? -20.796 5.050 22.994 1.00 61.97 422 LEU A C 1
ATOM 3290 O O . LEU A 1 422 ? -21.726 4.875 23.781 1.00 61.97 422 LEU A O 1
ATOM 3294 N N . VAL A 1 423 ? -20.215 6.233 22.827 1.00 62.22 423 VAL A N 1
ATOM 3295 C CA . VAL A 1 423 ? -20.582 7.485 23.504 1.00 62.22 423 VAL A CA 1
ATOM 3296 C C . VAL A 1 423 ? -20.649 8.561 22.422 1.00 62.22 423 VAL A C 1
ATOM 3298 O O . VAL A 1 423 ? -19.691 9.286 22.183 1.00 62.22 423 VAL A O 1
ATOM 3301 N N . GLY A 1 424 ? -21.750 8.560 21.671 1.00 65.75 424 GLY A N 1
ATOM 3302 C CA . GLY A 1 424 ? -21.975 9.401 20.491 1.00 65.75 424 GLY A CA 1
ATOM 3303 C C . GLY A 1 424 ? -22.980 8.760 19.519 1.00 65.75 424 GLY A C 1
ATOM 3304 O O . GLY A 1 424 ? -23.469 7.663 19.804 1.00 65.75 424 GLY A O 1
ATOM 3305 N N . PRO A 1 425 ? -23.293 9.405 18.379 1.00 63.22 425 PRO A N 1
ATOM 3306 C CA . PRO A 1 425 ? -22.672 10.623 17.845 1.00 63.22 425 PRO A CA 1
ATOM 3307 C C . PRO A 1 425 ? -23.101 11.907 18.575 1.00 63.22 425 PRO A C 1
ATOM 3309 O O . PRO A 1 425 ? -24.159 11.957 19.199 1.00 63.22 425 PRO A O 1
ATOM 3312 N N . PHE A 1 426 ? -22.282 12.955 18.463 1.00 74.00 426 PHE A N 1
ATOM 3313 C CA . PHE A 1 426 ? -22.575 14.302 18.954 1.00 74.00 426 PHE A CA 1
ATOM 3314 C C . PHE A 1 426 ? -22.258 15.339 17.869 1.00 74.00 426 PHE A C 1
ATOM 3316 O O . PHE A 1 426 ? -21.318 15.151 17.102 1.00 74.00 426 PHE A O 1
ATOM 3323 N N . GLU A 1 427 ? -22.997 16.448 17.833 1.00 74.31 427 GLU A N 1
ATOM 3324 C CA . GLU A 1 427 ? -22.636 17.615 17.016 1.00 74.31 427 GLU A CA 1
ATOM 3325 C C . GLU A 1 427 ? -21.448 18.377 17.627 1.00 74.31 427 GLU A C 1
ATOM 3327 O O . GLU A 1 427 ? -21.185 18.260 18.837 1.00 74.31 427 GLU A O 1
ATOM 3332 N N . ALA A 1 428 ? -20.765 19.173 16.792 1.00 73.12 428 ALA A N 1
ATOM 3333 C CA . ALA A 1 428 ? -19.672 20.048 17.209 1.00 73.12 428 ALA A CA 1
ATOM 3334 C C . ALA A 1 428 ? -20.108 20.958 18.370 1.00 73.12 428 ALA A C 1
ATOM 3336 O O . ALA A 1 428 ? -21.230 21.459 18.402 1.00 73.12 428 ALA A O 1
ATOM 3337 N N . ILE A 1 429 ? -19.223 21.133 19.351 1.00 79.69 429 ILE A N 1
ATOM 3338 C CA . ILE A 1 429 ? -19.464 22.017 20.494 1.00 79.69 429 ILE A CA 1
ATOM 3339 C C . ILE A 1 429 ? -19.135 23.449 20.064 1.00 79.69 429 ILE A C 1
ATOM 3341 O O . ILE A 1 429 ? -18.057 23.691 19.521 1.00 79.69 429 ILE A O 1
ATOM 3345 N N . GLU A 1 430 ? -20.025 24.401 20.338 1.00 76.56 430 GLU A N 1
ATOM 3346 C CA . GLU A 1 430 ? -19.687 25.821 20.233 1.00 76.5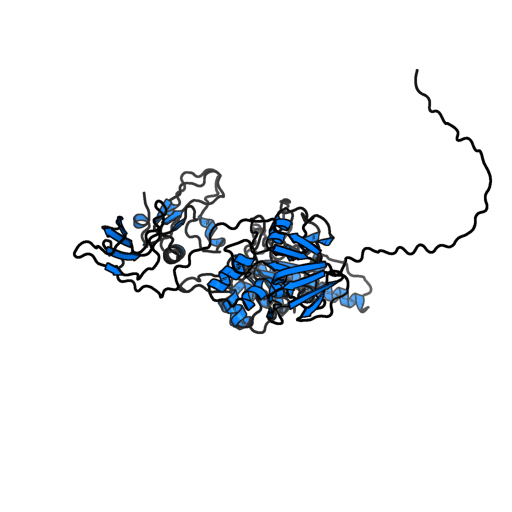6 430 GLU A CA 1
ATOM 3347 C C . GLU A 1 430 ? -18.787 26.222 21.404 1.00 76.56 430 GLU A C 1
ATOM 3349 O O . GLU A 1 430 ? -19.083 25.944 22.567 1.00 76.56 430 GLU A O 1
ATOM 3354 N N . ASN A 1 431 ? -17.654 26.859 21.108 1.00 77.44 431 ASN A N 1
ATOM 3355 C CA . ASN A 1 431 ? -16.749 27.298 22.158 1.00 77.44 431 ASN A CA 1
ATOM 3356 C C . ASN A 1 431 ? -17.299 28.558 22.844 1.00 77.44 431 ASN A C 1
ATOM 3358 O O . ASN A 1 431 ? -17.307 29.641 22.263 1.00 77.44 431 ASN A O 1
ATOM 3362 N N . GLU A 1 432 ? -17.726 28.407 24.095 1.00 80.38 432 GLU A N 1
ATOM 3363 C CA . GLU A 1 432 ? -18.254 29.488 24.934 1.00 80.38 432 GLU A CA 1
ATOM 3364 C C . GLU A 1 432 ? -17.159 30.245 25.713 1.00 80.38 432 GLU A C 1
ATOM 3366 O O . GLU A 1 432 ? -17.454 31.243 26.372 1.00 80.38 432 GLU A O 1
ATOM 3371 N N . PHE A 1 433 ? -15.898 29.797 25.635 1.00 83.06 433 PHE A N 1
ATOM 3372 C CA . PHE A 1 433 ? -14.762 30.399 26.341 1.00 83.06 433 PHE A CA 1
ATOM 3373 C C . PHE A 1 433 ? -13.779 31.085 25.385 1.00 83.06 433 PHE A C 1
ATOM 3375 O O . PHE A 1 433 ? -13.416 30.557 24.333 1.00 83.06 433 PHE A O 1
ATOM 3382 N N . GLY A 1 434 ? -13.294 32.262 25.770 1.00 76.69 434 GLY A N 1
ATOM 3383 C CA . GLY A 1 434 ? -12.209 32.960 25.091 1.00 76.69 434 GLY A CA 1
ATOM 3384 C C . GLY A 1 434 ? -10.825 32.378 25.424 1.00 76.69 434 GLY A C 1
ATOM 3385 O O . GLY A 1 434 ? -10.652 31.702 26.435 1.00 76.69 434 GLY A O 1
ATOM 3386 N N . PRO A 1 435 ? -9.789 32.681 24.619 1.00 68.56 435 PRO A N 1
ATOM 3387 C CA . PRO A 1 435 ? -8.428 32.164 24.821 1.00 68.56 435 PRO A CA 1
ATOM 3388 C C . PRO A 1 435 ? -7.758 32.615 26.134 1.00 68.56 435 PRO A C 1
ATOM 3390 O O . PRO A 1 435 ? -6.791 31.992 26.565 1.00 68.56 435 PRO A O 1
ATOM 3393 N N . GLU A 1 436 ? -8.271 33.668 26.775 1.00 76.38 436 GLU A N 1
ATOM 3394 C CA . GLU A 1 436 ? -7.777 34.190 28.060 1.00 76.38 436 GLU A CA 1
ATOM 3395 C C . GLU A 1 436 ? -8.561 33.647 29.273 1.00 76.38 436 GLU A C 1
ATOM 3397 O O . GLU A 1 436 ? -8.201 33.912 30.426 1.00 76.38 436 GLU A O 1
ATOM 3402 N N . ASP A 1 437 ? -9.628 32.871 29.042 1.00 83.31 437 ASP A N 1
ATOM 3403 C CA . ASP A 1 437 ? -10.452 32.323 30.115 1.00 83.31 437 ASP A CA 1
ATOM 3404 C C . ASP A 1 437 ? -9.721 31.175 30.813 1.00 83.31 437 ASP A C 1
ATOM 3406 O O . ASP A 1 437 ? -9.651 30.037 30.354 1.00 83.31 437 ASP A O 1
ATOM 3410 N N . SER A 1 438 ? -9.170 31.483 31.984 1.00 86.31 438 SER A N 1
ATOM 3411 C CA . SER A 1 438 ? -8.447 30.521 32.822 1.00 86.31 438 SER A CA 1
ATOM 3412 C C . SER A 1 438 ? -9.291 29.965 33.973 1.00 86.31 438 SER A C 1
ATOM 3414 O O . SER A 1 438 ? -8.826 29.095 34.708 1.00 86.31 438 SER A O 1
ATOM 3416 N N . THR A 1 439 ? -10.528 30.442 34.144 1.00 93.12 439 THR A N 1
ATOM 3417 C CA . THR A 1 439 ? -11.431 30.024 35.224 1.00 93.12 439 THR A CA 1
ATOM 3418 C C . THR A 1 439 ? -12.843 29.794 34.690 1.00 93.12 439 THR A C 1
ATOM 3420 O O . THR A 1 439 ? -13.516 30.745 34.303 1.00 93.12 439 THR A O 1
ATOM 3423 N N . TYR A 1 440 ? -13.296 28.541 34.691 1.00 93.94 440 TYR A N 1
ATOM 3424 C CA . TYR A 1 440 ? -14.566 28.113 34.103 1.00 93.94 440 TYR A CA 1
ATOM 3425 C C . TYR A 1 440 ? -15.001 26.738 34.632 1.00 93.94 440 TYR A C 1
ATOM 3427 O O . TYR A 1 440 ? -14.213 26.011 35.243 1.00 93.94 440 TYR A O 1
ATOM 3435 N N . ALA A 1 441 ? -16.252 26.355 34.379 1.00 94.56 441 ALA A N 1
ATOM 3436 C CA . ALA A 1 441 ? -16.758 25.013 34.635 1.00 94.56 441 ALA A CA 1
ATOM 3437 C C . ALA A 1 441 ? -17.319 24.361 33.367 1.00 94.56 441 ALA A C 1
ATOM 3439 O O . ALA A 1 441 ? -18.013 25.000 32.585 1.00 94.56 441 ALA A O 1
ATOM 3440 N N . ILE A 1 442 ? -17.056 23.068 33.200 1.00 94.38 442 ILE A N 1
ATOM 3441 C CA . ILE A 1 442 ? -17.661 22.217 32.174 1.00 94.38 442 ILE A CA 1
ATOM 3442 C C . ILE A 1 442 ? -18.630 21.278 32.887 1.00 94.38 442 ILE A C 1
ATOM 3444 O O . ILE A 1 442 ? -18.211 20.557 33.792 1.00 94.38 442 ILE A O 1
ATOM 3448 N N . ILE A 1 443 ? -19.906 21.281 32.513 1.00 94.56 443 ILE A N 1
ATOM 3449 C CA . ILE A 1 443 ? -20.941 20.445 33.141 1.00 94.56 443 ILE A CA 1
ATOM 3450 C C . ILE A 1 443 ? -21.518 19.432 32.156 1.00 94.56 443 ILE A C 1
ATOM 3452 O O . ILE A 1 443 ? -21.368 19.567 30.944 1.00 94.56 443 ILE A O 1
ATOM 3456 N N . ASN A 1 444 ? -22.208 18.421 32.694 1.00 92.25 444 ASN A N 1
ATOM 3457 C CA . ASN A 1 444 ? -22.754 17.297 31.927 1.00 92.25 444 ASN A CA 1
ATOM 3458 C C . ASN A 1 444 ? -21.693 16.560 31.125 1.00 92.25 444 ASN A C 1
ATOM 3460 O O . ASN A 1 444 ? -21.955 16.097 30.025 1.00 92.25 444 ASN A O 1
ATOM 3464 N N . ALA A 1 445 ? -20.493 16.438 31.668 1.00 91.94 445 ALA A N 1
ATOM 3465 C CA . ALA A 1 445 ? -19.439 15.697 31.014 1.00 91.94 445 ALA A CA 1
ATOM 3466 C C . ALA A 1 445 ? -19.511 14.211 31.373 1.00 91.94 445 ALA A C 1
ATOM 3468 O O . ALA A 1 445 ? -19.864 13.837 32.490 1.00 91.94 445 ALA A O 1
ATOM 3469 N N . HIS A 1 446 ? -19.118 13.346 30.450 1.00 91.12 446 HIS A N 1
ATOM 3470 C CA . HIS A 1 446 ? -18.656 12.007 30.783 1.00 91.12 446 HIS A CA 1
ATOM 3471 C C . HIS A 1 446 ? -17.132 12.061 30.884 1.00 91.12 446 HIS A C 1
ATOM 3473 O O . HIS A 1 446 ? -16.431 12.078 29.875 1.00 91.12 446 HIS A O 1
ATOM 3479 N N . VAL A 1 447 ? -16.614 12.178 32.109 1.00 92.81 447 VAL A N 1
ATOM 3480 C CA . VAL A 1 447 ? -15.189 12.460 32.335 1.00 92.81 447 VAL A CA 1
ATOM 3481 C C . VAL A 1 447 ? -14.413 11.171 32.546 1.00 92.81 447 VAL A C 1
ATOM 3483 O O . VAL A 1 447 ? -14.645 10.475 33.529 1.00 92.81 447 VAL A O 1
ATOM 3486 N N . PHE A 1 448 ? -13.428 10.892 31.698 1.00 90.75 448 PHE A N 1
ATOM 3487 C CA . PHE A 1 448 ? -12.441 9.841 31.928 1.00 90.75 448 PHE A CA 1
ATOM 3488 C C . PHE A 1 448 ? -11.289 10.409 32.751 1.00 90.75 448 PHE A C 1
ATOM 3490 O O . PHE A 1 448 ? -10.459 11.157 32.245 1.00 90.75 448 PHE A O 1
ATOM 3497 N N . THR A 1 449 ? -11.218 10.057 34.035 1.00 89.31 449 THR A N 1
ATOM 3498 C CA . THR A 1 449 ? -10.165 10.569 34.935 1.00 89.31 449 THR A CA 1
ATOM 3499 C C . THR A 1 449 ? -8.832 9.832 34.796 1.00 89.31 449 THR A C 1
ATOM 3501 O O . THR A 1 449 ? -7.843 10.239 35.406 1.00 89.31 449 THR A O 1
ATOM 3504 N N . VAL A 1 450 ? -8.808 8.746 34.012 1.00 85.31 450 VAL A N 1
ATOM 3505 C CA . VAL A 1 450 ? -7.714 7.772 33.849 1.00 85.31 450 VAL A CA 1
ATOM 3506 C C . VAL A 1 450 ? -7.438 6.963 35.123 1.00 85.31 450 VAL A C 1
ATOM 3508 O O . VAL A 1 450 ? -7.518 5.742 35.089 1.00 85.31 450 VAL A O 1
ATOM 3511 N N . ASN A 1 451 ? -7.190 7.613 36.261 1.00 81.75 451 ASN A N 1
ATOM 3512 C CA . ASN A 1 451 ? -6.793 6.930 37.499 1.00 81.75 451 ASN A CA 1
ATOM 3513 C C . ASN A 1 451 ? -7.962 6.341 38.302 1.00 81.75 451 ASN A C 1
ATOM 3515 O O . ASN A 1 451 ? -7.761 5.378 39.035 1.00 81.75 451 ASN A O 1
ATOM 3519 N N . ASN A 1 452 ? -9.165 6.913 38.194 1.00 82.00 452 ASN A N 1
ATOM 3520 C CA . ASN A 1 452 ? -10.323 6.538 39.018 1.00 82.00 452 ASN A CA 1
ATOM 3521 C C . ASN A 1 452 ? -11.536 6.121 38.169 1.00 82.00 452 ASN A C 1
ATOM 3523 O O . ASN A 1 452 ? -12.675 6.260 38.607 1.00 82.00 452 ASN A O 1
ATOM 3527 N N . GLY A 1 453 ? -11.290 5.647 36.944 1.00 84.50 453 GLY A N 1
ATOM 3528 C CA . GLY A 1 453 ? -12.338 5.311 35.981 1.00 84.50 453 GLY A CA 1
ATOM 3529 C C . GLY A 1 453 ? -13.027 6.538 35.380 1.00 84.50 453 GLY A C 1
ATOM 3530 O O . GLY A 1 453 ? -12.478 7.651 35.358 1.00 84.50 453 GLY A O 1
ATOM 3531 N N . ASP A 1 454 ? -14.225 6.314 34.852 1.00 89.19 454 ASP A N 1
ATOM 3532 C CA . ASP A 1 454 ? -15.079 7.318 34.236 1.00 89.19 454 ASP A CA 1
ATOM 3533 C C . ASP A 1 454 ? -16.178 7.821 35.188 1.00 89.19 454 ASP A C 1
ATOM 3535 O O . ASP A 1 454 ? -16.749 7.071 35.976 1.00 89.19 454 ASP A O 1
ATOM 3539 N N . ILE A 1 455 ? -16.491 9.115 35.112 1.00 92.00 455 ILE A N 1
ATOM 3540 C CA . ILE A 1 455 ? -17.535 9.768 35.905 1.00 92.00 455 ILE A CA 1
ATOM 3541 C C . ILE A 1 455 ? -18.625 10.253 34.942 1.00 92.00 455 ILE A C 1
ATOM 3543 O O . ILE A 1 455 ? -18.411 11.235 34.223 1.00 92.00 455 ILE A O 1
ATOM 3547 N N . PRO A 1 456 ? -19.794 9.592 34.888 1.00 89.62 456 PRO A N 1
ATOM 3548 C CA . PRO A 1 456 ? -20.922 10.079 34.105 1.00 89.62 456 PRO A CA 1
ATOM 3549 C C . PRO A 1 456 ? -21.557 11.309 34.772 1.00 89.62 456 PRO A C 1
ATOM 3551 O O . PRO A 1 456 ? -21.575 11.421 35.999 1.00 89.62 456 PRO A O 1
ATOM 3554 N N . ASN A 1 457 ? -22.141 12.206 33.969 1.00 92.19 457 ASN A N 1
ATOM 3555 C CA . ASN A 1 457 ? -22.813 13.429 34.439 1.00 92.19 457 ASN A CA 1
ATOM 3556 C C . ASN A 1 457 ? -21.942 14.284 35.375 1.00 92.19 457 ASN A C 1
ATOM 3558 O O . ASN A 1 457 ? -22.412 14.762 36.407 1.00 92.19 457 ASN A O 1
ATOM 3562 N N . ALA A 1 458 ? -20.666 14.430 35.045 1.00 94.62 458 ALA A N 1
ATOM 3563 C CA . ALA A 1 458 ? -19.680 15.130 35.841 1.00 94.62 458 ALA A CA 1
ATOM 3564 C C . ALA A 1 458 ? -19.657 16.643 35.590 1.00 94.62 458 ALA A C 1
ATOM 3566 O O . ALA A 1 458 ? -20.048 17.135 34.526 1.00 94.62 458 ALA A O 1
ATOM 3567 N N . THR A 1 459 ? -19.123 17.359 36.578 1.00 96.06 459 THR A N 1
ATOM 3568 C CA . THR A 1 459 ? -18.670 18.744 36.483 1.00 96.06 459 THR A CA 1
ATOM 3569 C C . THR A 1 459 ? -17.151 18.800 36.632 1.00 96.06 459 THR A C 1
ATOM 3571 O O . THR A 1 459 ? -16.596 18.303 37.613 1.00 96.06 459 THR A O 1
ATOM 3574 N N . VAL A 1 460 ? -16.478 19.461 35.692 1.00 95.06 460 VAL A N 1
ATOM 3575 C CA . VAL A 1 460 ? -15.057 19.824 35.763 1.00 95.06 460 VAL A CA 1
ATOM 3576 C C . VAL A 1 460 ? -14.966 21.309 36.086 1.00 95.06 460 VAL A C 1
ATOM 3578 O O . VAL A 1 460 ? -15.498 22.130 35.351 1.00 95.06 460 VAL A O 1
ATOM 3581 N N . VAL A 1 461 ? -14.288 21.672 37.172 1.00 95.44 461 VAL A N 1
ATOM 3582 C CA . VAL A 1 461 ? -14.034 23.067 37.553 1.00 95.44 461 VAL A CA 1
ATOM 3583 C C . VAL A 1 461 ? -12.563 23.382 37.344 1.00 95.44 461 VAL A C 1
ATOM 3585 O O . VAL A 1 461 ? -11.691 22.764 37.966 1.00 95.44 461 VAL A O 1
ATOM 3588 N N . VAL A 1 462 ? -12.302 24.385 36.515 1.00 94.00 462 VAL A N 1
ATOM 3589 C CA . VAL A 1 462 ? -10.979 24.941 36.250 1.00 94.00 462 VAL A CA 1
ATOM 3590 C C . VAL A 1 462 ? -10.888 26.318 36.897 1.00 94.00 462 VAL A C 1
ATOM 3592 O O . VAL A 1 462 ? -11.791 27.141 36.770 1.00 94.00 462 VAL A O 1
ATOM 3595 N N . LYS A 1 463 ? -9.796 26.572 37.615 1.00 93.88 463 LYS A N 1
ATOM 3596 C CA . LYS A 1 463 ? -9.474 27.883 38.178 1.00 93.88 463 LYS A CA 1
ATOM 3597 C C . LYS A 1 463 ? -8.003 28.191 37.943 1.00 93.88 463 LYS A C 1
ATOM 3599 O O . LYS A 1 463 ? -7.151 27.356 38.245 1.00 93.88 463 LYS A O 1
ATOM 3604 N N . ASP A 1 464 ? -7.721 29.373 37.409 1.00 91.25 464 ASP A N 1
ATOM 3605 C CA . ASP A 1 464 ? -6.376 29.838 37.054 1.00 91.25 464 ASP A CA 1
ATOM 3606 C C . ASP A 1 464 ? -5.582 28.788 36.235 1.00 91.25 464 ASP A C 1
ATOM 3608 O O . ASP A 1 464 ? -4.404 28.519 36.484 1.00 91.25 464 ASP A O 1
ATOM 3612 N N . GLY A 1 465 ? -6.262 28.124 35.292 1.00 88.00 465 GLY A N 1
ATOM 3613 C CA . GLY A 1 465 ? -5.709 27.096 34.405 1.00 88.00 465 GLY A CA 1
ATOM 3614 C C . GLY A 1 465 ? -5.484 25.726 35.055 1.00 88.00 465 GLY A C 1
ATOM 3615 O O . GLY A 1 465 ? -4.821 24.874 34.464 1.00 88.00 465 GLY A O 1
ATOM 3616 N N . LYS A 1 466 ? -5.999 25.494 36.269 1.00 90.94 466 LYS A N 1
ATOM 3617 C CA . LYS A 1 466 ? -5.836 24.237 37.017 1.00 90.94 466 LYS A CA 1
ATOM 3618 C C . LYS A 1 466 ? -7.178 23.588 37.326 1.00 90.94 466 LYS A C 1
ATOM 3620 O O . LYS A 1 466 ? -8.112 24.265 37.749 1.00 90.94 466 LYS A O 1
ATOM 3625 N N . PHE A 1 467 ? -7.253 22.264 37.200 1.00 92.06 467 PHE A N 1
ATOM 3626 C CA . PHE A 1 467 ? -8.391 21.495 37.700 1.00 92.06 467 PHE A CA 1
ATOM 3627 C C . PHE A 1 467 ? -8.440 21.602 39.228 1.00 92.06 467 PHE A C 1
ATOM 3629 O O . PHE A 1 467 ? -7.515 21.165 39.912 1.00 92.06 467 PHE A O 1
ATOM 3636 N N . VAL A 1 468 ? -9.507 22.189 39.766 1.00 94.62 468 VAL A N 1
ATOM 3637 C CA . VAL A 1 468 ? -9.724 22.290 41.220 1.00 94.62 468 VAL A CA 1
ATOM 3638 C C . VAL A 1 468 ? -10.805 21.336 41.712 1.00 94.62 468 VAL A C 1
ATOM 3640 O O . VAL A 1 468 ? -10.873 21.063 42.909 1.00 94.62 468 VAL A O 1
ATOM 3643 N N . ARG A 1 469 ? -11.648 20.821 40.807 1.00 93.25 469 ARG A N 1
ATOM 3644 C CA . ARG A 1 469 ? -12.690 19.843 41.131 1.00 93.25 469 ARG A CA 1
ATOM 3645 C C . ARG A 1 469 ? -13.117 19.057 39.895 1.00 93.25 469 ARG A C 1
ATOM 3647 O O . ARG A 1 469 ? -13.304 19.650 38.838 1.00 93.25 469 ARG A O 1
ATOM 3654 N N . VAL A 1 470 ? -13.289 17.748 40.050 1.00 93.56 470 VAL A N 1
ATOM 3655 C CA . VAL A 1 470 ? -13.897 16.850 39.060 1.00 93.56 470 VAL A CA 1
ATOM 3656 C C . VAL A 1 470 ? -14.775 15.875 39.835 1.00 93.56 470 VAL A C 1
ATOM 3658 O O . VAL A 1 470 ? -14.255 15.025 40.556 1.00 93.56 470 VAL A O 1
ATOM 3661 N N . ASP A 1 471 ? -16.091 16.038 39.761 1.00 93.50 471 ASP A N 1
ATOM 3662 C CA . ASP A 1 471 ? -17.046 15.222 40.516 1.00 93.50 471 ASP A CA 1
ATOM 3663 C C . ASP A 1 471 ? -18.363 15.024 39.760 1.00 93.50 471 ASP A C 1
ATOM 3665 O O . ASP A 1 471 ? -18.623 15.676 38.753 1.00 93.50 471 ASP A O 1
ATOM 3669 N N . SER A 1 472 ? -19.185 14.077 40.215 1.00 92.88 472 SER A N 1
ATOM 3670 C CA . SER A 1 472 ? -20.521 13.839 39.664 1.00 92.88 472 SER A CA 1
ATOM 3671 C C . SER A 1 472 ? -21.499 14.949 40.061 1.00 92.88 472 SER A C 1
ATOM 3673 O O . SER A 1 472 ? -21.535 15.356 41.224 1.00 92.88 472 SER A O 1
ATOM 3675 N N . GLY A 1 473 ? -22.379 15.345 39.145 1.00 88.81 473 GLY A N 1
ATOM 3676 C CA . GLY A 1 473 ? -23.412 16.357 39.355 1.00 88.81 473 GLY A CA 1
ATOM 3677 C C . GLY A 1 473 ? -23.186 17.611 38.511 1.00 88.81 473 GLY A C 1
ATOM 3678 O O . GLY A 1 473 ? -22.310 17.647 37.652 1.00 88.81 473 GLY A O 1
ATOM 3679 N N . ARG A 1 474 ? -24.002 18.647 38.752 1.00 84.62 474 ARG A N 1
ATOM 3680 C CA . ARG A 1 474 ? -23.998 19.929 38.008 1.00 84.62 474 ARG A CA 1
ATOM 3681 C C . ARG A 1 474 ? -23.687 21.149 38.880 1.00 84.62 474 ARG A C 1
ATOM 3683 O O . ARG A 1 474 ? -23.973 22.280 38.498 1.00 84.62 474 ARG A O 1
ATOM 3690 N N . THR A 1 475 ? -23.197 20.944 40.097 1.00 89.50 475 THR A N 1
ATOM 3691 C CA . THR A 1 475 ? -22.930 22.056 41.018 1.00 89.50 475 THR A CA 1
ATOM 3692 C C . THR A 1 475 ? -21.772 22.880 40.471 1.00 89.50 475 THR A C 1
ATOM 3694 O O . THR A 1 475 ? -20.738 22.302 40.170 1.00 89.50 475 THR A O 1
ATOM 3697 N N . VAL A 1 476 ? -21.894 24.207 40.391 1.00 91.00 476 VAL A N 1
ATOM 3698 C CA . VAL A 1 476 ? -20.830 25.117 39.925 1.00 91.00 476 VAL A CA 1
ATOM 3699 C C . VAL A 1 476 ? -20.618 26.237 40.957 1.00 91.00 476 VAL A C 1
ATOM 3701 O O . VAL A 1 476 ? -21.601 26.697 41.545 1.00 91.00 476 VAL A O 1
ATOM 3704 N N . PRO A 1 477 ? -19.373 26.692 41.218 1.00 89.00 477 PRO A N 1
ATOM 3705 C CA . PRO A 1 477 ? -19.129 27.872 42.048 1.00 89.00 477 PRO A CA 1
ATOM 3706 C C . PRO A 1 477 ? -19.876 29.126 41.539 1.00 89.00 477 PRO A C 1
ATOM 3708 O O . PRO A 1 477 ? -19.918 29.357 40.331 1.00 89.00 477 PRO A O 1
ATOM 3711 N N . PRO A 1 478 ? -20.438 29.972 42.425 1.00 88.12 478 PRO A N 1
ATOM 3712 C CA . PRO A 1 478 ? -21.191 31.156 42.006 1.00 88.12 478 PRO A CA 1
ATOM 3713 C C . PRO A 1 478 ? -20.378 32.106 41.115 1.00 88.12 478 PRO A C 1
ATOM 3715 O O . PRO A 1 478 ? -19.235 32.427 41.434 1.00 88.12 478 PRO A O 1
ATOM 3718 N N . GLY A 1 479 ? -20.993 32.590 40.031 1.00 85.75 479 GLY A N 1
ATOM 3719 C CA . GLY A 1 479 ? -20.398 33.583 39.126 1.00 85.75 479 GLY A CA 1
ATOM 3720 C C . GLY A 1 479 ? -19.333 33.043 38.167 1.00 85.75 479 GLY A C 1
ATOM 3721 O O . GLY A 1 479 ? -18.697 33.833 37.477 1.00 85.75 479 GLY A O 1
ATOM 3722 N N . MET A 1 480 ? -19.126 31.727 38.122 1.00 89.44 480 MET A N 1
ATOM 3723 C CA . MET A 1 480 ? -18.190 31.099 37.193 1.00 89.44 480 MET A CA 1
ATOM 3724 C C . MET A 1 480 ? -18.840 30.892 35.812 1.00 89.44 480 MET A C 1
ATOM 3726 O O . MET A 1 480 ? -19.981 30.428 35.772 1.00 89.44 480 MET A O 1
ATOM 3730 N N . PRO A 1 481 ? -18.140 31.187 34.698 1.00 92.31 481 PRO A N 1
ATOM 3731 C CA . PRO A 1 481 ? -18.577 30.801 33.356 1.00 92.31 481 PRO A CA 1
ATOM 3732 C C . PRO A 1 481 ? -18.791 29.287 33.256 1.00 92.31 481 PRO A C 1
ATOM 3734 O O . PRO A 1 481 ? -17.994 28.514 33.794 1.00 92.31 481 PRO A O 1
ATOM 3737 N N . VAL A 1 482 ? -19.860 28.863 32.583 1.00 92.12 482 VAL A N 1
ATOM 3738 C CA . VAL A 1 482 ? -20.253 27.452 32.473 1.00 92.12 482 VAL A CA 1
ATOM 3739 C C . VAL A 1 482 ? -20.440 27.087 31.018 1.00 92.12 482 VAL A C 1
ATOM 3741 O O . VAL A 1 482 ? -21.201 27.762 30.347 1.00 92.12 482 VAL A O 1
ATOM 3744 N N . MET A 1 483 ? -19.825 25.985 30.598 1.00 91.75 483 MET A N 1
ATOM 3745 C CA . MET A 1 483 ? -20.084 25.324 29.323 1.00 91.75 483 MET A CA 1
ATOM 3746 C C . MET A 1 483 ? -20.784 23.996 29.601 1.00 91.75 483 MET A C 1
ATOM 3748 O O . MET A 1 483 ? -20.254 23.123 30.295 1.00 91.75 483 MET A O 1
ATOM 3752 N N . ASP A 1 484 ? -21.993 23.842 29.075 1.00 90.88 484 ASP A N 1
ATOM 3753 C CA . ASP A 1 484 ? -22.740 22.591 29.146 1.00 90.88 484 ASP A CA 1
ATOM 3754 C C . ASP A 1 484 ? -22.470 21.759 27.894 1.00 90.88 484 ASP A C 1
ATOM 3756 O O . ASP A 1 484 ? -22.881 22.116 26.793 1.00 90.88 484 ASP A O 1
ATOM 3760 N N . ILE A 1 485 ? -21.793 20.624 28.059 1.00 90.38 485 ILE A N 1
ATOM 3761 C CA . ILE A 1 485 ? -21.415 19.782 26.921 1.00 90.38 485 ILE A CA 1
ATOM 3762 C C . ILE A 1 485 ? -22.382 18.617 26.684 1.00 90.38 485 ILE A C 1
ATOM 3764 O O . ILE A 1 485 ? -22.116 17.770 25.833 1.00 90.38 485 ILE A O 1
ATOM 3768 N N . GLY A 1 486 ? -23.520 18.556 27.382 1.00 87.69 486 GLY A N 1
ATOM 3769 C CA . GLY A 1 486 ? -24.650 17.694 27.011 1.00 87.69 486 GLY A CA 1
ATOM 3770 C C . GLY A 1 486 ? -24.384 16.181 26.998 1.00 87.69 486 GLY A C 1
ATOM 3771 O O . GLY A 1 486 ? -24.932 15.471 26.162 1.00 87.69 486 GLY A O 1
ATOM 3772 N N . GLY A 1 487 ? -23.547 15.671 27.899 1.00 85.88 487 GLY A N 1
ATOM 3773 C CA . GLY A 1 487 ? -23.198 14.247 28.012 1.00 85.88 487 GLY A CA 1
ATOM 3774 C C . GLY A 1 487 ? -21.935 13.843 27.249 1.00 85.88 487 GLY A C 1
ATOM 3775 O O . GLY A 1 487 ? -21.568 12.668 27.274 1.00 85.88 487 GLY A O 1
ATOM 3776 N N . ARG A 1 488 ? -21.274 14.791 26.573 1.00 89.12 488 ARG A N 1
ATOM 3777 C CA . ARG A 1 488 ? -20.060 14.546 25.783 1.00 89.12 488 ARG A CA 1
ATOM 3778 C C . ARG A 1 488 ? -18.865 14.145 26.646 1.00 89.12 488 ARG A C 1
ATOM 3780 O O . ARG A 1 488 ? -18.818 14.385 27.853 1.00 89.12 488 ARG A O 1
ATOM 3787 N N . ILE A 1 489 ? -17.885 13.535 25.990 1.00 89.06 489 ILE A N 1
ATOM 3788 C CA . ILE A 1 489 ? -16.686 12.993 26.624 1.00 89.06 489 ILE A CA 1
ATOM 3789 C C . ILE A 1 489 ? -15.706 14.115 26.965 1.00 89.06 489 ILE A C 1
ATOM 3791 O O . ILE A 1 489 ? -15.419 14.974 26.136 1.00 89.06 489 ILE A O 1
ATOM 3795 N N . VAL A 1 490 ? -15.134 14.049 28.165 1.00 90.69 490 VAL A N 1
ATOM 3796 C CA . VAL A 1 490 ? -13.953 14.826 28.553 1.00 90.69 490 VAL A CA 1
ATOM 3797 C C . VAL A 1 490 ? -12.866 13.858 28.986 1.00 90.69 490 VAL A C 1
ATOM 3799 O O . VAL A 1 490 ? -13.091 12.997 29.834 1.00 90.69 490 VAL A O 1
ATOM 3802 N N . HIS A 1 491 ? -11.670 14.013 28.436 1.00 90.81 491 HIS A N 1
ATOM 3803 C CA . HIS A 1 491 ? -10.483 13.269 28.842 1.00 90.81 491 HIS A CA 1
ATOM 3804 C C . HIS A 1 491 ? -9.286 14.225 28.960 1.00 90.81 491 HIS A C 1
ATOM 3806 O O . HIS A 1 491 ? -9.320 15.325 28.402 1.00 90.81 491 HIS A O 1
ATOM 3812 N N . PRO A 1 492 ? -8.217 13.851 29.684 1.00 90.06 492 PRO A N 1
ATOM 3813 C CA . PRO A 1 492 ? -6.971 14.603 29.665 1.00 90.06 492 PRO A CA 1
ATOM 3814 C C . PRO A 1 492 ? -6.430 14.713 28.239 1.00 90.06 492 PRO A C 1
ATOM 3816 O O . PRO A 1 492 ? -6.452 13.732 27.495 1.00 90.06 492 PRO A O 1
ATOM 3819 N N . GLY A 1 493 ? -5.914 15.885 27.870 1.00 91.31 493 GLY A N 1
ATOM 3820 C CA . GLY A 1 493 ? -5.243 16.062 26.583 1.00 91.31 493 GLY A CA 1
ATOM 3821 C C . GLY A 1 493 ? -4.055 15.110 26.430 1.00 91.31 493 GLY A C 1
ATOM 3822 O O . GLY A 1 493 ? -3.377 14.786 27.409 1.00 91.31 493 GLY A O 1
ATOM 3823 N N . TYR A 1 494 ? -3.784 14.680 25.203 1.00 92.19 494 TYR A N 1
ATOM 3824 C CA . TYR A 1 494 ? -2.700 13.750 24.913 1.00 92.19 494 TYR A CA 1
ATOM 3825 C C . TYR A 1 494 ? -1.329 14.383 25.175 1.00 92.19 494 TYR A C 1
ATOM 3827 O O . TYR A 1 494 ? -1.136 15.599 25.042 1.00 92.19 494 TYR A O 1
ATOM 3835 N N . VAL A 1 495 ? -0.372 13.531 25.546 1.00 91.38 495 VAL A N 1
ATOM 3836 C CA . VAL A 1 495 ? 1.027 13.896 25.777 1.00 91.38 495 VAL A CA 1
ATOM 3837 C C . VAL A 1 495 ? 1.900 13.072 24.843 1.00 91.38 495 VAL A C 1
ATOM 3839 O O . VAL A 1 495 ? 1.970 11.850 24.976 1.00 91.38 495 VAL A O 1
ATOM 3842 N N . LEU A 1 496 ? 2.598 13.735 23.920 1.00 89.44 496 LEU A N 1
ATOM 3843 C CA . LEU A 1 496 ? 3.602 13.077 23.089 1.00 89.44 496 LEU A CA 1
ATOM 3844 C C . LEU A 1 496 ? 4.921 13.020 23.854 1.00 89.44 496 LEU A C 1
ATOM 3846 O O . LEU A 1 496 ? 5.621 14.019 24.010 1.00 89.44 496 LEU A O 1
ATOM 3850 N N . ALA A 1 497 ? 5.257 11.828 24.346 1.00 89.31 497 ALA A N 1
ATOM 3851 C CA . ALA A 1 497 ? 6.448 11.598 25.166 1.00 89.31 497 ALA A CA 1
ATOM 3852 C C . ALA A 1 497 ? 7.771 11.723 24.387 1.00 89.31 497 ALA A C 1
ATOM 3854 O O . ALA A 1 497 ? 8.838 11.829 24.998 1.00 89.31 497 ALA A O 1
ATOM 3855 N N . ARG A 1 498 ? 7.708 11.718 23.052 1.00 86.19 498 ARG A N 1
ATOM 3856 C CA . ARG A 1 498 ? 8.840 11.976 22.168 1.00 86.19 498 ARG A CA 1
ATOM 3857 C C . ARG A 1 498 ? 8.349 12.529 20.835 1.00 86.19 498 ARG A C 1
ATOM 3859 O O . ARG A 1 498 ? 7.507 11.907 20.196 1.00 86.19 498 ARG A O 1
ATOM 3866 N N . ALA A 1 499 ? 8.931 13.640 20.415 1.00 83.19 499 ALA A N 1
ATOM 3867 C CA . ALA A 1 499 ? 8.811 14.185 19.071 1.00 83.19 499 ALA A CA 1
ATOM 3868 C C . ALA A 1 499 ? 10.136 14.831 18.656 1.00 83.19 499 ALA A C 1
ATOM 3870 O O . ALA A 1 499 ? 10.990 15.120 19.503 1.00 83.19 499 ALA A O 1
ATOM 3871 N N . TYR A 1 500 ? 10.291 15.073 17.361 1.00 80.62 500 TYR A N 1
ATOM 3872 C CA . TYR A 1 500 ? 11.381 15.886 16.846 1.00 80.62 500 TYR A CA 1
ATOM 3873 C C . TYR A 1 500 ? 10.966 17.360 16.743 1.00 80.62 500 TYR A C 1
ATOM 3875 O O . TYR A 1 500 ? 9.775 17.645 16.584 1.00 80.62 500 TYR A O 1
ATOM 3883 N N . PRO A 1 501 ? 11.915 18.307 16.866 1.00 68.62 501 PRO A N 1
ATOM 3884 C CA . PRO A 1 501 ? 11.623 19.711 16.622 1.00 68.62 501 PRO A CA 1
ATOM 3885 C C . PRO A 1 501 ? 11.059 19.881 15.215 1.00 68.62 501 PRO A C 1
ATOM 3887 O O . PRO A 1 501 ? 11.623 19.358 14.255 1.00 68.62 501 PRO A O 1
ATOM 3890 N N . ASN A 1 502 ? 9.954 20.621 15.111 1.00 73.19 502 ASN A N 1
ATOM 3891 C CA . ASN A 1 502 ? 9.379 21.060 13.835 1.00 73.19 502 ASN A CA 1
ATOM 3892 C C . ASN A 1 502 ? 9.110 19.890 12.879 1.00 73.19 502 ASN A C 1
ATOM 3894 O O . ASN A 1 502 ? 9.297 19.995 11.670 1.00 73.19 502 ASN A O 1
ATOM 3898 N N . ASP A 1 503 ? 8.709 18.747 13.438 1.00 66.88 503 ASP A N 1
ATOM 3899 C CA . ASP A 1 503 ? 8.404 17.568 12.643 1.00 66.88 503 ASP A CA 1
ATOM 3900 C C . ASP A 1 503 ? 7.081 17.803 11.909 1.00 66.88 503 ASP A C 1
ATOM 3902 O O . ASP A 1 503 ? 6.056 18.121 12.527 1.00 66.88 503 ASP A O 1
ATOM 3906 N N . TRP A 1 504 ? 7.118 17.693 10.584 1.00 57.97 504 TRP A N 1
ATOM 3907 C CA . TRP A 1 504 ? 5.925 17.609 9.752 1.00 57.97 504 TRP A CA 1
ATOM 3908 C C . TRP A 1 504 ? 5.639 16.137 9.512 1.00 57.97 504 TRP A C 1
ATOM 3910 O O . TRP A 1 504 ? 6.561 15.373 9.228 1.00 57.97 504 TRP A O 1
ATOM 3920 N N . ILE A 1 505 ? 4.368 15.749 9.586 1.00 51.56 505 ILE A N 1
ATOM 3921 C CA . ILE A 1 505 ? 3.911 14.411 9.209 1.00 51.56 505 ILE A CA 1
ATOM 3922 C C . ILE A 1 505 ? 4.353 14.167 7.753 1.00 51.56 505 ILE A C 1
ATOM 3924 O O . ILE A 1 505 ? 3.746 14.680 6.820 1.00 51.56 505 ILE A O 1
ATOM 3928 N N . GLY A 1 506 ? 5.475 13.461 7.576 1.00 46.09 506 GLY A N 1
ATOM 3929 C CA . GLY A 1 506 ? 5.975 12.993 6.284 1.00 46.09 506 GLY A CA 1
ATOM 3930 C C . GLY A 1 506 ? 7.173 13.695 5.651 1.00 46.09 506 GLY A C 1
ATOM 3931 O O . GLY A 1 506 ? 7.726 13.152 4.694 1.00 46.09 506 GLY A O 1
ATOM 3932 N N . ASP A 1 507 ? 7.654 14.830 6.165 1.00 50.28 507 ASP A N 1
ATOM 3933 C CA . ASP A 1 507 ? 8.782 15.521 5.522 1.00 50.28 507 ASP A CA 1
ATOM 3934 C C . ASP A 1 507 ? 10.133 15.184 6.174 1.00 50.28 507 ASP A C 1
ATOM 3936 O O . ASP A 1 507 ? 10.700 15.928 6.979 1.00 50.28 507 ASP A O 1
ATOM 3940 N N . LEU A 1 508 ? 10.699 14.046 5.755 1.00 46.38 508 LEU A N 1
ATOM 3941 C CA . LEU A 1 508 ? 12.062 13.621 6.103 1.00 46.38 508 LEU A CA 1
ATOM 3942 C C . LEU A 1 508 ? 13.134 14.677 5.761 1.00 46.38 508 LEU A C 1
ATOM 3944 O O . LEU A 1 508 ? 14.245 14.597 6.286 1.00 46.38 508 LEU A O 1
ATOM 3948 N N . LYS A 1 509 ? 12.854 15.660 4.888 1.00 45.00 509 LYS A N 1
ATOM 3949 C CA . LYS A 1 509 ? 13.839 16.683 4.504 1.00 45.00 509 LYS A CA 1
ATOM 3950 C C . LYS A 1 509 ? 13.979 17.809 5.518 1.00 45.00 509 LYS A C 1
ATOM 3952 O O . LYS A 1 509 ? 14.953 18.542 5.402 1.00 45.00 509 LYS A O 1
ATOM 3957 N N . TRP A 1 510 ? 13.091 17.945 6.502 1.00 44.25 510 TRP A N 1
ATOM 3958 C CA . TRP A 1 510 ? 13.286 18.897 7.608 1.00 44.25 510 TRP A CA 1
ATOM 3959 C C . TRP A 1 510 ? 13.960 18.264 8.827 1.00 44.25 510 TRP A C 1
ATOM 3961 O O . TRP A 1 510 ? 14.492 18.978 9.674 1.00 44.25 510 TRP A O 1
ATOM 3971 N N . GLN A 1 511 ? 14.085 16.932 8.860 1.00 49.06 511 GLN A N 1
ATOM 3972 C CA . GLN A 1 511 ? 14.819 16.234 9.922 1.00 49.06 511 GLN A CA 1
ATOM 3973 C C . GLN A 1 511 ? 16.326 16.540 9.946 1.00 49.06 511 GLN A C 1
ATOM 3975 O O . GLN A 1 511 ? 16.998 16.220 10.924 1.00 49.06 511 GLN A O 1
ATOM 3980 N N . VAL A 1 512 ? 16.870 17.196 8.912 1.00 48.06 512 VAL A N 1
ATOM 3981 C CA . VAL A 1 512 ? 18.295 17.577 8.840 1.00 48.06 512 VAL A CA 1
ATOM 3982 C C . VAL A 1 512 ? 18.708 18.632 9.873 1.00 48.06 512 VAL A C 1
ATOM 3984 O O . VAL A 1 512 ? 19.897 18.907 9.986 1.00 48.06 512 VAL A O 1
ATOM 3987 N N . GLN A 1 513 ? 17.771 19.212 10.631 1.00 56.00 513 GLN A N 1
ATOM 3988 C CA . GLN A 1 513 ? 18.076 20.169 11.704 1.00 56.00 513 GLN A CA 1
ATOM 3989 C C . GLN A 1 513 ? 18.092 19.551 13.115 1.00 56.00 513 GLN A C 1
ATOM 3991 O O . GLN A 1 513 ? 18.356 20.264 14.080 1.00 56.00 513 GLN A O 1
ATOM 3996 N N . ASN A 1 514 ? 17.823 18.247 13.258 1.00 63.31 514 ASN A N 1
ATOM 3997 C CA . ASN A 1 514 ? 17.535 17.650 14.572 1.00 63.31 514 ASN A CA 1
ATOM 3998 C C . ASN A 1 514 ? 18.723 16.953 15.245 1.00 63.31 514 ASN A C 1
ATOM 4000 O O . ASN A 1 514 ? 18.654 16.659 16.440 1.00 63.31 514 ASN A O 1
ATOM 4004 N N . ASP A 1 515 ? 19.782 16.668 14.490 1.00 71.62 515 ASP A N 1
ATOM 4005 C CA . ASP A 1 515 ? 20.965 15.951 14.960 1.00 71.62 515 ASP A CA 1
ATOM 4006 C C . ASP A 1 515 ? 22.233 16.741 14.609 1.00 71.62 515 ASP A C 1
ATOM 4008 O O . ASP A 1 515 ? 22.499 17.021 13.439 1.00 71.62 515 ASP A O 1
ATOM 4012 N N . GLU A 1 516 ? 23.039 17.063 15.621 1.00 81.06 516 GLU A N 1
ATOM 4013 C CA . GLU A 1 516 ? 24.394 17.586 15.438 1.00 81.06 516 GLU A CA 1
ATOM 4014 C C . GLU A 1 516 ? 25.351 16.403 15.270 1.00 81.06 516 GLU A C 1
ATOM 4016 O O . GLU A 1 516 ? 25.652 15.696 16.227 1.00 81.06 516 GLU A O 1
ATOM 4021 N N . ILE A 1 517 ? 25.803 16.147 14.045 1.00 79.62 517 ILE A N 1
ATOM 4022 C CA . ILE A 1 517 ? 26.506 14.909 13.676 1.00 79.62 517 ILE A CA 1
ATOM 4023 C C . ILE A 1 517 ? 28.029 15.054 13.573 1.00 79.62 517 ILE A C 1
ATOM 4025 O O . ILE A 1 517 ? 28.684 14.143 13.059 1.00 79.62 517 ILE A O 1
ATOM 4029 N N . ILE A 1 518 ? 28.618 16.161 14.045 1.00 82.81 518 ILE A N 1
ATOM 4030 C CA . ILE A 1 518 ? 30.086 16.312 14.056 1.00 82.81 518 ILE A CA 1
ATOM 4031 C C . ILE A 1 518 ? 30.789 15.245 14.909 1.00 82.81 518 ILE A C 1
ATOM 4033 O O . ILE A 1 518 ? 31.897 14.827 14.572 1.00 82.81 518 ILE A O 1
ATOM 4037 N N . GLU A 1 519 ? 30.154 14.776 15.986 1.00 88.69 519 GLU A N 1
ATOM 4038 C CA . GLU A 1 519 ? 30.703 13.764 16.887 1.00 88.69 519 GLU A CA 1
ATOM 4039 C C . GLU A 1 519 ? 29.591 12.983 17.617 1.00 88.69 519 GLU A C 1
ATOM 4041 O O . GLU A 1 519 ? 28.458 13.447 17.710 1.00 88.69 519 GLU A O 1
ATOM 4046 N N . PRO A 1 520 ? 29.851 11.772 18.143 1.00 88.69 520 PRO A N 1
ATOM 4047 C CA . PRO A 1 520 ? 28.787 10.911 18.667 1.00 88.69 520 PRO A CA 1
ATOM 4048 C C . PRO A 1 520 ? 28.211 11.348 20.024 1.00 88.69 520 PRO A C 1
ATOM 4050 O O . PRO A 1 520 ? 27.197 10.789 20.441 1.00 88.69 520 PRO A O 1
ATOM 4053 N N . ILE A 1 521 ? 28.843 12.276 20.743 1.00 93.38 521 ILE A N 1
ATOM 4054 C CA . ILE A 1 521 ? 28.446 12.709 22.090 1.00 93.38 521 ILE A CA 1
ATOM 4055 C C . ILE A 1 521 ? 28.388 14.235 22.093 1.00 93.38 521 ILE A C 1
ATOM 4057 O O . ILE A 1 521 ? 29.428 14.875 22.113 1.00 93.38 521 ILE A O 1
ATOM 4061 N N . VAL A 1 522 ? 27.176 14.786 22.094 1.00 91.62 522 VAL A N 1
ATOM 4062 C CA . VAL A 1 522 ? 26.893 16.230 22.036 1.00 91.62 522 VAL A CA 1
ATOM 4063 C C . VAL A 1 522 ? 25.890 16.656 23.132 1.00 91.62 522 VAL A C 1
ATOM 4065 O O . VAL A 1 522 ? 24.823 17.203 22.843 1.00 91.62 522 VAL A O 1
ATOM 4068 N N . PRO A 1 523 ? 26.153 16.362 24.425 1.00 91.50 523 PRO A N 1
ATOM 4069 C CA . PRO A 1 523 ? 25.236 16.646 25.538 1.00 91.50 523 PRO A CA 1
ATOM 4070 C C . PRO A 1 523 ? 24.906 18.135 25.725 1.00 91.50 523 PRO A C 1
ATOM 4072 O O . PRO A 1 523 ? 23.917 18.465 26.375 1.00 91.50 523 PRO A O 1
ATOM 4075 N N . GLU A 1 524 ? 25.729 19.031 25.189 1.00 90.56 524 GLU A N 1
ATOM 4076 C CA . GLU A 1 524 ? 25.531 20.478 25.188 1.00 90.56 524 GLU A CA 1
ATOM 4077 C C . GLU A 1 524 ? 24.395 20.939 24.266 1.00 90.56 524 GLU A C 1
ATOM 4079 O O . GLU A 1 524 ? 23.875 22.042 24.446 1.00 90.56 524 GLU A O 1
ATOM 4084 N N . MET A 1 525 ? 23.980 20.106 23.306 1.00 90.06 525 MET A N 1
ATOM 4085 C CA . MET A 1 525 ? 22.873 20.426 22.411 1.00 90.06 525 MET A CA 1
ATOM 4086 C C . MET A 1 525 ? 21.564 20.472 23.198 1.00 90.06 525 MET A C 1
ATOM 4088 O O . MET A 1 525 ? 21.331 19.694 24.130 1.00 90.06 525 MET A O 1
ATOM 4092 N N . ASN A 1 526 ? 20.692 21.414 22.849 1.00 89.62 526 ASN A N 1
ATOM 4093 C CA . ASN A 1 526 ? 19.428 21.608 23.544 1.00 89.62 526 ASN A CA 1
ATOM 4094 C C . ASN A 1 526 ? 18.312 21.869 22.538 1.00 89.62 526 ASN A C 1
ATOM 4096 O O . ASN A 1 526 ? 18.324 22.880 21.833 1.00 89.62 526 ASN A O 1
ATOM 4100 N N . ALA A 1 527 ? 17.337 20.960 22.513 1.00 88.38 527 ALA A N 1
ATOM 4101 C CA . ALA A 1 527 ? 16.231 20.993 21.569 1.00 88.38 527 ALA A CA 1
ATOM 4102 C C . ALA A 1 527 ? 15.398 22.282 21.651 1.00 88.38 527 ALA A C 1
ATOM 4104 O O . ALA A 1 527 ? 14.785 22.656 20.656 1.00 88.38 527 ALA A O 1
ATOM 4105 N N . VAL A 1 528 ? 15.405 23.003 22.783 1.00 90.25 528 VAL A N 1
ATOM 4106 C CA . VAL A 1 528 ? 14.660 24.268 22.927 1.00 90.25 528 VAL A CA 1
ATOM 4107 C C . VAL A 1 528 ? 15.049 25.317 21.886 1.00 90.25 528 VAL A C 1
ATOM 4109 O O . VAL A 1 528 ? 14.187 26.060 21.432 1.00 90.25 528 VAL A O 1
ATOM 4112 N N . PHE A 1 529 ? 16.316 25.348 21.463 1.00 88.38 529 PHE A N 1
ATOM 4113 C CA . PHE A 1 529 ? 16.799 26.310 20.467 1.00 88.38 529 PHE A CA 1
ATOM 4114 C C . PHE A 1 529 ? 16.441 25.924 19.030 1.00 88.38 529 PHE A C 1
ATOM 4116 O O . PHE A 1 529 ? 16.603 26.738 18.126 1.00 88.38 529 PHE A O 1
ATOM 4123 N N . ALA A 1 530 ? 15.961 24.697 18.825 1.00 85.31 530 ALA A N 1
ATOM 4124 C CA . ALA A 1 530 ? 15.502 24.197 17.538 1.00 85.31 530 ALA A CA 1
ATOM 4125 C C . ALA A 1 530 ? 13.970 24.225 17.410 1.00 85.31 530 ALA A C 1
ATOM 4127 O O . ALA A 1 530 ? 13.454 23.950 16.334 1.00 85.31 530 ALA A O 1
ATOM 4128 N N . VAL A 1 531 ? 13.226 24.548 18.475 1.00 85.81 531 VAL A N 1
ATOM 4129 C CA . VAL A 1 531 ? 11.765 24.669 18.398 1.00 85.81 531 VAL A CA 1
ATOM 4130 C C . VAL A 1 531 ? 11.394 25.962 17.679 1.00 85.81 531 VAL A C 1
ATOM 4132 O O . VAL A 1 531 ? 11.739 27.050 18.133 1.00 85.81 531 VAL A O 1
ATOM 4135 N N . ASP A 1 532 ? 10.631 25.833 16.597 1.00 86.31 532 ASP A N 1
ATOM 4136 C CA . ASP A 1 532 ? 9.948 26.925 15.917 1.00 86.31 532 ASP A CA 1
ATOM 4137 C C . ASP A 1 532 ? 8.449 26.898 16.273 1.00 86.31 532 ASP A C 1
ATOM 4139 O O . ASP A 1 532 ? 7.695 26.095 15.719 1.00 86.31 532 ASP A O 1
ATOM 4143 N N . PRO A 1 533 ? 7.977 27.776 17.181 1.00 85.75 533 PRO A N 1
ATOM 4144 C CA . PRO A 1 533 ? 6.560 27.894 17.526 1.00 85.75 533 PRO A CA 1
ATOM 4145 C C . PRO A 1 533 ? 5.629 28.176 16.341 1.00 85.75 533 PRO A C 1
ATOM 4147 O O . PRO A 1 533 ? 4.430 27.931 16.439 1.00 85.75 533 PRO A O 1
ATOM 4150 N N . TRP A 1 534 ? 6.155 28.722 15.238 1.00 81.50 534 TRP A N 1
ATOM 4151 C CA . TRP A 1 534 ? 5.378 29.032 14.036 1.00 81.50 534 TRP A CA 1
ATOM 4152 C C . TRP A 1 534 ? 5.202 27.830 13.119 1.00 81.50 534 TRP A C 1
ATOM 4154 O O . TRP A 1 534 ? 4.430 27.899 12.158 1.00 81.50 534 TRP A O 1
ATOM 4164 N N . PHE A 1 535 ? 5.885 26.725 13.414 1.00 80.62 535 PHE A N 1
ATOM 4165 C CA . PHE A 1 535 ? 5.769 25.527 12.617 1.00 80.62 535 PHE A CA 1
ATOM 4166 C C . PHE A 1 535 ? 4.345 24.953 12.740 1.00 80.62 535 PHE A C 1
ATOM 4168 O O . PHE A 1 535 ? 3.880 24.702 13.858 1.00 80.62 535 PHE A O 1
ATOM 4175 N N . PRO A 1 536 ? 3.606 24.725 11.634 1.00 74.62 536 PRO A N 1
ATOM 4176 C CA . PRO A 1 536 ? 2.169 24.477 11.747 1.00 74.62 536 PRO A CA 1
ATOM 4177 C C . PRO A 1 536 ? 1.817 23.144 12.421 1.00 74.62 536 PRO A C 1
ATOM 4179 O O . PRO A 1 536 ? 0.691 22.987 12.892 1.00 74.62 536 PRO A O 1
ATOM 4182 N N . SER A 1 537 ? 2.769 22.210 12.551 1.00 75.88 537 SER A N 1
ATOM 4183 C CA . SER A 1 537 ? 2.520 20.944 13.244 1.00 75.88 537 SER A CA 1
ATOM 4184 C C . SER A 1 537 ? 2.150 21.131 14.717 1.00 75.88 537 SER A C 1
ATOM 4186 O O . SER A 1 537 ? 1.383 20.323 15.233 1.00 75.88 537 SER A O 1
ATOM 4188 N N . TYR A 1 538 ? 2.584 22.201 15.397 1.00 81.31 538 TYR A N 1
ATOM 4189 C CA . TYR A 1 538 ? 2.156 22.470 16.778 1.00 81.31 538 TYR A CA 1
ATOM 4190 C C . TYR A 1 538 ? 0.656 22.771 16.864 1.00 81.31 538 TYR A C 1
ATOM 4192 O O . TYR A 1 538 ? -0.025 22.232 17.739 1.00 81.31 538 TYR A O 1
ATOM 4200 N N . LYS A 1 539 ? 0.125 23.555 15.916 1.00 78.69 539 LYS A N 1
ATOM 4201 C CA . LYS A 1 539 ? -1.315 23.814 15.817 1.00 78.69 539 LYS A CA 1
ATOM 4202 C C . LYS A 1 539 ? -2.086 22.538 15.481 1.00 78.69 539 LYS A C 1
ATOM 4204 O O . LYS A 1 539 ? -3.049 22.237 16.174 1.00 78.69 539 LYS A O 1
ATOM 4209 N N . VAL A 1 540 ? -1.631 21.769 14.489 1.00 76.88 540 VAL A N 1
ATOM 4210 C CA . VAL A 1 540 ? -2.276 20.500 14.102 1.00 76.88 540 VAL A CA 1
ATOM 4211 C C . VAL A 1 540 ? -2.337 19.533 15.287 1.00 76.88 540 VAL A C 1
ATOM 4213 O O . VAL A 1 540 ? -3.393 18.994 15.598 1.00 76.88 540 VAL A O 1
ATOM 4216 N N . ASN A 1 541 ? -1.230 19.369 16.016 1.00 80.62 541 ASN A N 1
ATOM 4217 C CA . ASN A 1 541 ? -1.191 18.550 17.227 1.00 80.62 541 ASN A CA 1
ATOM 4218 C C . ASN A 1 541 ? -2.203 19.032 18.279 1.00 80.62 541 ASN A C 1
ATOM 4220 O O . ASN A 1 541 ? -2.895 18.214 18.884 1.00 80.62 541 ASN A O 1
ATOM 4224 N N . MET A 1 542 ? -2.316 20.347 18.486 1.00 83.50 542 MET A N 1
ATOM 4225 C CA . MET A 1 542 ? -3.295 20.930 19.407 1.00 83.50 542 MET A CA 1
ATOM 4226 C C . MET A 1 542 ? -4.737 20.631 18.981 1.00 83.50 542 MET A C 1
ATOM 4228 O O . MET A 1 542 ? -5.520 20.181 19.816 1.00 83.50 542 MET A O 1
ATOM 4232 N N . ASP A 1 543 ? -5.054 20.789 17.694 1.00 78.19 543 ASP A N 1
ATOM 4233 C CA . ASP A 1 543 ? -6.379 20.495 17.136 1.00 78.19 543 ASP A CA 1
ATOM 4234 C C . ASP A 1 543 ? -6.726 18.990 17.256 1.00 78.19 543 ASP A C 1
ATOM 4236 O O . ASP A 1 543 ? -7.880 18.630 17.473 1.00 78.19 543 ASP A O 1
ATOM 4240 N N . MET A 1 544 ? -5.719 18.105 17.231 1.00 78.19 544 MET A N 1
ATOM 4241 C CA . MET A 1 544 ? -5.852 16.661 17.503 1.00 78.19 544 MET A CA 1
ATOM 4242 C C . MET A 1 544 ? -5.921 16.307 19.004 1.00 78.19 544 MET A C 1
ATOM 4244 O O . MET A 1 544 ? -5.967 15.131 19.372 1.00 78.19 544 MET A O 1
ATOM 4248 N N . GLY A 1 545 ? -5.891 17.298 19.899 1.00 87.56 545 GLY A N 1
ATOM 4249 C CA . GLY A 1 545 ? -5.957 17.102 21.349 1.00 87.56 545 GLY A CA 1
ATOM 4250 C C . GLY A 1 545 ? -4.617 16.794 22.026 1.00 87.56 545 GLY A C 1
ATOM 4251 O O . GLY A 1 545 ? -4.597 16.496 23.223 1.00 87.56 545 GLY A O 1
ATOM 4252 N N . VAL A 1 546 ? -3.484 16.884 21.319 1.00 90.25 546 VAL A N 1
ATOM 4253 C CA . VAL A 1 546 ? -2.142 16.832 21.920 1.00 90.25 546 VAL A CA 1
ATOM 4254 C C . VAL A 1 546 ? -1.839 18.180 22.557 1.00 90.25 546 VAL A C 1
ATOM 4256 O O . VAL A 1 546 ? -1.641 19.188 21.883 1.00 90.25 546 VAL A O 1
ATOM 4259 N N . THR A 1 547 ? -1.764 18.210 23.886 1.00 91.75 547 THR A N 1
ATOM 4260 C CA . THR A 1 547 ? -1.605 19.468 24.636 1.00 91.75 547 THR A CA 1
ATOM 4261 C C . THR A 1 547 ? -0.190 19.692 25.161 1.00 91.75 547 THR A C 1
ATOM 4263 O O . THR A 1 547 ? 0.107 20.777 25.673 1.00 91.75 547 THR A O 1
ATOM 4266 N N . ALA A 1 548 ? 0.672 18.677 25.105 1.00 92.62 548 ALA A N 1
ATOM 4267 C CA . ALA A 1 548 ? 2.068 18.758 25.513 1.00 92.62 548 ALA A CA 1
ATOM 4268 C C . ALA A 1 548 ? 2.927 17.786 24.700 1.00 92.62 548 ALA A C 1
ATOM 4270 O O . ALA A 1 548 ? 2.508 16.664 24.412 1.00 92.62 548 ALA A O 1
ATOM 4271 N N . ILE A 1 549 ? 4.137 18.221 24.367 1.00 91.62 549 ILE A N 1
ATOM 4272 C CA . ILE A 1 549 ? 5.097 17.455 23.576 1.00 91.62 549 ILE A CA 1
ATOM 4273 C C . ILE A 1 549 ? 6.461 17.548 24.249 1.00 91.62 549 ILE A C 1
ATOM 4275 O O . ILE A 1 549 ? 6.898 18.634 24.624 1.00 91.62 549 ILE A O 1
ATOM 4279 N N . ASN A 1 550 ? 7.138 16.413 24.392 1.00 92.12 550 ASN A N 1
ATOM 4280 C CA . ASN A 1 550 ? 8.554 16.363 24.723 1.00 92.12 550 ASN A CA 1
ATOM 4281 C C . ASN A 1 550 ? 9.375 16.313 23.429 1.00 92.12 550 ASN A C 1
ATOM 4283 O O . ASN A 1 550 ? 9.432 15.283 22.754 1.00 92.12 550 ASN A O 1
ATOM 4287 N N . VAL A 1 551 ? 9.990 17.440 23.086 1.00 89.25 551 VAL A N 1
ATOM 4288 C CA . VAL A 1 551 ? 10.845 17.596 21.913 1.00 89.25 551 VAL A CA 1
ATOM 4289 C C . VAL A 1 551 ? 12.250 17.136 22.274 1.00 89.25 551 VAL A C 1
ATOM 4291 O O . VAL A 1 551 ? 12.847 17.651 23.216 1.00 89.25 551 VAL A O 1
ATOM 4294 N N . THR A 1 552 ? 12.791 16.171 21.538 1.00 87.88 552 THR A N 1
ATOM 4295 C CA . THR A 1 552 ? 14.113 15.589 21.809 1.00 87.88 552 THR A CA 1
ATOM 4296 C C . THR A 1 552 ? 15.017 15.666 20.585 1.00 87.88 552 THR A C 1
ATOM 4298 O O . THR A 1 552 ? 14.497 15.602 19.469 1.00 87.88 552 THR A O 1
ATOM 4301 N N . PRO A 1 553 ? 16.349 15.687 20.769 1.00 85.50 553 PRO A N 1
ATOM 4302 C CA . PRO A 1 553 ? 17.282 15.414 19.682 1.00 85.50 553 PRO A CA 1
ATOM 4303 C C . PRO A 1 553 ? 16.986 14.083 18.975 1.00 85.50 553 PRO A C 1
ATOM 4305 O O . PRO A 1 553 ? 16.270 13.211 19.496 1.00 85.50 553 PRO A O 1
ATOM 4308 N N . GLY A 1 554 ? 17.537 13.944 17.773 1.00 78.06 554 GLY A N 1
ATOM 4309 C CA . GLY A 1 554 ? 17.394 12.775 16.919 1.00 78.06 554 GLY A CA 1
ATOM 4310 C C . GLY A 1 554 ? 18.023 11.490 17.468 1.00 78.06 554 GLY A C 1
ATOM 4311 O O . GLY A 1 554 ? 18.038 11.206 18.669 1.00 78.06 554 GLY A O 1
ATOM 4312 N N . ARG A 1 555 ? 18.444 10.612 16.559 1.00 78.69 555 ARG A N 1
ATOM 4313 C CA . ARG A 1 555 ? 19.027 9.300 16.913 1.00 78.69 555 ARG A CA 1
ATOM 4314 C C . ARG A 1 555 ? 20.410 9.083 16.313 1.00 78.69 555 ARG A C 1
ATOM 4316 O O . ARG A 1 555 ? 20.918 7.966 16.386 1.00 78.69 555 ARG A O 1
ATOM 4323 N N . ALA A 1 556 ? 20.982 10.100 15.671 1.00 80.94 556 ALA A N 1
ATOM 4324 C CA . ALA A 1 556 ? 22.274 9.969 15.010 1.00 80.94 556 ALA A CA 1
ATOM 4325 C C . ALA A 1 556 ? 23.444 9.878 16.005 1.00 80.94 556 ALA A C 1
ATOM 4327 O O . ALA A 1 556 ? 24.471 9.281 15.684 1.00 80.94 556 ALA A O 1
ATOM 4328 N N . ASN A 1 557 ? 23.283 10.417 17.216 1.00 86.44 557 ASN A N 1
ATOM 4329 C CA . ASN A 1 557 ? 24.313 10.453 18.253 1.00 86.44 557 ASN A CA 1
ATOM 4330 C C . ASN A 1 557 ? 24.070 9.398 19.345 1.00 86.44 557 ASN A C 1
ATOM 4332 O O . ASN A 1 557 ? 22.932 9.039 19.650 1.00 86.44 557 ASN A O 1
ATOM 4336 N N . LEU A 1 558 ? 25.149 8.948 19.994 1.00 88.69 558 LEU A N 1
ATOM 4337 C CA . LEU A 1 558 ? 25.081 8.143 21.220 1.00 88.69 558 LEU A CA 1
ATOM 4338 C C . LEU A 1 558 ? 24.479 8.959 22.375 1.00 88.69 558 LEU A C 1
ATOM 4340 O O . LEU A 1 558 ? 23.708 8.434 23.174 1.00 88.69 558 LEU A O 1
ATOM 4344 N N . VAL A 1 559 ? 24.824 10.247 22.441 1.00 89.69 559 VAL A N 1
ATOM 4345 C CA . VAL A 1 559 ? 24.225 11.240 23.339 1.00 89.69 559 VAL A CA 1
ATOM 4346 C C . VAL A 1 559 ? 23.938 12.485 22.504 1.00 89.69 559 VAL A C 1
ATOM 4348 O O . VAL A 1 559 ? 24.869 13.193 22.148 1.00 89.69 559 VAL A O 1
ATOM 4351 N N . GLY A 1 560 ? 22.672 12.725 22.153 1.00 87.75 560 GLY A N 1
ATOM 4352 C CA . GLY A 1 560 ? 22.275 13.797 21.223 1.00 87.75 560 GLY A CA 1
ATOM 4353 C C . GLY A 1 560 ? 21.961 15.153 21.859 1.00 87.75 560 GLY A C 1
ATOM 4354 O O . GLY A 1 560 ? 21.595 16.077 21.145 1.00 87.75 560 GLY A O 1
ATOM 4355 N N . GLY A 1 561 ? 22.054 15.272 23.187 1.00 90.50 561 GLY A N 1
ATOM 4356 C CA . GLY A 1 561 ? 21.699 16.492 23.916 1.00 90.50 561 GLY A CA 1
ATOM 4357 C C . GLY A 1 561 ? 20.443 16.355 24.776 1.00 90.50 561 GLY A C 1
ATOM 4358 O O . GLY A 1 561 ? 20.016 15.254 25.128 1.00 90.50 561 GLY A O 1
ATOM 4359 N N . ASN A 1 562 ? 19.860 17.499 25.125 1.00 90.50 562 ASN A N 1
ATOM 4360 C CA . ASN A 1 562 ? 18.737 17.626 26.050 1.00 90.50 562 ASN A CA 1
ATOM 4361 C C . ASN A 1 562 ? 17.415 17.837 25.305 1.00 90.50 562 ASN A C 1
ATOM 4363 O O . ASN A 1 562 ? 17.349 18.611 24.348 1.00 90.50 562 ASN A O 1
ATOM 4367 N N . GLY A 1 563 ? 16.357 17.176 25.780 1.00 90.69 563 GLY A N 1
ATOM 4368 C CA . GLY A 1 563 ? 14.987 17.443 25.347 1.00 90.69 563 GLY A CA 1
ATOM 4369 C C . GLY A 1 563 ? 14.323 18.573 26.136 1.00 90.69 563 GLY A C 1
ATOM 4370 O O . GLY A 1 563 ? 14.823 19.002 27.176 1.00 90.69 563 GLY A O 1
ATOM 4371 N N . VAL A 1 564 ? 13.174 19.037 25.651 1.00 92.50 564 VAL A N 1
ATOM 4372 C CA . VAL A 1 564 ? 12.362 20.078 26.283 1.00 92.50 564 VAL A CA 1
ATOM 4373 C C . VAL A 1 564 ? 10.878 19.741 26.178 1.00 92.50 564 VAL A C 1
ATOM 4375 O O . VAL A 1 564 ? 10.396 19.314 25.132 1.00 92.50 564 VAL A O 1
ATOM 4378 N N . VAL A 1 565 ? 10.128 19.967 27.258 1.00 94.25 565 VAL A N 1
ATOM 4379 C CA . VAL A 1 565 ? 8.666 19.849 27.235 1.00 94.25 565 VAL A CA 1
ATOM 4380 C C . VAL A 1 565 ? 8.057 21.198 26.882 1.00 94.25 565 VAL A C 1
ATOM 4382 O O . VAL A 1 565 ? 8.296 22.199 27.562 1.00 94.25 565 VAL A O 1
ATOM 4385 N N . VAL A 1 566 ? 7.226 21.212 25.845 1.00 92.62 566 VAL A N 1
ATOM 4386 C CA . VAL A 1 566 ? 6.496 22.394 25.385 1.00 92.62 566 VAL A CA 1
ATOM 4387 C C . VAL A 1 566 ? 4.992 22.133 25.381 1.00 92.62 566 VAL A C 1
ATOM 4389 O O . VAL A 1 566 ? 4.530 21.019 25.125 1.00 92.62 566 VAL A O 1
ATOM 4392 N N . LYS A 1 567 ? 4.203 23.169 25.667 1.00 92.38 567 LYS A N 1
ATOM 4393 C CA . LYS A 1 567 ? 2.779 23.202 25.319 1.00 92.38 567 LYS A CA 1
ATOM 4394 C C . LYS A 1 567 ? 2.651 23.481 23.824 1.00 92.38 567 LYS A C 1
ATOM 4396 O O . LYS A 1 567 ? 3.407 24.277 23.285 1.00 92.38 567 LYS A O 1
ATOM 4401 N N . THR A 1 568 ? 1.672 22.859 23.180 1.00 89.00 568 THR A N 1
ATOM 4402 C CA . THR A 1 568 ? 1.392 23.011 21.739 1.00 89.00 568 THR A CA 1
ATOM 4403 C C . THR A 1 568 ? 0.690 24.322 21.378 1.00 89.00 568 THR A C 1
ATOM 4405 O O . THR A 1 568 ? 0.463 24.595 20.207 1.00 89.00 568 THR A O 1
ATOM 4408 N N . VAL A 1 569 ? 0.350 25.141 22.379 1.00 86.88 569 VAL A N 1
ATOM 4409 C CA . VAL A 1 569 ? -0.327 26.429 22.211 1.00 86.88 569 VAL A CA 1
ATOM 4410 C C . VAL A 1 569 ? 0.617 27.591 22.506 1.00 86.88 569 VAL A C 1
ATOM 4412 O O . VAL A 1 569 ? 1.340 27.579 23.506 1.00 86.88 569 VAL A O 1
ATOM 4415 N N . GLY A 1 570 ? 0.538 28.624 21.668 1.00 85.44 570 GLY A N 1
ATOM 4416 C CA . GLY A 1 570 ? 1.321 29.851 21.774 1.00 85.44 570 GLY A CA 1
ATOM 4417 C C . GLY A 1 570 ? 2.367 29.978 20.668 1.00 85.44 570 GLY A C 1
ATOM 4418 O O . GLY A 1 570 ? 2.706 29.008 20.007 1.00 85.44 570 GLY A O 1
ATOM 4419 N N . MET A 1 571 ? 2.866 31.202 20.482 1.00 86.69 571 MET A N 1
ATOM 4420 C CA . MET A 1 571 ? 3.869 31.551 19.458 1.00 86.69 571 MET A CA 1
ATOM 4421 C C . MET A 1 571 ? 5.206 31.998 20.071 1.00 86.69 571 MET A C 1
ATOM 4423 O O . MET A 1 571 ? 6.107 32.452 19.372 1.00 86.69 571 MET A O 1
ATOM 4427 N N . ASP A 1 572 ? 5.308 31.935 21.397 1.00 90.12 572 ASP A N 1
ATOM 4428 C CA . ASP A 1 572 ? 6.453 32.380 22.183 1.00 90.12 572 ASP A CA 1
ATOM 4429 C C . ASP A 1 572 ? 7.016 31.167 22.921 1.00 90.12 572 ASP A C 1
ATOM 4431 O O . ASP A 1 572 ? 6.379 30.641 23.841 1.00 90.12 572 ASP A O 1
ATOM 4435 N N . ILE A 1 573 ? 8.201 30.719 22.502 1.00 90.25 573 ILE A N 1
ATOM 4436 C CA . ILE A 1 573 ? 8.834 29.512 23.031 1.00 90.25 573 ILE A CA 1
ATOM 4437 C C . ILE A 1 573 ? 9.029 29.587 24.548 1.00 90.25 573 ILE A C 1
ATOM 4439 O O . ILE A 1 573 ? 8.760 28.613 25.247 1.00 90.25 573 ILE A O 1
ATOM 4443 N N . GLU A 1 574 ? 9.370 30.755 25.097 1.00 90.94 574 GLU A N 1
ATOM 4444 C CA . GLU A 1 574 ? 9.572 30.918 26.541 1.00 90.94 574 GLU A CA 1
ATOM 4445 C C . GLU A 1 574 ? 8.269 30.707 27.325 1.00 90.94 574 GLU A C 1
ATOM 4447 O O . GLU A 1 574 ? 8.284 30.234 28.463 1.00 90.94 574 GLU A O 1
ATOM 4452 N N . LYS A 1 575 ? 7.118 30.998 26.704 1.00 89.25 575 LYS A N 1
ATOM 4453 C CA . LYS A 1 575 ? 5.788 30.733 27.277 1.00 89.25 575 LYS A CA 1
ATOM 4454 C C . LYS A 1 575 ? 5.298 29.313 27.023 1.00 89.25 575 LYS A C 1
ATOM 4456 O O . LYS A 1 575 ? 4.450 28.831 27.781 1.00 89.25 575 LYS A O 1
ATOM 4461 N N . MET A 1 576 ? 5.791 28.649 25.982 1.00 91.31 576 MET A N 1
ATOM 4462 C CA . MET A 1 576 ? 5.445 27.262 25.664 1.00 91.31 576 MET A CA 1
ATOM 4463 C C . MET A 1 576 ? 6.190 26.273 26.558 1.00 91.31 576 MET A C 1
ATOM 4465 O O . MET A 1 576 ? 5.598 25.277 26.979 1.00 91.31 576 MET A O 1
ATOM 4469 N N . VAL A 1 577 ? 7.457 26.547 26.880 1.00 92.88 577 VAL A N 1
ATOM 4470 C CA . VAL A 1 577 ? 8.297 25.674 27.707 1.00 92.88 577 VAL A CA 1
ATOM 4471 C C . VAL A 1 577 ? 7.684 25.476 29.096 1.00 92.88 577 VAL A C 1
ATOM 4473 O O . VAL A 1 577 ? 7.154 26.396 29.730 1.00 92.88 577 VAL A O 1
ATOM 4476 N N . ARG A 1 578 ? 7.744 24.240 29.593 1.00 84.25 578 ARG A N 1
ATOM 4477 C CA . ARG A 1 578 ? 7.403 23.883 30.974 1.00 84.25 578 ARG A CA 1
ATOM 4478 C C . ARG A 1 578 ? 8.657 23.325 31.640 1.00 84.25 578 ARG A C 1
ATOM 4480 O O . ARG A 1 578 ? 9.240 22.370 31.137 1.00 84.25 578 ARG A O 1
ATOM 4487 N N . ARG A 1 579 ? 9.085 23.990 32.715 1.00 69.94 579 ARG A N 1
ATOM 4488 C CA . ARG A 1 579 ? 10.273 23.640 33.504 1.00 69.94 579 ARG A CA 1
ATOM 4489 C C . ARG A 1 579 ? 9.908 22.791 34.707 1.00 69.94 579 ARG A C 1
ATOM 4491 O O . ARG A 1 579 ? 8.807 23.025 35.258 1.00 69.94 579 ARG A O 1
#

pLDDT: mean 85.95, std 17.21, range [25.62, 98.81]

Secondary structure (DSSP, 8-state):
---------PPP---------------------PPPEEEEEEEEE-SSS-EEEEEEEEEETTEEEEEESS----SS-EEEEEEEEEEPEEEEEE-TTB-----PPP-SSB-TT-BGGGGB-TT-THHHHHHHTTEEEEEE---SSSSEEEEEEEEE--SS--SGGGEEEEEEEEEEESS--TTPPTTSSPSSHHHHHHHHHHHHHHHHHHHHHHHHHHTTS-SSPPPP-HHHHHHHHHHHTSSEEEEEE-SHHHHHHHHHHHHHTT-GGGEEEEE-TT-GGGHHHHTTS--EEEE-S--EEPPTT-SS-EEHHHHHHHTT---EE----SS-----THHHHHHHHHTT--HHHHHHHTTHHHHHHTT-TTTSSS--TTSB--EEEESS-TT--SS--EEEEEETTEEEEE--------PPPP----PPPP--S-TT--SEEEEEEEEE-SSS-EEEEEEEEEETTEEEEEEES----TT--EEE-TT-EE-PPEEEEEE-TT--TT-TTTGGGS---SSSB-TT-BGGGG--TTSHHHHHHHHTTEEEEEE---SSSSB--B-EEEESS-S-HHHHB--

Organism: NCBI:txid408172